Protein 6WO1 (pdb70)

Foldseek 3Di:
DWDPPAAFHFLLRLVVVLCVVQVAAEAEEADDPQCVLNVVSAPPDNSHDYFYFPALCLRLLLQQLLCLQVVAAHEYEYEAAPNLVSNLVSQLLCALQQGQYEYEYGAEAPVCAPVPDPRHDPSLVSCVVSWQEEEEPPALLCSSVRSVVQR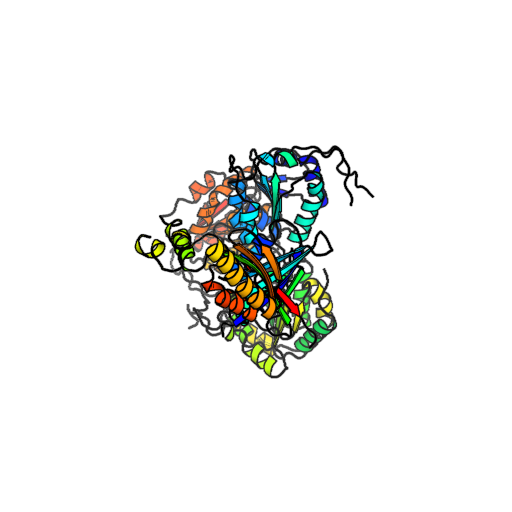VSCLPFRHHYYYYYYGSCRNRDGRNDTGDDAAWFDLVLLLVQQVLLQLWLAEEEEFELLLLSDPLSLVLVVLLCVQAVHAYEYALRRFASYFCPDLSYQAYAFQQGFLLCLVSQQQGLAYRYFADQCDCRHWLALVSGNVNVVVSVVVPSYHYEHEHQDVCRAPVRHPHPRYGHGRRSNSSVSRSVSHHYDDNCVNSCVSSVVCVQGADDDDAPPDWFFGALLLLLLLLQVVCVVVDVQQAAEEEFADLLSSSNRRRHGGHHRSSYRYRDRSRHQLSQPSSLLSNCVSPVRGQREGRYEQVSCVVRVSSLLSLAVQLRAYQYEYEYEDVGDDVCCVNVVRFANEDEDTGSVRNNVLSVCSSPPDSSGYYYYYGHHDDDDRPFGRDRPGGSNVTRDDDPND/DWAKWKKKWKFFPDPCLCVVLVVLCVVVPWDFPAKDKDADVPRGIMMMMTMTIGDPVVVVVSLVVSCVDPRTPHMDGCGPAAKFKKKKKKFKFWLQFLLVLVVVVCVVVPHVVSCVDCRHVVNDDPVVSVVSSVVSVVVLQVLLVVQVKHFDADDPTITMIMHMHHVVSVVVSCVVRPRRHTPDMDMNPIDIDGDPD

Secondary structure (DSSP, 8-state):
-EE-TTTT-BHHHHHHHHHHTTT--EEEE---TTTHHHHHHHHS-SSSEEE--SSHHHHHHHHHHHHHHSSSPEEEEE-TTHHHHHTHHHHHHHHHHT--EEEEEEE--TTTTTTT-TT---HHHHHHHHSSEEEE--SGGGHHHHHHHHHHHHHSSS--EEEEEEEHHHHTSB--S-EE------HHHHHHHHHHHHT-SSEEEEE-GGGGGSTHHHHHHHHHHHHHT--EEE-GGGTTSS-TTSTTEEEE-STTS-HHHHHHHHH-SEEEEES----HHHHSSGGGS-HHHHHHHHTTS-EEEEEESSGGGSSSSS--SEEEES-HHHHHHTTGGGPPP---HHHHHHHHHHHHHS-S------SSSSBPHHHHHHHHHHHHHHH-GGGEEEEE-SSHHHHHHHHHS---STT-EE---SS--TT-HHHHHHHHHHH-TTSEEEEEEEHHHHHHHGGGHHHHHHTT---EEEEEE------HHHHHHHTT---EEE--TTTHHHHHHHHHHS-TTS-EEEEEEB-----SS-PPTT--STT----TTT-/--EEEEEEEEEE-STTHHHHHHHHHHHTT--EEEEEEEE-SSTTEEEEEEEEEE-HHHHHHHHHHHHHSTTEEEEEEGGGS-EEEEEEEEEEEESSHHHHHHHHHHHTT--TTGGGSTT-GGGS-HHHHHHHHHHHHHHHHHHHHHTT-EEEEE-SSEEEEEEEE-HHHHHHHHHHHHHHHEEEEEE---EEEE---

Organism: Cryptococcus neoformans (NCBI:txid5207)

InterPro domains:
  IPR000399 TPP-binding enzyme, conserved site [PS00187] (575-594)
  IPR011766 Thiamine pyrophosphate enzyme, TPP-binding [PF02775] (538-687)
  IPR012000 Thiamine pyrophosphate enzyme, central domain [PF00205] (331-476)
  IPR012001 Thiamine pyrophosphate enzyme, N-terminal TPP-binding domain [PF02776] (128-241)
  IPR012846 Acetolactate synthase, large subunit, biosynthetic [TIGR00118] (126-708)
  IPR029035 DHS-like NAD/FAD-binding domain superfamily [SSF52467] (326-500)
  IPR029061 Thiamin diphosphate-binding fold [SSF52518] (126-299)
  IPR029061 Thiamin diphosphate-binding fold [SSF52518] (511-708)
  IPR039368 Acetolactate synthase large subunit, TPP binding domain [cd02015] (512-701)
  IPR045229 Thiamine pyrophosphate enzyme [PTHR18968] (125-706)

Sequence (748 aa):
GLDYSFIGLSGGQIFQEMMLRHDVKQVFGYPGGAILPVFDAIYNSPHFEFVLPRHEQGAGHMAEGYARVSGKPGVVLVTSGPGATNVITPMQDALSDGVPMVVFCGQVATNLIGSDAFQEADVVGISRSCTKWNVMVKDIAELPRRINEAFKIATTGRPGPVLVDLPKDVTAAILRTPIPAPLPGDADLITEAAQMINKAKRPIIFAGNGVLSSPEGPKLLKELSDKGRIPVTTTLQGLGAFDERDEKSLHMIGMHGSAYANFAMQEADVLIALGVRFDDRVTGKVDTFAPAAKAAAAEGRGGIIHFEIQPKNINKIVEGQIPVLGDVVASLGELVPQIEAVDRSAWIGRCKATKERYPFTYTPSQEGQKLKPQEVVQELDRQAEALGKEKFVISTGVGQHQMWACQYYRWTEPRSWVSSGGLGTMGFGLPSAIGAKVAAPEKYVIDIDGDASFSMTAMELATASQYDIGVKVLLFNNETNPDFVKLSESMGAKGLRCTKLEDLPRMMKEFLEYDGKRPIVLECLVSSEHVYPMIPAGKALHEQLLHPLLRPRKQHVLNCLVQNEPGVLSRVSGTLAARGFNIDSLVVCNTEVKDLSRMTIVLQGQDGVIEQARRQIEDLVPVYAVLDYTNSEIIKRELVMARISLLGTEYFEDLLLHHHTVAEIREKQFHPANLPASEVLRLKHEHLNDITNLTNNFGGRVVDISETSCIVELSAKPTRISAFLKLVEPFGVLECARSGMMALPRTP

Structure (mmCIF, N/CA/C/O backbone):
data_6WO1
#
_entry.id   6WO1
#
_cell.length_a   195.679
_cell.length_b   195.679
_cell.length_c   195.679
_cell.angle_alpha   90.000
_cell.angle_beta   90.000
_cell.angle_gamma   90.000
#
_symmetry.space_group_name_H-M   'P 4 3 2'
#
loop_
_entity.id
_entity.type
_entity.pdbx_description
1 polymer 'Acetohydroxyacid synthase catalytic subunit'
2 polymer 'Acetohydroxyacid synthase regulatory subunit'
3 non-polymer 'FLAVIN-ADENINE DINUCLEOTIDE'
4 non-polymer 2-methylpyrimidin-4-amine
5 non-polymer DIPHOSPHATE
6 non-polymer 'MAGNESIUM ION'
7 non-polymer VALINE
#
loop_
_atom_site.group_PDB
_atom_site.id
_atom_site.type_symbol
_atom_site.label_atom_id
_atom_site.label_alt_id
_atom_site.label_comp_id
_atom_site.label_asym_id
_atom_site.label_entity_id
_atom_site.label_seq_id
_atom_site.pdbx_PDB_ins_code
_atom_site.Cartn_x
_atom_site.Cartn_y
_atom_site.Cartn_z
_atom_site.occupancy
_atom_site.B_iso_or_equiv
_atom_site.auth_seq_id
_atom_site.auth_comp_id
_atom_site.auth_asym_id
_atom_site.auth_atom_id
_atom_site.pdbx_PDB_model_num
ATOM 1 N N . GLY A 1 118 ? -346.345 457.113 375.214 1.00 100.92 118 GLY A N 1
ATOM 2 C CA . GLY A 1 118 ? -347.187 457.941 374.372 1.00 105.75 118 GLY A CA 1
ATOM 3 C C . GLY A 1 118 ? -346.466 459.137 373.775 1.00 114.16 118 GLY A C 1
ATOM 4 O O . GLY A 1 118 ? -347.067 459.955 373.082 1.00 104.24 118 GLY A O 1
ATOM 5 N N . LEU A 1 119 ? -345.167 459.229 374.043 1.00 125.61 119 LEU A N 1
ATOM 6 C CA . LEU A 1 119 ? -344.325 460.309 373.548 1.00 129.15 119 LEU A CA 1
ATOM 7 C C . LEU A 1 119 ? -343.447 459.819 372.402 1.00 139.56 119 LEU A C 1
ATOM 8 O O . LEU A 1 119 ? -342.958 458.684 372.424 1.00 147.06 119 LEU A O 1
ATOM 10 N N . ASP A 1 120 ? -343.244 460.687 371.409 1.00 140.35 120 ASP A N 1
ATOM 11 C CA . ASP A 1 120 ? -342.390 460.414 370.255 1.00 130.51 120 ASP A CA 1
ATOM 12 C C . ASP A 1 120 ? -341.005 461.000 370.502 1.00 126.41 120 ASP A C 1
ATOM 13 O O . ASP A 1 120 ? -340.870 462.201 370.762 1.00 126.15 120 ASP A O 1
ATOM 18 N N . TYR A 1 121 ? -339.985 460.149 370.410 1.00 123.32 121 TYR A N 1
ATOM 19 C CA . TYR A 1 121 ? -338.603 460.532 370.664 1.00 118.09 121 TYR A CA 1
ATOM 20 C C . TYR A 1 121 ? -337.791 460.681 369.383 1.00 108.69 121 TYR A C 1
ATOM 21 O O . TYR A 1 121 ? -336.563 460.805 369.454 1.00 103.41 121 TYR A O 1
ATOM 30 N N . SER A 1 122 ? -338.439 460.667 368.213 1.00 105.46 122 SER A N 1
ATOM 31 C CA . SER A 1 122 ? -337.683 460.671 366.965 1.00 100.15 122 SER A CA 1
ATOM 32 C C . SER A 1 122 ? -336.857 461.938 366.815 1.00 96.15 122 SER A C 1
ATOM 33 O O . SER A 1 122 ? -335.841 461.941 366.110 1.00 104.53 122 SER A O 1
ATOM 36 N N . PHE A 1 123 ? -337.255 463.015 367.486 1.00 92.53 123 PHE A N 1
ATOM 37 C CA . PHE A 1 123 ? -336.655 464.321 367.260 1.00 90.19 123 PHE A CA 1
ATOM 38 C C . PHE A 1 123 ? -335.935 464.868 368.486 1.00 93.32 123 PHE A C 1
ATOM 39 O O . PHE A 1 123 ? -335.558 466.047 368.495 1.00 108.30 123 PHE A O 1
ATOM 47 N N . ILE A 1 124 ? -335.728 464.052 369.519 1.00 86.51 124 ILE A N 1
ATOM 48 C CA . ILE A 1 124 ? -335.072 464.547 370.721 1.00 91.83 124 ILE A CA 1
ATOM 49 C C . ILE A 1 124 ? -333.603 464.817 370.418 1.00 92.67 124 ILE A C 1
ATOM 50 O O . ILE A 1 124 ? -332.929 464.020 369.752 1.00 106.75 124 ILE A O 1
ATOM 55 N N . GLY A 1 125 ? -333.110 465.967 370.875 1.00 98.46 125 GLY A N 1
ATOM 56 C CA . GLY A 1 125 ? -331.734 466.358 370.652 1.00 112.90 125 GLY A CA 1
ATOM 57 C C . GLY A 1 125 ? -331.430 466.947 369.290 1.00 111.79 125 GLY A C 1
ATOM 58 O O . GLY A 1 125 ? -330.279 467.336 369.047 1.00 109.80 125 GLY A O 1
ATOM 59 N N . LEU A 1 126 ? -332.414 467.030 368.397 1.00 104.88 126 LEU A N 1
ATOM 60 C CA . LEU A 1 126 ? -332.198 467.550 367.054 1.00 91.61 126 LEU A CA 1
ATOM 61 C C . LEU A 1 126 ? -332.503 469.040 367.000 1.00 90.68 126 LEU A C 1
ATOM 62 O O . LEU A 1 126 ? -333.445 469.519 367.638 1.00 91.26 126 LEU A O 1
ATOM 67 N N . SER A 1 127 ? -331.697 469.769 366.233 1.00 94.38 127 SER A N 1
ATOM 68 C CA . SER A 1 127 ? -331.971 471.176 366.002 1.00 89.65 127 SER A CA 1
ATOM 69 C C . SER A 1 127 ? -333.151 471.328 365.046 1.00 92.15 127 SER A C 1
ATOM 70 O O . SER A 1 127 ? -333.681 470.354 364.504 1.00 99.88 127 SER A O 1
ATOM 73 N N . GLY A 1 128 ? -333.561 472.579 364.836 1.00 86.82 128 GLY A N 1
ATOM 74 C CA . GLY A 1 128 ? -334.674 472.836 363.938 1.00 90.68 128 GLY A CA 1
ATOM 75 C C . GLY A 1 128 ? -334.403 472.368 362.521 1.00 85.71 128 GLY A C 1
ATOM 76 O O . GLY A 1 128 ? -335.269 471.773 361.877 1.00 91.00 128 GLY A O 1
ATOM 77 N N . GLY A 1 129 ? -333.194 472.625 362.018 1.00 82.78 129 GLY A N 1
ATOM 78 C CA . GLY A 1 129 ? -332.848 472.167 360.684 1.00 79.30 129 GLY A CA 1
ATOM 79 C C . GLY A 1 129 ? -332.710 470.662 360.591 1.00 79.02 129 GLY A C 1
ATOM 80 O O . GLY A 1 129 ? -332.975 470.075 359.539 1.00 87.11 129 GLY A O 1
ATOM 81 N N . GLN A 1 130 ? -332.291 470.017 361.680 1.00 82.85 130 GLN A N 1
ATOM 82 C CA . GLN A 1 130 ? -332.211 468.562 361.679 1.00 87.51 130 GLN A CA 1
ATOM 83 C C . GLN A 1 130 ? -333.601 467.945 361.752 1.00 96.02 130 GLN A C 1
ATOM 84 O O . GLN A 1 130 ? -333.883 466.955 361.065 1.00 91.34 130 GLN A O 1
ATOM 90 N N . ILE A 1 131 ? -334.483 468.517 362.577 1.00 99.30 131 ILE A N 1
ATOM 91 C CA . ILE A 1 131 ? -335.891 468.130 362.540 1.00 87.73 131 ILE A CA 1
ATOM 92 C C . ILE A 1 131 ? -336.454 468.339 361.144 1.00 80.84 131 ILE A C 1
ATOM 93 O O . ILE A 1 131 ? -337.230 467.519 360.637 1.00 91.22 131 ILE A O 1
ATOM 98 N N . PHE A 1 132 ? -336.053 469.432 360.495 1.00 76.69 132 PHE A N 1
ATOM 99 C CA . PHE A 1 132 ? -336.598 469.772 359.188 1.00 75.82 132 PHE A CA 1
ATOM 100 C C . PHE A 1 132 ? -336.234 468.718 358.149 1.00 79.76 132 PHE A C 1
ATOM 101 O O . PHE A 1 132 ? -337.111 468.161 357.480 1.00 81.86 132 PHE A O 1
ATOM 109 N N . GLN A 1 133 ? -334.939 468.419 358.010 1.00 92.50 133 GLN A N 1
ATOM 110 C CA . GLN A 1 133 ? -334.510 467.473 356.983 1.00 102.95 133 GLN A CA 1
ATOM 111 C C . GLN A 1 133 ? -335.084 466.083 357.225 1.00 99.69 133 GLN A C 1
ATOM 112 O O . GLN A 1 133 ? -335.352 465.349 356.266 1.00 99.95 133 GLN A O 1
ATOM 118 N N . GLU A 1 134 ? -335.281 465.702 358.490 1.00 90.99 134 GLU A N 1
ATOM 119 C CA . GLU A 1 134 ? -335.970 464.448 358.770 1.00 88.89 134 GLU A CA 1
ATOM 120 C C . GLU A 1 134 ? -337.420 464.516 358.313 1.00 78.14 134 GLU A C 1
ATOM 121 O O . GLU A 1 134 ? -337.943 463.553 357.741 1.00 71.22 134 GLU A O 1
ATOM 127 N N . MET A 1 135 ? -338.077 465.654 358.537 1.00 72.21 135 MET A N 1
ATOM 128 C CA . MET A 1 135 ? -339.456 465.797 358.090 1.00 67.73 135 MET A CA 1
ATOM 129 C C . MET A 1 135 ? -339.552 465.857 356.571 1.00 81.38 135 MET A C 1
ATOM 130 O O . MET A 1 135 ? -340.584 465.479 356.004 1.00 90.16 135 MET A O 1
ATOM 135 N N . MET A 1 136 ? -338.498 466.323 355.896 1.00 83.21 136 MET A N 1
ATOM 136 C CA . MET A 1 136 ? -338.503 466.303 354.436 1.00 80.33 136 MET A CA 1
ATOM 137 C C . MET A 1 136 ? -338.333 464.884 353.915 1.00 81.15 136 MET A C 1
ATOM 138 O O . MET A 1 136 ? -338.985 464.491 352.939 1.00 86.57 136 MET A O 1
ATOM 143 N N . LEU A 1 137 ? -337.458 464.104 354.552 1.00 79.38 137 LEU A N 1
ATOM 144 C CA . LEU A 1 137 ? -337.291 462.710 354.160 1.00 75.66 137 LEU A CA 1
ATOM 145 C C . LEU A 1 137 ? -338.578 461.924 354.366 1.00 68.47 137 LEU A C 1
ATOM 146 O O . LEU A 1 137 ? -338.927 461.064 353.549 1.00 66.12 137 LEU A O 1
ATOM 151 N N . ARG A 1 138 ? -339.309 462.220 355.444 1.00 69.36 138 ARG A N 1
ATOM 152 C CA . ARG A 1 138 ? -340.551 461.511 355.724 1.00 71.12 138 ARG A CA 1
ATOM 153 C C . ARG A 1 138 ? -341.622 461.778 354.680 1.00 68.55 138 ARG A C 1
ATOM 154 O O . ARG A 1 138 ? -342.615 461.044 354.636 1.00 74.83 138 ARG A O 1
ATOM 162 N N . HIS A 1 139 ? -341.441 462.796 353.839 1.00 66.77 139 HIS A N 1
ATOM 163 C CA . HIS A 1 139 ? -342.382 463.111 352.774 1.00 81.12 139 HIS A CA 1
ATOM 164 C C . HIS A 1 139 ? -341.786 462.884 351.388 1.00 76.80 139 HIS A C 1
ATOM 165 O O . HIS A 1 139 ? -342.262 463.470 350.410 1.00 67.89 139 HIS A O 1
ATOM 172 N N . ASP A 1 140 ? -340.756 462.040 351.289 1.00 83.59 140 ASP A N 1
ATOM 173 C CA . ASP A 1 140 ? -340.168 461.660 350.004 1.00 94.23 140 ASP A CA 1
ATOM 174 C C . ASP A 1 140 ? -339.781 462.890 349.191 1.00 93.37 140 ASP A C 1
ATOM 175 O O . ASP A 1 140 ? -339.932 462.929 347.968 1.00 105.36 140 ASP A O 1
ATOM 180 N N . VAL A 1 141 ? -339.295 463.914 349.883 1.00 68.43 141 VAL A N 1
ATOM 181 C CA . VAL A 1 141 ? -338.873 465.156 349.249 1.00 65.59 141 VAL A CA 1
ATOM 182 C C . VAL A 1 141 ? -337.431 464.982 348.791 1.00 72.51 141 VAL A C 1
ATOM 183 O O . VAL A 1 141 ? -336.519 464.883 349.614 1.00 79.39 141 VAL A O 1
ATOM 187 N N . LYS A 1 142 ? -337.221 464.954 347.473 1.00 82.93 142 LYS A N 1
ATOM 188 C CA . LYS A 1 142 ? -335.894 464.770 346.906 1.00 85.01 142 LYS A CA 1
ATOM 189 C C . LYS A 1 142 ? -335.334 466.018 346.240 1.00 87.97 142 LYS A C 1
ATOM 190 O O . LYS A 1 142 ? -334.116 466.099 346.046 1.00 101.40 142 LYS A O 1
ATOM 196 N N . GLN A 1 143 ? -336.179 466.986 345.893 1.00 78.43 143 GLN A N 1
ATOM 197 C CA . GLN A 1 143 ? -335.756 468.192 345.194 1.00 77.31 143 GLN A CA 1
ATOM 198 C C . GLN A 1 143 ? -336.412 469.401 345.843 1.00 86.89 143 GLN A C 1
ATOM 199 O O . GLN A 1 143 ? -337.631 469.415 346.045 1.00 99.23 143 GLN A O 1
ATOM 205 N N . VAL A 1 144 ? -335.608 470.418 346.156 1.00 77.90 144 VAL A N 1
ATOM 206 C CA . VAL A 1 144 ? -336.102 471.650 346.755 1.00 71.13 144 VAL A CA 1
ATOM 207 C C . VAL A 1 144 ? -335.563 472.828 345.951 1.00 69.46 144 VAL A C 1
ATOM 208 O O . VAL A 1 144 ? -334.531 472.727 345.276 1.00 78.30 144 VAL A O 1
ATOM 212 N N . PHE A 1 145 ? -336.293 473.945 346.005 1.00 59.13 145 PHE A N 1
ATOM 213 C CA . PHE A 1 145 ? -335.915 475.196 345.362 1.00 64.87 145 PHE A CA 1
ATOM 214 C C . PHE A 1 145 ? -335.963 476.307 346.399 1.00 75.33 145 PHE A C 1
ATOM 215 O O . PHE A 1 145 ? -336.856 476.324 347.249 1.00 90.02 145 PHE A O 1
ATOM 223 N N . GLY A 1 146 ? -335.007 477.227 346.346 1.00 68.83 146 GLY A N 1
ATOM 224 C CA . GLY A 1 146 ? -335.018 478.308 347.312 1.00 75.36 146 GLY A CA 1
ATOM 225 C C . GLY A 1 146 ? -333.858 479.261 347.129 1.00 81.54 146 GLY A C 1
ATOM 226 O O . GLY A 1 146 ? -333.144 479.225 346.127 1.00 79.83 146 GLY A O 1
ATOM 227 N N . TYR A 1 147 ? -333.684 480.121 348.136 1.00 77.09 147 TYR A N 1
ATOM 228 C CA . TYR A 1 147 ? -332.748 481.229 348.112 1.00 62.70 147 TYR A CA 1
ATOM 229 C C . TYR A 1 147 ? -332.393 481.557 349.554 1.00 63.96 147 TYR A C 1
ATOM 230 O O . TYR A 1 147 ? -333.296 481.617 350.403 1.00 60.18 147 TYR A O 1
ATOM 239 N N . PRO A 1 148 ? -331.121 481.785 349.860 1.00 69.55 148 PRO A N 1
ATOM 240 C CA . PRO A 1 148 ? -330.709 481.949 351.256 1.00 82.51 148 PRO A CA 1
ATOM 241 C C . PRO A 1 148 ? -331.057 483.326 351.809 1.00 87.60 148 PRO A C 1
ATOM 242 O O . PRO A 1 148 ? -331.449 484.249 351.091 1.00 77.72 148 PRO A O 1
ATOM 246 N N . GLY A 1 149 ? -330.896 483.437 353.128 1.00 99.01 149 GLY A N 1
ATOM 247 C CA . GLY A 1 149 ? -331.138 484.659 353.868 1.00 108.44 149 GLY A CA 1
ATOM 248 C C . GLY A 1 149 ? -330.907 484.473 355.355 1.00 118.32 149 GLY A C 1
ATOM 249 O O . GLY A 1 149 ? -331.100 483.372 355.876 1.00 121.98 149 GLY A O 1
ATOM 250 N N . GLY A 1 150 ? -330.503 485.544 356.042 1.00 125.08 150 GLY A N 1
ATOM 251 C CA . GLY A 1 150 ? -330.185 485.478 357.459 1.00 132.96 150 GLY A CA 1
ATOM 252 C C . GLY A 1 150 ? -331.296 484.955 358.350 1.00 127.73 150 GLY A C 1
ATOM 253 O O . GLY A 1 150 ? -331.009 484.438 359.433 1.00 130.93 150 GLY A O 1
ATOM 254 N N . ALA A 1 151 ? -332.555 485.059 357.918 1.00 123.88 151 ALA A N 1
ATOM 255 C CA . ALA A 1 151 ? -333.695 484.609 358.706 1.00 114.11 151 ALA A CA 1
ATOM 256 C C . ALA A 1 151 ? -334.032 483.140 358.498 1.00 114.77 151 ALA A C 1
ATOM 257 O O . ALA A 1 151 ? -334.956 482.641 359.147 1.00 114.00 151 ALA A O 1
ATOM 259 N N . ILE A 1 152 ? -333.321 482.439 357.616 1.00 123.50 152 ILE A N 1
ATOM 260 C CA . ILE A 1 152 ? -333.626 481.038 357.346 1.00 128.31 152 ILE A CA 1
ATOM 261 C C . ILE A 1 152 ? -332.331 480.244 357.220 1.00 127.00 152 ILE A C 1
ATOM 262 O O . ILE A 1 152 ? -332.346 479.058 356.868 1.00 131.88 152 ILE A O 1
ATOM 267 N N . LEU A 1 153 ? -331.205 480.889 357.518 1.00 110.08 153 LEU A N 1
ATOM 268 C CA . LEU A 1 153 ? -329.913 480.209 357.452 1.00 101.95 153 LEU A CA 1
ATOM 269 C C . LEU A 1 153 ? -329.853 478.908 358.250 1.00 102.32 153 LEU A C 1
ATOM 270 O O . LEU A 1 153 ? -329.298 477.928 357.725 1.00 102.27 153 LEU A O 1
ATOM 275 N N . PRO A 1 154 ? -330.382 478.812 359.481 1.00 103.45 154 PRO A N 1
ATOM 276 C CA . PRO A 1 154 ? -330.350 477.513 360.178 1.00 99.00 154 PRO A CA 1
ATOM 277 C C . PRO A 1 154 ? -331.036 476.396 359.414 1.00 88.72 154 PRO A C 1
ATOM 278 O O . PRO A 1 154 ? -330.650 475.230 359.558 1.00 95.63 154 PRO A O 1
ATOM 282 N N . VAL A 1 155 ? -332.042 476.714 358.607 1.00 67.36 155 VAL A N 1
ATOM 283 C CA . VAL A 1 155 ? -332.722 475.709 357.794 1.00 77.05 155 VAL A CA 1
ATOM 284 C C . VAL A 1 155 ? -332.065 475.563 356.427 1.00 89.49 155 VAL A C 1
ATOM 285 O O . VAL A 1 155 ? -331.958 474.450 355.902 1.00 86.57 155 VAL A O 1
ATOM 289 N N . PHE A 1 156 ? -331.588 476.673 355.860 1.00 106.55 156 PHE A N 1
ATOM 290 C CA . PHE A 1 156 ? -330.937 476.626 354.556 1.00 116.39 156 PHE A CA 1
ATOM 291 C C . PHE A 1 156 ? -329.661 475.789 354.603 1.00 113.88 156 PHE A C 1
ATOM 292 O O . PHE A 1 156 ? -329.453 474.910 353.759 1.00 123.21 156 PHE A O 1
ATOM 300 N N . ASP A 1 157 ? -328.795 476.044 355.591 1.00 107.83 157 ASP A N 1
ATOM 301 C CA . ASP A 1 157 ? -327.550 475.287 355.716 1.00 108.68 157 ASP A CA 1
ATOM 302 C C . ASP A 1 157 ? -327.786 473.821 356.059 1.00 98.67 157 ASP A C 1
ATOM 303 O O . ASP A 1 157 ? -326.893 472.994 355.835 1.00 93.90 157 ASP A O 1
ATOM 308 N N . ALA A 1 158 ? -328.961 473.485 356.587 1.00 94.17 158 ALA A N 1
ATOM 309 C CA . ALA A 1 158 ? -329.271 472.108 356.956 1.00 93.30 158 ALA A CA 1
ATOM 310 C C . ALA A 1 158 ? -329.750 471.266 355.775 1.00 95.65 158 ALA A C 1
ATOM 311 O O . ALA A 1 158 ? -329.763 470.037 355.878 1.00 112.52 158 ALA A O 1
ATOM 313 N N . ILE A 1 159 ? -330.087 471.896 354.635 1.00 88.46 159 ILE A N 1
ATOM 314 C CA . ILE A 1 159 ? -330.621 471.216 353.452 1.00 90.98 159 ILE A CA 1
ATOM 315 C C . ILE A 1 159 ? -329.651 471.280 352.276 1.00 100.06 159 ILE A C 1
ATOM 316 O O . ILE A 1 159 ? -329.377 470.265 351.617 1.00 108.09 159 ILE A O 1
ATOM 321 N N . TYR A 1 160 ? -329.148 472.475 351.973 1.00 100.91 160 TYR A N 1
ATOM 322 C CA . TYR A 1 160 ? -328.089 472.630 350.982 1.00 108.69 160 TYR A CA 1
ATOM 323 C C . TYR A 1 160 ? -326.969 471.620 351.197 1.00 108.16 160 TYR A C 1
ATOM 324 O O . TYR A 1 160 ? -326.598 470.883 350.276 1.00 112.12 160 TYR A O 1
ATOM 333 N N . ASN A 1 161 ? -326.454 471.535 352.430 1.00 104.82 161 ASN A N 1
ATOM 334 C CA . ASN A 1 161 ? -325.316 470.671 352.715 1.00 119.98 161 ASN A CA 1
ATOM 335 C C . ASN A 1 161 ? -325.720 469.213 352.912 1.00 118.89 161 ASN A C 1
ATOM 336 O O . ASN A 1 161 ? -324.873 468.321 352.773 1.00 122.45 161 ASN A O 1
ATOM 341 N N . SER A 1 162 ? -326.984 468.954 353.238 1.00 107.27 162 SER A N 1
ATOM 342 C CA . SER A 1 162 ? -327.476 467.589 353.222 1.00 105.13 162 SER A CA 1
ATOM 343 C C . SER A 1 162 ? -327.487 467.059 351.794 1.00 101.56 162 SER A C 1
ATOM 344 O O . SER A 1 162 ? -327.954 467.749 350.881 1.00 97.71 162 SER A O 1
ATOM 347 N N . PRO A 1 163 ? -326.968 465.855 351.570 1.00 97.64 163 PRO A N 1
ATOM 348 C CA . PRO A 1 163 ? -326.982 465.251 350.234 1.00 104.75 163 PRO A CA 1
ATOM 349 C C . PRO A 1 163 ? -328.266 464.518 349.873 1.00 95.32 163 PRO A C 1
ATOM 350 O O . PRO A 1 163 ? -328.398 464.070 348.727 1.00 92.71 163 PRO A O 1
ATOM 354 N N . HIS A 1 164 ? -329.201 464.375 350.817 1.00 79.78 164 HIS A N 1
ATOM 355 C CA . HIS A 1 164 ? -330.487 463.766 350.498 1.00 82.95 164 HIS A CA 1
ATOM 356 C C . HIS A 1 164 ? -331.271 464.624 349.513 1.00 84.58 164 HIS A C 1
ATOM 357 O O . HIS A 1 164 ? -331.964 464.094 348.638 1.00 90.67 164 HIS A O 1
ATOM 364 N N . PHE A 1 165 ? -331.162 465.944 349.626 1.00 83.39 165 PHE A N 1
ATOM 365 C CA . PHE A 1 165 ? -331.924 466.870 348.800 1.00 82.74 165 PHE A CA 1
ATOM 366 C C . PHE A 1 165 ? -330.996 467.563 347.814 1.00 95.22 165 PHE A C 1
ATOM 367 O O . PHE A 1 165 ? -329.965 468.120 348.209 1.00 107.48 165 PHE A O 1
ATOM 375 N N . GLU A 1 166 ? -331.362 467.518 346.535 1.00 92.26 166 GLU A N 1
ATOM 376 C CA . GLU A 1 166 ? -330.751 468.393 345.546 1.00 108.45 166 GLU A CA 1
ATOM 377 C C . GLU A 1 166 ? -331.311 469.794 345.752 1.00 112.03 166 GLU A C 1
ATOM 378 O O . GLU A 1 166 ? -332.526 469.971 345.890 1.00 105.31 166 GLU A O 1
ATOM 384 N N . PHE A 1 167 ? -330.426 470.779 345.834 1.00 115.78 167 PHE A N 1
ATOM 385 C CA . PHE A 1 167 ? -330.833 472.165 346.001 1.00 113.15 167 PHE A CA 1
ATOM 386 C C . PHE A 1 167 ? -330.558 472.921 344.709 1.00 115.81 167 PHE A C 1
ATOM 387 O O . PHE A 1 167 ? -329.518 472.721 344.071 1.00 131.69 167 PHE A O 1
ATOM 395 N N . VAL A 1 168 ? -331.504 473.767 344.313 1.00 102.65 168 VAL A N 1
ATOM 396 C CA . VAL A 1 168 ? -331.362 474.603 343.130 1.00 95.88 168 VAL A CA 1
ATOM 397 C C . VAL A 1 168 ? -331.540 476.054 343.554 1.00 90.87 168 VAL A C 1
ATOM 398 O O . VAL A 1 168 ? -332.567 476.413 344.143 1.00 84.25 168 VAL A O 1
ATOM 402 N N . LEU A 1 169 ? -330.538 476.886 343.254 1.00 94.40 169 LEU A N 1
ATOM 403 C CA . LEU A 1 169 ? -330.539 478.296 343.618 1.00 89.89 169 LEU A CA 1
ATOM 404 C C . LEU A 1 169 ? -330.869 479.134 342.392 1.00 92.40 169 LEU A C 1
ATOM 405 O O . LEU A 1 169 ? -329.974 479.417 341.581 1.00 111.17 169 LEU A O 1
ATOM 410 N N . PRO A 1 170 ? -332.113 479.557 342.209 1.00 82.98 170 PRO A N 1
ATOM 411 C CA . PRO A 1 170 ? -332.448 480.415 341.073 1.00 82.31 170 PRO A CA 1
ATOM 412 C C . PRO A 1 170 ? -331.979 481.842 341.320 1.00 92.88 170 PRO A C 1
ATOM 413 O O . PRO A 1 170 ? -331.564 482.213 342.417 1.00 104.75 170 PRO A O 1
ATOM 417 N N . ARG A 1 171 ? -332.054 482.646 340.263 1.00 83.42 171 ARG A N 1
ATOM 418 C CA . ARG A 1 171 ? -331.677 484.047 340.376 1.00 83.29 171 ARG A CA 1
ATOM 419 C C . ARG A 1 171 ? -332.758 484.899 341.026 1.00 78.54 171 ARG A C 1
ATOM 420 O O . ARG A 1 171 ? -332.472 486.035 341.419 1.00 93.70 171 ARG A O 1
ATOM 428 N N . HIS A 1 172 ? -333.978 484.385 341.161 1.00 75.64 172 HIS A N 1
ATOM 429 C CA . HIS A 1 172 ? -335.058 485.140 341.779 1.00 78.30 172 HIS A CA 1
ATOM 430 C C . HIS A 1 172 ? -335.987 484.180 342.505 1.00 73.14 172 HIS A C 1
ATOM 431 O O . HIS A 1 172 ? -336.263 483.083 342.012 1.00 70.28 172 HIS A O 1
ATOM 438 N N . GLU A 1 173 ? -336.470 484.602 343.678 1.00 74.82 173 GLU A N 1
ATOM 439 C CA . GLU A 1 173 ? -337.383 483.759 344.440 1.00 67.86 173 GLU A CA 1
ATOM 440 C C . GLU A 1 173 ? -338.681 483.490 343.686 1.00 70.50 173 GLU A C 1
ATOM 441 O O . GLU A 1 173 ? -339.335 482.475 343.949 1.00 71.47 173 GLU A O 1
ATOM 447 N N . GLN A 1 174 ? -339.072 484.365 342.756 1.00 64.59 174 GLN A N 1
ATOM 448 C CA . GLN A 1 174 ? -340.231 484.060 341.923 1.00 70.18 174 GLN A CA 1
ATOM 449 C C . GLN A 1 174 ? -339.955 482.856 341.036 1.00 75.49 174 GLN A C 1
ATOM 450 O O . GLN A 1 174 ? -340.832 482.005 340.844 1.00 78.19 174 GLN A O 1
ATOM 456 N N . GLY A 1 175 ? -338.740 482.766 340.493 1.00 85.77 175 GLY A N 1
ATOM 457 C CA . GLY A 1 175 ? -338.371 481.589 339.727 1.00 86.46 175 GLY A CA 1
ATOM 458 C C . GLY A 1 175 ? -338.476 480.313 340.539 1.00 88.81 175 GLY A C 1
ATOM 459 O O . GLY A 1 175 ? -338.984 479.300 340.055 1.00 99.64 175 GLY A O 1
ATOM 460 N N . ALA A 1 176 ? -338.012 480.352 341.792 1.00 83.71 176 ALA A N 1
ATOM 461 C CA . ALA A 1 176 ? -338.090 479.176 342.653 1.00 61.42 176 ALA A CA 1
ATOM 462 C C . ALA A 1 176 ? -339.521 478.674 342.771 1.00 65.50 176 ALA A C 1
ATOM 463 O O . ALA A 1 176 ? -339.772 477.465 342.699 1.00 79.95 176 ALA A O 1
ATOM 465 N N . GLY A 1 177 ? -340.474 479.589 342.947 1.00 63.37 177 GLY A N 1
ATOM 466 C CA . GLY A 1 177 ? -341.865 479.180 343.044 1.00 73.24 177 GLY A CA 1
ATOM 467 C C . GLY A 1 177 ? -342.388 478.598 341.747 1.00 69.34 177 GLY A C 1
ATOM 468 O O . GLY A 1 177 ? -343.086 477.579 341.749 1.00 61.82 177 GLY A O 1
ATOM 469 N N . HIS A 1 178 ? -342.057 479.231 340.620 1.00 61.90 178 HIS A N 1
ATOM 470 C CA . HIS A 1 178 ? -342.470 478.687 339.333 1.00 63.04 178 HIS A CA 1
ATOM 471 C C . HIS A 1 178 ? -341.704 477.417 338.993 1.00 67.36 178 HIS A C 1
ATOM 472 O O . HIS A 1 178 ? -342.254 476.516 338.349 1.00 63.31 178 HIS A O 1
ATOM 479 N N . MET A 1 179 ? -340.439 477.324 339.407 1.00 76.35 179 MET A N 1
ATOM 480 C CA . MET A 1 179 ? -339.701 476.081 339.215 1.00 78.25 179 MET A CA 1
ATOM 481 C C . MET A 1 179 ? -340.307 474.958 340.044 1.00 80.65 179 MET A C 1
ATOM 482 O O . MET A 1 179 ? -340.348 473.804 339.602 1.00 90.71 179 MET A O 1
ATOM 487 N N . ALA A 1 180 ? -340.797 475.277 341.243 1.00 68.08 180 ALA A N 1
ATOM 488 C CA . ALA A 1 180 ? -341.493 474.270 342.032 1.00 65.84 180 ALA A CA 1
ATOM 489 C C . ALA A 1 180 ? -342.839 473.916 341.417 1.00 72.00 180 ALA A C 1
ATOM 490 O O . ALA A 1 180 ? -343.293 472.774 341.542 1.00 69.86 180 ALA A O 1
ATOM 492 N N . GLU A 1 181 ? -343.489 474.875 340.752 1.00 72.12 181 GLU A N 1
ATOM 493 C CA . GLU A 1 181 ? -344.747 474.579 340.074 1.00 59.53 181 GLU A CA 1
ATOM 494 C C . GLU A 1 181 ? -344.535 473.580 338.945 1.00 55.01 181 GLU A C 1
ATOM 495 O O . GLU A 1 181 ? -345.198 472.539 338.890 1.00 60.86 181 GLU A O 1
ATOM 501 N N . GLY A 1 182 ? -343.602 473.877 338.037 1.00 54.71 182 GLY A N 1
ATOM 502 C CA . GLY A 1 182 ? -343.335 472.959 336.941 1.00 71.89 182 GLY A CA 1
ATOM 503 C C . GLY A 1 182 ? -342.811 471.618 337.418 1.00 80.55 182 GLY A C 1
ATOM 504 O O . GLY A 1 182 ? -343.134 470.573 336.845 1.00 78.40 182 GLY A O 1
ATOM 505 N N . TYR A 1 183 ? -341.982 471.631 338.464 1.00 79.49 183 TYR A N 1
ATOM 506 C CA . TYR A 1 183 ? -341.544 470.383 339.077 1.00 74.43 183 TYR A CA 1
ATOM 507 C C . TYR A 1 183 ? -342.735 469.576 339.579 1.00 82.42 183 TYR A C 1
ATOM 508 O O . TYR A 1 183 ? -342.805 468.359 339.369 1.00 85.82 183 TYR A O 1
ATOM 517 N N . ALA A 1 184 ? -343.694 470.244 340.227 1.00 77.99 184 ALA A N 1
ATOM 518 C CA . ALA A 1 184 ? -344.880 469.563 340.731 1.00 70.90 184 ALA A CA 1
ATOM 519 C C . ALA A 1 184 ? -345.806 469.086 339.621 1.00 70.45 184 ALA A C 1
ATOM 520 O O . ALA A 1 184 ? -346.552 468.125 339.834 1.00 86.22 184 ALA A O 1
ATOM 522 N N . ARG A 1 185 ? -345.778 469.723 338.448 1.00 57.51 185 ARG A N 1
ATOM 523 C CA . ARG A 1 185 ? -346.661 469.299 337.367 1.00 60.58 185 ARG A CA 1
ATOM 524 C C . ARG A 1 185 ? -346.149 468.018 336.732 1.00 67.47 185 ARG A C 1
ATOM 525 O O . ARG A 1 185 ? -346.918 467.081 336.499 1.00 74.23 185 ARG A O 1
ATOM 533 N N . VAL A 1 186 ? -344.849 467.960 336.447 1.00 66.23 186 VAL A N 1
ATOM 534 C CA . VAL A 1 186 ? -344.259 466.750 335.879 1.00 77.01 186 VAL A CA 1
ATOM 535 C C . VAL A 1 186 ? -344.306 465.607 336.893 1.00 80.06 186 VAL A C 1
ATOM 536 O O . VAL A 1 186 ? -344.965 464.582 336.679 1.00 81.37 186 VAL A O 1
ATOM 540 N N . SER A 1 187 ? -343.627 465.775 338.024 1.00 81.51 187 SER A N 1
ATOM 541 C CA . SER A 1 187 ? -343.675 464.802 339.108 1.00 84.07 187 SER A CA 1
ATOM 542 C C . SER A 1 187 ? -344.839 465.184 340.007 1.00 85.33 187 SER A C 1
ATOM 543 O O . SER A 1 187 ? -344.745 466.135 340.785 1.00 102.95 187 SER A O 1
ATOM 546 N N . GLY A 1 188 ? -345.934 464.437 339.913 1.00 77.39 188 GLY A N 1
ATOM 547 C CA . GLY A 1 188 ? -347.138 464.771 340.652 1.00 77.60 188 GLY A CA 1
ATOM 548 C C . GLY A 1 188 ? -346.954 464.724 342.155 1.00 84.52 188 GLY A C 1
ATOM 549 O O . GLY A 1 188 ? -347.579 463.914 342.844 1.00 106.10 188 GLY A O 1
ATOM 550 N N . LYS A 1 189 ? -346.088 465.591 342.670 1.00 75.80 189 LYS A N 1
ATOM 551 C CA . LYS A 1 189 ? -345.738 465.641 344.081 1.00 74.32 189 LYS A CA 1
ATOM 552 C C . LYS A 1 189 ? -345.397 467.082 344.416 1.00 68.87 189 LYS A C 1
ATOM 553 O O . LYS A 1 189 ? -345.000 467.840 343.524 1.00 75.22 189 LYS A O 1
ATOM 559 N N . PRO A 1 190 ? -345.551 467.494 345.672 1.00 77.97 190 PRO A N 1
ATOM 560 C CA . PRO A 1 190 ? -345.424 468.919 345.992 1.00 78.22 190 PRO A CA 1
ATOM 561 C C . PRO A 1 190 ? -344.016 469.432 345.741 1.00 84.64 190 PRO A C 1
ATOM 562 O O . PRO A 1 190 ? -343.024 468.782 346.080 1.00 99.17 190 PRO A O 1
ATOM 566 N N . GLY A 1 191 ? -343.944 470.609 345.127 1.00 71.70 191 GLY A N 1
ATOM 567 C CA . GLY A 1 191 ? -342.684 471.297 344.952 1.00 72.14 191 GLY A CA 1
ATOM 568 C C . GLY A 1 191 ? -342.359 472.099 346.190 1.00 76.31 191 GLY A C 1
ATOM 569 O O . GLY A 1 191 ? -343.167 472.918 346.636 1.00 87.93 191 GLY A O 1
ATOM 570 N N . VAL A 1 192 ? -341.187 471.867 346.759 1.00 66.27 192 VAL A N 1
ATOM 571 C CA . VAL A 1 192 ? -340.808 472.482 348.024 1.00 71.13 192 VAL A CA 1
ATOM 572 C C . VAL A 1 192 ? -340.023 473.757 347.746 1.00 69.22 192 VAL A C 1
ATOM 573 O O . VAL A 1 192 ? -339.101 473.762 346.921 1.00 91.49 192 VAL A O 1
ATOM 577 N N . VAL A 1 193 ? -340.391 474.841 348.429 1.00 53.09 193 VAL A N 1
ATOM 578 C CA . VAL A 1 193 ? -339.749 476.141 348.269 1.00 65.95 193 VAL A CA 1
ATOM 579 C C . VAL A 1 193 ? -339.185 476.581 349.614 1.00 65.79 193 VAL A C 1
ATOM 580 O O . VAL A 1 193 ? -339.832 476.408 350.654 1.00 62.56 193 VAL A O 1
ATOM 584 N N . LEU A 1 194 ? -337.979 477.164 349.587 1.00 73.37 194 LEU A N 1
ATOM 585 C CA . LEU A 1 194 ? -337.227 477.518 350.799 1.00 77.07 194 LEU A CA 1
ATOM 586 C C . LEU A 1 194 ? -336.620 478.910 350.614 1.00 84.31 194 LEU A C 1
ATOM 587 O O . LEU A 1 194 ? -335.475 479.042 350.178 1.00 92.50 194 LEU A O 1
ATOM 592 N N . VAL A 1 195 ? -337.378 479.943 350.978 1.00 78.43 195 VAL A N 1
ATOM 593 C CA . VAL A 1 195 ? -336.946 481.324 350.804 1.00 78.68 195 VAL A CA 1
ATOM 594 C C . VAL A 1 195 ? -336.840 481.996 352.168 1.00 76.72 195 VAL A C 1
ATOM 595 O O . VAL A 1 195 ? -337.379 481.519 353.166 1.00 76.83 195 VAL A O 1
ATOM 599 N N . THR A 1 196 ? -336.132 483.121 352.202 1.00 76.63 196 THR A N 1
ATOM 600 C CA . THR A 1 196 ? -335.930 483.820 353.462 1.00 84.30 196 THR A CA 1
ATOM 601 C C . THR A 1 196 ? -337.161 484.659 353.805 1.00 93.30 196 THR A C 1
ATOM 602 O O . THR A 1 196 ? -338.171 484.657 353.096 1.00 94.20 196 THR A O 1
ATOM 606 N N . SER A 1 197 ? -337.074 485.388 354.914 1.00 89.78 197 SER A N 1
ATOM 607 C CA . SER A 1 197 ? -338.171 486.234 355.353 1.00 72.74 197 SER A CA 1
ATOM 608 C C . SER A 1 197 ? -338.278 487.466 354.461 1.00 78.48 197 SER A C 1
ATOM 609 O O . SER A 1 197 ? -337.501 487.662 353.523 1.00 88.18 197 SER A O 1
ATOM 612 N N . GLY A 1 198 ? -339.257 488.310 354.775 1.00 83.21 198 GLY A N 1
ATOM 613 C CA . GLY A 1 198 ? -339.412 489.597 354.139 1.00 80.92 198 GLY A CA 1
ATOM 614 C C . GLY A 1 198 ? -339.423 489.542 352.625 1.00 65.96 198 GLY A C 1
ATOM 615 O O . GLY A 1 198 ? -340.324 488.970 352.004 1.00 58.35 198 GLY A O 1
ATOM 616 N N . PRO A 1 199 ? -338.401 490.137 352.003 1.00 55.51 199 PRO A N 1
ATOM 617 C CA . PRO A 1 199 ? -338.395 490.218 350.534 1.00 55.55 199 PRO A CA 1
ATOM 618 C C . PRO A 1 199 ? -338.413 488.860 349.864 1.00 53.63 199 PRO A C 1
ATOM 619 O O . PRO A 1 199 ? -339.088 488.685 348.840 1.00 52.76 199 PRO A O 1
ATOM 623 N N . GLY A 1 200 ? -337.690 487.888 350.419 1.00 53.27 200 GLY A N 1
ATOM 624 C CA . GLY A 1 200 ? -337.663 486.569 349.814 1.00 63.43 200 GLY A CA 1
ATOM 625 C C . GLY A 1 200 ? -339.042 485.950 349.735 1.00 56.71 200 GLY A C 1
ATOM 626 O O . GLY A 1 200 ? -339.471 485.489 348.676 1.00 55.32 200 GLY A O 1
ATOM 627 N N . ALA A 1 201 ? -339.767 485.961 350.854 1.00 68.46 201 ALA A N 1
ATOM 628 C CA . ALA A 1 201 ? -341.086 485.341 350.890 1.00 78.01 201 ALA A CA 1
ATOM 629 C C . ALA A 1 201 ? -342.091 486.114 350.043 1.00 68.20 201 ALA A C 1
ATOM 630 O O . ALA A 1 201 ? -342.903 485.512 349.330 1.00 61.86 201 ALA A O 1
ATOM 632 N N . THR A 1 202 ? -342.054 487.447 350.103 1.00 63.20 202 THR A N 1
ATOM 633 C CA . THR A 1 202 ? -342.999 488.239 349.324 1.00 65.49 202 THR A CA 1
ATOM 634 C C . THR A 1 202 ? -342.787 488.081 347.825 1.00 65.79 202 THR A C 1
ATOM 635 O O . THR A 1 202 ? -343.725 488.303 347.052 1.00 57.50 202 THR A O 1
ATOM 639 N N . ASN A 1 203 ? -341.581 487.707 347.395 1.00 63.23 203 ASN A N 1
ATOM 640 C CA . ASN A 1 203 ? -341.363 487.437 345.981 1.00 61.02 203 ASN A CA 1
ATOM 641 C C . ASN A 1 203 ? -342.107 486.194 345.515 1.00 66.09 203 ASN A C 1
ATOM 642 O O . ASN A 1 203 ? -342.432 486.090 344.327 1.00 64.54 203 ASN A O 1
ATOM 647 N N . VAL A 1 204 ? -342.397 485.258 346.424 1.00 72.95 204 VAL A N 1
ATOM 648 C CA . VAL A 1 204 ? -343.090 484.029 346.057 1.00 80.62 204 VAL A CA 1
ATOM 649 C C . VAL A 1 204 ? -344.601 484.191 346.077 1.00 78.42 204 VAL A C 1
ATOM 650 O O . VAL A 1 204 ? -345.324 483.211 345.853 1.00 94.23 204 VAL A O 1
ATOM 654 N N . ILE A 1 205 ? -345.105 485.397 346.333 1.00 61.22 205 ILE A N 1
ATOM 655 C CA . ILE A 1 205 ? -346.550 485.590 346.402 1.00 65.05 205 ILE A CA 1
ATOM 656 C C . ILE A 1 205 ? -347.194 485.300 345.052 1.00 72.12 205 ILE A C 1
ATOM 657 O O . ILE A 1 205 ? -348.224 484.621 344.969 1.00 81.98 205 ILE A O 1
ATOM 662 N N . THR A 1 206 ? -346.599 485.810 343.973 1.00 65.19 206 THR A N 1
ATOM 663 C CA . THR A 1 206 ? -347.154 485.542 342.648 1.00 71.61 206 THR A CA 1
ATOM 664 C C . THR A 1 206 ? -347.125 484.060 342.297 1.00 68.88 206 THR A C 1
ATOM 665 O O . THR A 1 206 ? -348.172 483.527 341.889 1.00 75.71 206 THR A O 1
ATOM 669 N N . PRO A 1 207 ? -346.007 483.338 342.428 1.00 62.06 207 PRO A N 1
ATOM 670 C CA . PRO A 1 207 ? -346.062 481.889 342.174 1.00 69.49 207 PRO A CA 1
ATOM 671 C C . PRO A 1 207 ? -346.997 481.154 343.111 1.00 71.21 207 PRO A C 1
ATOM 672 O O . PRO A 1 207 ? -347.533 480.101 342.742 1.00 77.81 207 PRO A O 1
ATOM 676 N N . MET A 1 208 ? -347.213 481.681 344.316 1.00 79.09 208 MET A N 1
ATOM 677 C CA . MET A 1 208 ? -348.087 481.017 345.275 1.00 68.89 208 MET A CA 1
ATOM 678 C C . MET A 1 208 ? -349.548 481.144 344.861 1.00 63.82 208 MET A C 1
ATOM 679 O O . MET A 1 208 ? -350.292 480.156 344.865 1.00 59.02 208 MET A O 1
ATOM 684 N N . GLN A 1 209 ? -349.977 482.359 344.504 1.00 68.70 209 GLN A N 1
ATOM 685 C CA . GLN A 1 209 ? -351.336 482.549 344.006 1.00 65.54 209 GLN A CA 1
ATOM 686 C C . GLN A 1 209 ? -351.571 481.770 342.721 1.00 74.41 209 GLN A C 1
ATOM 687 O O . GLN A 1 209 ? -352.683 481.285 342.483 1.00 66.06 209 GLN A O 1
ATOM 693 N N . ASP A 1 210 ? -350.536 481.632 341.888 1.00 80.48 210 ASP A N 1
ATOM 694 C CA . ASP A 1 210 ? -350.686 480.872 340.652 1.00 82.10 210 ASP A CA 1
ATOM 695 C C . ASP A 1 210 ? -350.930 479.399 340.942 1.00 83.62 210 ASP A C 1
ATOM 696 O O . ASP A 1 210 ? -351.774 478.764 340.297 1.00 93.92 210 ASP A O 1
ATOM 701 N N . ALA A 1 211 ? -350.196 478.836 341.904 1.00 75.91 211 ALA A N 1
ATOM 702 C CA . ALA A 1 211 ? -350.423 477.448 342.289 1.00 74.12 211 ALA A CA 1
ATOM 703 C C . ALA A 1 211 ? -351.824 477.260 342.847 1.00 79.37 211 ALA A C 1
ATOM 704 O O . ALA A 1 211 ? -352.472 476.239 342.596 1.00 96.63 211 ALA A O 1
ATOM 706 N N . LEU A 1 212 ? -352.305 478.237 343.615 1.00 74.79 212 LEU A N 1
ATOM 707 C CA . LEU A 1 212 ? -353.659 478.152 344.144 1.00 63.74 212 LEU A CA 1
ATOM 708 C C . LEU A 1 212 ? -354.688 478.293 343.031 1.00 63.78 212 LEU A C 1
ATOM 709 O O . LEU A 1 212 ? -355.751 477.663 343.073 1.00 71.88 212 LEU A O 1
ATOM 714 N N . SER A 1 213 ? -354.389 479.118 342.025 1.00 53.92 213 SER A N 1
ATOM 715 C CA . SER A 1 213 ? -355.348 479.340 340.948 1.00 57.69 213 SER A CA 1
ATOM 716 C C . SER A 1 213 ? -355.449 478.136 340.022 1.00 74.03 213 SER A C 1
ATOM 717 O O . SER A 1 213 ? -356.519 477.877 339.459 1.00 94.19 213 SER A O 1
ATOM 720 N N . ASP A 1 214 ? -354.359 477.389 339.852 1.00 64.98 214 ASP A N 1
ATOM 721 C CA . ASP A 1 214 ? -354.335 476.245 338.950 1.00 71.75 214 ASP A CA 1
ATOM 722 C C . ASP A 1 214 ? -354.248 474.915 339.685 1.00 65.18 214 ASP A C 1
ATOM 723 O O . ASP A 1 214 ? -354.109 473.871 339.039 1.00 77.12 214 ASP A O 1
ATOM 728 N N . GLY A 1 215 ? -354.336 474.923 341.011 1.00 66.52 215 GLY A N 1
ATOM 729 C CA . GLY A 1 215 ? -354.360 473.691 341.777 1.00 72.40 215 GLY A CA 1
ATOM 730 C C . GLY A 1 215 ? -353.078 472.887 341.708 1.00 72.26 215 GLY A C 1
ATOM 731 O O . GLY A 1 215 ? -353.103 471.696 341.381 1.00 66.19 215 GLY A O 1
ATOM 732 N N . VAL A 1 216 ? -351.957 473.521 342.020 1.00 72.71 216 VAL A N 1
ATOM 733 C CA . VAL A 1 216 ? -350.635 472.901 341.955 1.00 65.13 216 VAL A CA 1
ATOM 734 C C . VAL A 1 216 ? -350.160 472.640 343.377 1.00 67.56 216 VAL A C 1
ATOM 735 O O . VAL A 1 216 ? -350.145 473.569 344.192 1.00 73.10 216 VAL A O 1
ATOM 739 N N . PRO A 1 217 ? -349.770 471.411 343.717 1.00 74.48 217 PRO A N 1
ATOM 740 C CA . PRO A 1 217 ? -349.243 471.148 345.063 1.00 72.72 217 PRO A CA 1
ATOM 741 C C . PRO A 1 217 ? -347.909 471.852 345.263 1.00 77.58 217 PRO A C 1
ATOM 742 O O . PRO A 1 217 ? -346.989 471.715 344.454 1.00 91.94 217 PRO A O 1
ATOM 746 N N . MET A 1 218 ? -347.810 472.611 346.352 1.00 69.90 218 MET A N 1
ATOM 747 C CA . MET A 1 218 ? -346.643 473.445 346.598 1.00 65.80 218 MET A CA 1
ATOM 748 C C . MET A 1 218 ? -346.542 473.710 348.092 1.00 61.54 218 MET A C 1
ATOM 749 O O . MET A 1 218 ? -347.552 473.964 348.749 1.00 66.40 218 MET A O 1
ATOM 754 N N . VAL A 1 219 ? -345.327 473.628 348.625 1.00 60.81 219 VAL A N 1
ATOM 755 C CA . VAL A 1 219 ? -345.082 473.852 350.045 1.00 54.69 219 VAL A CA 1
ATOM 756 C C . VAL A 1 219 ? -343.966 474.875 350.172 1.00 60.35 219 VAL A C 1
ATOM 757 O O . VAL A 1 219 ? -342.838 474.624 349.733 1.00 73.90 219 VAL A O 1
ATOM 761 N N . VAL A 1 220 ? -344.274 476.018 350.774 1.00 63.73 220 VAL A N 1
ATOM 762 C CA . VAL A 1 220 ? -343.329 477.119 350.898 1.00 55.53 220 VAL A CA 1
ATOM 763 C C . VAL A 1 220 ? -342.905 477.217 352.353 1.00 54.57 220 VAL A C 1
ATOM 764 O O . VAL A 1 220 ? -343.714 477.559 353.226 1.00 45.55 220 VAL A O 1
ATOM 768 N N . PHE A 1 221 ? -341.637 476.938 352.617 1.00 56.91 221 PHE A N 1
ATOM 769 C CA . PHE A 1 221 ? -341.040 477.200 353.917 1.00 64.29 221 PHE A CA 1
ATOM 770 C C . PHE A 1 221 ? -340.241 478.489 353.812 1.00 71.19 221 PHE A C 1
ATOM 771 O O . PHE A 1 221 ? -339.326 478.588 352.988 1.00 75.91 221 PHE A O 1
ATOM 779 N N . CYS A 1 222 ? -340.595 479.476 354.624 1.00 74.50 222 CYS A N 1
ATOM 780 C CA . CYS A 1 222 ? -339.898 480.748 354.601 1.00 75.18 222 CYS A CA 1
ATOM 781 C C . CYS A 1 222 ? -339.455 481.125 356.005 1.00 73.58 222 CYS A C 1
ATOM 782 O O . CYS A 1 222 ? -340.102 480.781 356.998 1.00 64.62 222 CYS A O 1
ATOM 785 N N . GLY A 1 223 ? -338.335 481.830 356.073 1.00 81.73 223 GLY A N 1
ATOM 786 C CA . GLY A 1 223 ? -337.823 482.287 357.342 1.00 89.17 223 GLY A CA 1
ATOM 787 C C . GLY A 1 223 ? -338.653 483.412 357.925 1.00 91.54 223 GLY A C 1
ATOM 788 O O . GLY A 1 223 ? -339.581 483.945 357.312 1.00 96.24 223 GLY A O 1
ATOM 789 N N . GLN A 1 224 ? -338.299 483.769 359.156 1.00 81.02 224 GLN A N 1
ATOM 790 C CA . GLN A 1 224 ? -338.919 484.870 359.873 1.00 81.41 224 GLN A CA 1
ATOM 791 C C . GLN A 1 224 ? -337.965 485.288 360.981 1.00 83.77 224 GLN A C 1
ATOM 792 O O . GLN A 1 224 ? -337.142 484.491 361.439 1.00 83.29 224 GLN A O 1
ATOM 798 N N . VAL A 1 225 ? -338.061 486.557 361.379 1.00 94.04 225 VAL A N 1
ATOM 799 C CA . VAL A 1 225 ? -337.217 487.111 362.433 1.00 99.01 225 VAL A CA 1
ATOM 800 C C . VAL A 1 225 ? -337.465 486.335 363.718 1.00 90.87 225 VAL A C 1
ATOM 801 O O . VAL A 1 225 ? -338.446 485.594 363.817 1.00 88.30 225 VAL A O 1
ATOM 805 N N . ALA A 1 226 ? -336.581 486.481 364.703 1.00 93.43 226 ALA A N 1
ATOM 806 C CA . ALA A 1 226 ? -336.781 485.786 365.967 1.00 102.78 226 ALA A CA 1
ATOM 807 C C . ALA A 1 226 ? -338.092 486.222 366.615 1.00 112.15 226 ALA A C 1
ATOM 808 O O . ALA A 1 226 ? -338.508 487.380 366.498 1.00 104.67 226 ALA A O 1
ATOM 810 N N . THR A 1 227 ? -338.734 485.281 367.317 1.00 118.33 227 THR A N 1
ATOM 811 C CA . THR A 1 227 ? -340.098 485.486 367.802 1.00 111.45 227 THR A CA 1
ATOM 812 C C . THR A 1 227 ? -340.226 486.724 368.684 1.00 117.70 227 THR A C 1
ATOM 813 O O . THR A 1 227 ? -341.296 487.344 368.722 1.00 117.76 227 THR A O 1
ATOM 817 N N . ASN A 1 228 ? -339.158 487.103 369.392 1.00 123.10 228 ASN A N 1
ATOM 818 C CA . ASN A 1 228 ? -339.183 488.324 370.190 1.00 125.22 228 ASN A CA 1
ATOM 819 C C . ASN A 1 228 ? -339.158 489.585 369.335 1.00 121.57 228 ASN A C 1
ATOM 820 O O . ASN A 1 228 ? -339.577 490.644 369.812 1.00 111.89 228 ASN A O 1
ATOM 825 N N . LEU A 1 229 ? -338.684 489.498 368.090 1.00 120.20 229 LEU A N 1
ATOM 826 C CA . LEU A 1 229 ? -338.665 490.641 367.189 1.00 115.93 229 LEU A CA 1
ATOM 827 C C . LEU A 1 229 ? -339.877 490.699 366.271 1.00 111.38 229 LEU A C 1
ATOM 828 O O . LEU A 1 229 ? -340.057 491.709 365.584 1.00 117.95 229 LEU A O 1
ATOM 833 N N . ILE A 1 230 ? -340.701 489.650 366.237 1.00 104.84 230 ILE A N 1
ATOM 834 C CA . ILE A 1 230 ? -341.888 489.652 365.389 1.00 102.98 230 ILE A CA 1
ATOM 835 C C . ILE A 1 230 ? -342.865 490.707 365.890 1.00 101.48 230 ILE A C 1
ATOM 836 O O . ILE A 1 230 ? -343.183 490.768 367.085 1.00 102.53 230 ILE A O 1
ATOM 841 N N . GLY A 1 231 ? -343.342 491.550 364.975 1.00 104.44 231 GLY A N 1
ATOM 842 C CA . GLY A 1 231 ? -344.226 492.640 365.314 1.00 116.23 231 GLY A CA 1
ATOM 843 C C . GLY A 1 231 ? -343.532 493.950 365.617 1.00 112.22 231 GLY A C 1
ATOM 844 O O . GLY A 1 231 ? -344.189 494.998 365.615 1.00 113.57 231 GLY A O 1
ATOM 845 N N . SER A 1 232 ? -342.229 493.924 365.881 1.00 113.45 232 SER A N 1
ATOM 846 C CA . SER A 1 232 ? -341.444 495.127 366.120 1.00 115.54 232 SER A CA 1
ATOM 847 C C . SER A 1 232 ? -341.037 495.832 364.833 1.00 123.51 232 SER A C 1
ATOM 848 O O . SER A 1 232 ? -340.283 496.810 364.896 1.00 122.18 232 SER A O 1
ATOM 851 N N . ASP A 1 233 ? -341.521 495.363 363.683 1.00 134.56 233 ASP A N 1
ATOM 852 C CA . ASP A 1 233 ? -341.120 495.884 362.378 1.00 139.48 233 ASP A CA 1
ATOM 853 C C . ASP A 1 233 ? -339.598 495.923 362.260 1.00 139.40 233 ASP A C 1
ATOM 854 O O . ASP A 1 233 ? -339.002 496.915 361.835 1.00 141.30 233 ASP A O 1
ATOM 859 N N . ALA A 1 234 ? -338.967 494.820 362.650 1.00 141.47 234 ALA A N 1
ATOM 860 C CA . ALA A 1 234 ? -337.514 494.719 362.649 1.00 140.26 234 ALA A CA 1
ATOM 861 C C . ALA A 1 234 ? -337.008 494.624 361.210 1.00 135.57 234 ALA A C 1
ATOM 862 O O . ALA A 1 234 ? -337.747 494.821 360.241 1.00 132.71 234 ALA A O 1
ATOM 864 N N . PHE A 1 235 ? -335.723 494.317 361.061 1.00 133.74 235 PHE A N 1
ATOM 865 C CA . PHE A 1 235 ? -335.131 494.222 359.735 1.00 127.96 235 PHE A CA 1
ATOM 866 C C . PHE A 1 235 ? -335.660 492.995 359.004 1.00 126.22 235 PHE A C 1
ATOM 867 O O . PHE A 1 235 ? -335.590 491.874 359.519 1.00 126.32 235 PHE A O 1
ATOM 875 N N . GLN A 1 236 ? -336.200 493.219 357.803 1.00 131.49 236 GLN A N 1
ATOM 876 C CA . GLN A 1 236 ? -336.736 492.163 356.939 1.00 129.05 236 GLN A CA 1
ATOM 877 C C . GLN A 1 236 ? -337.915 491.432 357.578 1.00 129.90 236 GLN A C 1
ATOM 878 O O . GLN A 1 236 ? -338.151 490.252 357.301 1.00 123.43 236 GLN A O 1
ATOM 884 N N . GLU A 1 237 ? -338.673 492.119 358.428 1.00 125.86 237 GLU A N 1
ATOM 885 C CA . GLU A 1 237 ? -339.896 491.556 358.983 1.00 111.86 237 GLU A CA 1
ATOM 886 C C . GLU A 1 237 ? -341.078 491.991 358.129 1.00 98.37 237 GLU A C 1
ATOM 887 O O . GLU A 1 237 ? -341.247 493.181 357.846 1.00 102.62 237 GLU A O 1
ATOM 893 N N . ALA A 1 238 ? -341.882 491.020 357.711 1.00 85.72 238 ALA A N 1
ATOM 894 C CA . ALA A 1 238 ? -343.115 491.288 356.993 1.00 74.35 238 ALA A CA 1
ATOM 895 C C . ALA A 1 238 ? -344.160 490.289 357.457 1.00 79.01 238 ALA A C 1
ATOM 896 O O . ALA A 1 238 ? -343.830 489.172 357.868 1.00 92.53 238 ALA A O 1
ATOM 898 N N . ASP A 1 239 ? -345.423 490.704 357.402 1.00 69.05 239 ASP A N 1
ATOM 899 C CA . ASP A 1 239 ? -346.508 489.816 357.798 1.00 73.20 239 ASP A CA 1
ATOM 900 C C . ASP A 1 239 ? -346.688 488.746 356.733 1.00 70.89 239 ASP A C 1
ATOM 901 O O . ASP A 1 239 ? -347.696 488.730 356.021 1.00 79.23 239 ASP A O 1
ATOM 906 N N . VAL A 1 240 ? -345.705 487.854 356.613 1.00 75.29 240 VAL A N 1
ATOM 907 C CA . VAL A 1 240 ? -345.735 486.856 355.551 1.00 62.42 240 VAL A CA 1
ATOM 908 C C . VAL A 1 240 ? -346.932 485.936 355.726 1.00 62.28 240 VAL A C 1
ATOM 909 O O . VAL A 1 240 ? -347.606 485.576 354.754 1.00 64.93 240 VAL A O 1
ATOM 913 N N . VAL A 1 241 ? -347.217 485.543 356.968 1.00 70.00 241 VAL A N 1
ATOM 914 C CA . VAL A 1 241 ? -348.365 484.683 357.221 1.00 72.73 241 VAL A CA 1
ATOM 915 C C . VAL A 1 241 ? -349.660 485.396 356.850 1.00 74.26 241 VAL A C 1
ATOM 916 O O . VAL A 1 241 ? -350.637 484.755 356.446 1.00 94.38 241 VAL A O 1
ATOM 920 N N . GLY A 1 242 ? -349.683 486.724 356.943 1.00 67.93 242 GLY A N 1
ATOM 921 C CA . GLY A 1 242 ? -350.871 487.483 356.604 1.00 60.40 242 GLY A CA 1
ATOM 922 C C . GLY A 1 242 ? -350.968 487.810 355.129 1.00 66.27 242 GLY A C 1
ATOM 923 O O . GLY A 1 242 ? -352.065 487.870 354.565 1.00 77.89 242 GLY A O 1
ATOM 924 N N . ILE A 1 243 ? -349.818 488.031 354.492 1.00 69.12 243 ILE A N 1
ATOM 925 C CA . ILE A 1 243 ? -349.807 488.294 353.057 1.00 57.09 243 ILE A CA 1
ATOM 926 C C . ILE A 1 243 ? -350.133 487.024 352.288 1.00 55.24 243 ILE A C 1
ATOM 927 O O . ILE A 1 243 ? -350.955 487.030 351.366 1.00 72.20 243 ILE A O 1
ATOM 932 N N . SER A 1 244 ? -349.495 485.914 352.659 1.00 53.93 244 SER A N 1
ATOM 933 C CA . SER A 1 244 ? -349.778 484.642 352.009 1.00 57.57 244 SER A CA 1
ATOM 934 C C . SER A 1 244 ? -351.172 484.124 352.333 1.00 62.68 244 SER A C 1
ATOM 935 O O . SER A 1 244 ? -351.701 483.309 351.571 1.00 56.32 244 SER A O 1
ATOM 938 N N . ARG A 1 245 ? -351.778 484.594 353.430 1.00 63.56 245 ARG A N 1
ATOM 939 C CA . ARG A 1 245 ? -353.050 484.045 353.899 1.00 61.85 245 ARG A CA 1
ATOM 940 C C . ARG A 1 245 ? -354.092 484.008 352.789 1.00 61.04 245 ARG A C 1
ATOM 941 O O . ARG A 1 245 ? -354.745 482.982 352.565 1.00 66.81 245 ARG A O 1
ATOM 949 N N . SER A 1 246 ? -354.250 485.119 352.071 1.00 57.91 246 SER A N 1
ATOM 950 C CA . SER A 1 246 ? -355.261 485.172 351.022 1.00 62.27 246 SER A CA 1
ATOM 951 C C . SER A 1 246 ? -354.882 484.285 349.841 1.00 68.83 246 SER A C 1
ATOM 952 O O . SER A 1 246 ? -355.743 483.615 349.259 1.00 65.18 246 SER A O 1
ATOM 955 N N . CYS A 1 247 ? -353.603 484.260 349.478 1.00 80.00 247 CYS A N 1
ATOM 956 C CA . CYS A 1 247 ? -353.156 483.568 348.277 1.00 80.60 247 CYS A CA 1
ATOM 957 C C . CYS A 1 247 ? -352.693 482.143 348.540 1.00 79.81 247 CYS A C 1
ATOM 958 O O . CYS A 1 247 ? -352.190 481.492 347.619 1.00 89.58 247 CYS A O 1
ATOM 961 N N . THR A 1 248 ? -352.840 481.637 349.758 1.00 69.93 248 THR A N 1
ATOM 962 C CA . THR A 1 248 ? -352.407 480.286 350.066 1.00 66.85 248 THR A CA 1
ATOM 963 C C . THR A 1 248 ? -353.586 479.463 350.566 1.00 59.28 248 THR A C 1
ATOM 964 O O . THR A 1 248 ? -354.567 480.000 351.088 1.00 67.26 248 THR A O 1
ATOM 968 N N . LYS A 1 249 ? -353.481 478.148 350.384 1.00 56.87 249 LYS A N 1
ATOM 969 C CA . LYS A 1 249 ? -354.541 477.248 350.821 1.00 54.87 249 LYS A CA 1
ATOM 970 C C . LYS A 1 249 ? -354.620 477.192 352.343 1.00 59.75 249 LYS A C 1
ATOM 971 O O . LYS A 1 249 ? -355.712 477.059 352.911 1.00 62.45 249 LYS A O 1
ATOM 977 N N . TRP A 1 250 ? -353.477 477.310 353.014 1.00 60.17 250 TRP A N 1
ATOM 978 C CA . TRP A 1 250 ? -353.371 477.305 354.468 1.00 65.88 250 TRP A CA 1
ATOM 979 C C . TRP A 1 250 ? -351.943 477.681 354.828 1.00 75.31 250 TRP A C 1
ATOM 980 O O . TRP A 1 250 ? -351.008 477.372 354.084 1.00 73.21 250 TRP A O 1
ATOM 991 N N . ASN A 1 251 ? -351.782 478.364 355.958 1.00 68.08 251 ASN A N 1
ATOM 992 C CA . ASN A 1 251 ? -350.458 478.755 356.416 1.00 64.32 251 ASN A CA 1
ATOM 993 C C . ASN A 1 251 ? -350.402 478.678 357.934 1.00 62.24 251 ASN A C 1
ATOM 994 O O . ASN A 1 251 ? -351.422 478.519 358.610 1.00 75.66 251 ASN A O 1
ATOM 999 N N . VAL A 1 252 ? -349.187 478.797 358.469 1.00 52.96 252 VAL A N 1
ATOM 1000 C CA . VAL A 1 252 ? -348.956 478.676 359.903 1.00 57.87 252 VAL A CA 1
ATOM 1001 C C . VAL A 1 252 ? -347.629 479.349 360.218 1.00 68.46 252 VAL A C 1
ATOM 1002 O O . VAL A 1 252 ? -346.781 479.522 359.343 1.00 86.44 252 VAL A O 1
ATOM 1006 N N . MET A 1 253 ? -347.453 479.748 361.476 1.00 74.48 253 MET A N 1
ATOM 1007 C CA . MET A 1 253 ? -346.173 480.237 361.980 1.00 79.92 253 MET A CA 1
ATOM 1008 C C . MET A 1 253 ? -345.768 479.350 363.151 1.00 75.21 253 MET A C 1
ATOM 1009 O O . MET A 1 253 ? -346.419 479.363 364.202 1.00 84.61 253 MET A O 1
ATOM 1014 N N . VAL A 1 254 ? -344.705 478.573 362.964 1.00 64.37 254 VAL A N 1
ATOM 1015 C CA . VAL A 1 254 ? -344.230 477.661 363.999 1.00 66.75 254 VAL A CA 1
ATOM 1016 C C . VAL A 1 254 ? -343.726 478.497 365.171 1.00 78.02 254 VAL A C 1
ATOM 1017 O O . VAL A 1 254 ? -342.670 479.127 365.085 1.00 89.28 254 VAL A O 1
ATOM 1021 N N . LYS A 1 255 ? -344.482 478.503 366.270 1.00 75.47 255 LYS A N 1
ATOM 1022 C CA . LYS A 1 255 ? -344.144 479.324 367.424 1.00 72.33 255 LYS A CA 1
ATOM 1023 C C . LYS A 1 255 ? -343.206 478.628 368.401 1.00 83.43 255 LYS A C 1
ATOM 1024 O O . LYS A 1 255 ? -342.529 479.310 369.176 1.00 96.64 255 LYS A O 1
ATOM 1026 N N . ASP A 1 256 ? -343.153 477.300 368.391 1.00 95.89 256 ASP A N 1
ATOM 1027 C CA . ASP A 1 256 ? -342.219 476.563 369.226 1.00 107.82 256 ASP A CA 1
ATOM 1028 C C . ASP A 1 256 ? -341.705 475.368 368.439 1.00 102.97 256 ASP A C 1
ATOM 1029 O O . ASP A 1 256 ? -342.406 474.827 367.580 1.00 94.03 256 ASP A O 1
ATOM 1034 N N . ILE A 1 257 ? -340.471 474.960 368.744 1.00 103.31 257 ILE A N 1
ATOM 1035 C CA . ILE A 1 257 ? -339.827 473.889 367.987 1.00 95.92 257 ILE A CA 1
ATOM 1036 C C . ILE A 1 257 ? -340.590 472.577 368.133 1.00 86.34 257 ILE A C 1
ATOM 1037 O O . ILE A 1 257 ? -340.522 471.708 367.256 1.00 79.31 257 ILE A O 1
ATOM 1042 N N . ALA A 1 258 ? -341.342 472.412 369.224 1.00 81.45 258 ALA A N 1
ATOM 1043 C CA . ALA A 1 258 ? -342.098 471.177 369.397 1.00 85.46 258 ALA A CA 1
ATOM 1044 C C . ALA A 1 258 ? -343.221 471.064 368.373 1.00 97.86 258 ALA A C 1
ATOM 1045 O O . ALA A 1 258 ? -343.667 469.954 368.053 1.00 84.05 258 ALA A O 1
ATOM 1047 N N . GLU A 1 259 ? -343.691 472.196 367.848 1.00 98.11 259 GLU A N 1
ATOM 1048 C CA . GLU A 1 259 ? -344.724 472.193 366.818 1.00 90.06 259 GLU A CA 1
ATOM 1049 C C . GLU A 1 259 ? -344.196 471.797 365.446 1.00 83.98 259 GLU A C 1
ATOM 1050 O O . GLU A 1 259 ? -344.969 471.301 364.615 1.00 84.62 259 GLU A O 1
ATOM 1056 N N . LEU A 1 260 ? -342.902 472.000 365.201 1.00 85.83 260 LEU A N 1
ATOM 1057 C CA . LEU A 1 260 ? -342.334 471.894 363.857 1.00 76.62 260 LEU A CA 1
ATOM 1058 C C . LEU A 1 260 ? -342.683 470.602 363.127 1.00 80.24 260 LEU A C 1
ATOM 1059 O O . LEU A 1 260 ? -343.122 470.682 361.969 1.00 71.68 260 LEU A O 1
ATOM 1064 N N . PRO A 1 261 ? -342.529 469.407 363.710 1.00 82.21 261 PRO A N 1
ATOM 1065 C CA . PRO A 1 261 ? -342.844 468.199 362.929 1.00 80.69 261 PRO A CA 1
ATOM 1066 C C . PRO A 1 261 ? -344.313 468.084 362.565 1.00 85.57 261 PRO A C 1
ATOM 1067 O O . PRO A 1 261 ? -344.634 467.659 361.448 1.00 79.11 261 PRO A O 1
ATOM 1071 N N . ARG A 1 262 ? -345.222 468.458 363.468 1.00 89.83 262 ARG A N 1
ATOM 1072 C CA . ARG A 1 262 ? -346.640 468.322 363.153 1.00 91.78 262 ARG A CA 1
ATOM 1073 C C . ARG A 1 262 ? -347.081 469.368 362.141 1.00 81.91 262 ARG A C 1
ATOM 1074 O O . ARG A 1 262 ? -347.869 469.069 361.237 1.00 88.59 262 ARG A O 1
ATOM 1082 N N . ARG A 1 263 ? -346.584 470.599 362.270 1.00 70.24 263 ARG A N 1
ATOM 1083 C CA . ARG A 1 263 ? -346.947 471.634 361.310 1.00 64.32 263 ARG A CA 1
ATOM 1084 C C . ARG A 1 263 ? -346.451 471.298 359.910 1.00 63.48 263 ARG A C 1
ATOM 1085 O O . ARG A 1 263 ? -347.116 471.628 358.922 1.00 64.69 263 ARG A O 1
ATOM 1093 N N . ILE A 1 264 ? -345.294 470.643 359.801 1.00 62.95 264 ILE A N 1
ATOM 1094 C CA . ILE A 1 264 ? -344.816 470.226 358.487 1.00 64.84 264 ILE A CA 1
ATOM 1095 C C . ILE A 1 264 ? -345.689 469.105 357.939 1.00 72.07 264 ILE A C 1
ATOM 1096 O O . ILE A 1 264 ? -346.049 469.105 356.754 1.00 64.44 264 ILE A O 1
ATOM 1101 N N . ASN A 1 265 ? -346.045 468.136 358.789 1.00 74.70 265 ASN A N 1
ATOM 1102 C CA . ASN A 1 265 ? -346.963 467.079 358.373 1.00 68.52 265 ASN A CA 1
ATOM 1103 C C . ASN A 1 265 ? -348.271 467.665 357.864 1.00 69.96 265 ASN A C 1
ATOM 1104 O O . ASN A 1 265 ? -348.781 467.258 356.814 1.00 72.75 265 ASN A O 1
ATOM 1109 N N . GLU A 1 266 ? -348.831 468.628 358.602 1.00 66.50 266 GLU A N 1
ATOM 1110 C CA . GLU A 1 266 ? -350.064 469.269 358.161 1.00 63.07 266 GLU A CA 1
ATOM 1111 C C . GLU A 1 266 ? -349.852 470.051 356.873 1.00 64.85 266 GLU A C 1
ATOM 1112 O O . GLU A 1 266 ? -350.751 470.104 356.026 1.00 55.58 266 GLU A O 1
ATOM 1118 N N . ALA A 1 267 ? -348.672 470.654 356.703 1.00 65.77 267 ALA A N 1
ATOM 1119 C CA . ALA A 1 267 ? -348.401 471.425 355.494 1.00 66.56 267 ALA A CA 1
ATOM 1120 C C . ALA A 1 267 ? -348.477 470.543 354.254 1.00 75.01 267 ALA A C 1
ATOM 1121 O O . ALA A 1 267 ? -349.223 470.834 353.313 1.00 82.24 267 ALA A O 1
ATOM 1123 N N . PHE A 1 268 ? -347.719 469.445 354.245 1.00 74.53 268 PHE A N 1
ATOM 1124 C CA . PHE A 1 268 ? -347.757 468.536 353.105 1.00 65.99 268 PHE A CA 1
ATOM 1125 C C . PHE A 1 268 ? -349.128 467.891 352.951 1.00 60.68 268 PHE A C 1
ATOM 1126 O O . PHE A 1 268 ? -349.618 467.734 351.826 1.00 54.9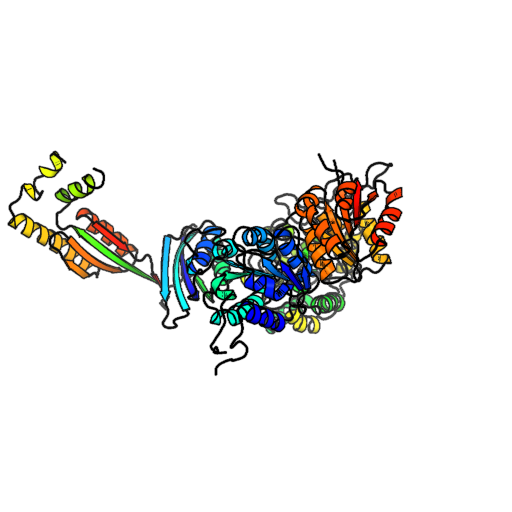0 268 PHE A O 1
ATOM 1134 N N . LYS A 1 269 ? -349.761 467.505 354.064 1.00 74.80 269 LYS A N 1
ATOM 1135 C CA . LYS A 1 269 ? -351.068 466.860 353.978 1.00 71.70 269 LYS A CA 1
ATOM 1136 C C . LYS A 1 269 ? -352.083 467.785 353.320 1.00 63.25 269 LYS A C 1
ATOM 1137 O O . LYS A 1 269 ? -352.852 467.367 352.447 1.00 55.43 269 LYS A O 1
ATOM 1139 N N . ILE A 1 270 ? -352.086 469.056 353.719 1.00 59.10 270 ILE A N 1
ATOM 1140 C CA . ILE A 1 270 ? -353.045 469.998 353.157 1.00 57.15 270 ILE A CA 1
ATOM 1141 C C . ILE A 1 270 ? -352.708 470.300 351.703 1.00 56.90 270 ILE A C 1
ATOM 1142 O O . ILE A 1 270 ? -353.596 470.350 350.844 1.00 65.94 270 ILE A O 1
ATOM 1147 N N . ALA A 1 271 ? -351.422 470.473 351.397 1.00 62.74 271 ALA A N 1
ATOM 1148 C CA . ALA A 1 271 ? -351.018 470.847 350.047 1.00 70.49 271 ALA A CA 1
ATOM 1149 C C . ALA A 1 271 ? -351.324 469.768 349.015 1.00 74.65 271 ALA A C 1
ATOM 1150 O O . ALA A 1 271 ? -351.404 470.079 347.822 1.00 73.05 271 ALA A O 1
ATOM 1152 N N . THR A 1 272 ? -351.512 468.518 349.439 1.00 79.97 272 THR A N 1
ATOM 1153 C CA . THR A 1 272 ? -351.637 467.404 348.512 1.00 75.13 272 THR A CA 1
ATOM 1154 C C . THR A 1 272 ? -353.005 466.737 348.521 1.00 72.48 272 THR A C 1
ATOM 1155 O O . THR A 1 272 ? -353.281 465.929 347.628 1.00 67.42 272 THR A O 1
ATOM 1159 N N . THR A 1 273 ? -353.857 467.040 349.493 1.00 71.02 273 THR A N 1
ATOM 1160 C CA . THR A 1 273 ? -355.188 466.459 349.572 1.00 69.41 273 THR A CA 1
ATOM 1161 C C . THR A 1 273 ? -356.221 467.395 348.950 1.00 64.60 273 THR A C 1
ATOM 1162 O O . THR A 1 273 ? -355.994 468.598 348.793 1.00 64.64 273 THR A O 1
ATOM 1166 N N . GLY A 1 274 ? -357.370 466.819 348.599 1.00 60.57 274 GLY A N 1
ATOM 1167 C CA . GLY A 1 274 ? -358.400 467.567 347.908 1.00 70.33 274 GLY A CA 1
ATOM 1168 C C . GLY A 1 274 ? -357.877 468.133 346.603 1.00 66.92 274 GLY A C 1
ATOM 1169 O O . GLY A 1 274 ? -357.076 467.513 345.897 1.00 87.03 274 GLY A O 1
ATOM 1170 N N . ARG A 1 275 ? -358.336 469.325 346.270 1.00 59.77 275 ARG A N 1
ATOM 1171 C CA . ARG A 1 275 ? -357.727 470.050 345.167 1.00 64.20 275 ARG A CA 1
ATOM 1172 C C . ARG A 1 275 ? -356.357 470.534 345.618 1.00 64.26 275 ARG A C 1
ATOM 1173 O O . ARG A 1 275 ? -356.275 471.338 346.558 1.00 62.38 275 ARG A O 1
ATOM 1181 N N . PRO A 1 276 ? -355.270 470.066 345.008 1.00 59.57 276 PRO A N 1
ATOM 1182 C CA . PRO A 1 276 ? -353.935 470.461 345.469 1.00 62.21 276 PRO A CA 1
ATOM 1183 C C . PRO A 1 276 ? -353.765 471.972 345.461 1.00 71.97 276 PRO A C 1
ATOM 1184 O O . PRO A 1 276 ? -354.402 472.691 344.688 1.00 70.67 276 PRO A O 1
ATOM 1188 N N . GLY A 1 277 ? -352.906 472.453 346.350 1.00 66.98 277 GLY A N 1
ATOM 1189 C CA . GLY A 1 277 ? -352.663 473.868 346.457 1.00 74.61 277 GLY A CA 1
ATOM 1190 C C . GLY A 1 277 ? -351.403 474.188 347.229 1.00 72.79 277 GLY A C 1
ATOM 1191 O O . GLY A 1 277 ? -350.721 473.302 347.753 1.00 79.80 277 GLY A O 1
ATOM 1192 N N . PRO A 1 278 ? -351.066 475.471 347.305 1.00 69.19 278 PRO A N 1
ATOM 1193 C CA . PRO A 1 278 ? -349.881 475.888 348.053 1.00 60.24 278 PRO A CA 1
ATOM 1194 C C . PRO A 1 278 ? -350.177 476.138 349.522 1.00 57.75 278 PRO A C 1
ATOM 1195 O O . PRO A 1 278 ? -351.264 476.573 349.906 1.00 69.03 278 PRO A O 1
ATOM 1199 N N . VAL A 1 279 ? -349.180 475.838 350.350 1.00 55.09 279 VAL A N 1
ATOM 1200 C CA . VAL A 1 279 ? -349.201 476.164 351.769 1.00 49.88 279 VAL A CA 1
ATOM 1201 C C . VAL A 1 279 ? -347.880 476.835 352.115 1.00 60.12 279 VAL A C 1
ATOM 1202 O O . VAL A 1 279 ? -346.854 476.598 351.468 1.00 66.40 279 VAL A O 1
ATOM 1206 N N . LEU A 1 280 ? -347.907 477.689 353.136 1.00 56.86 280 LEU A N 1
ATOM 1207 C CA . LEU A 1 280 ? -346.723 478.421 353.564 1.00 51.14 280 LEU A CA 1
ATOM 1208 C C . LEU A 1 280 ? -346.507 478.208 355.052 1.00 67.98 280 LEU A C 1
ATOM 1209 O O . LEU A 1 280 ? -347.442 478.357 355.843 1.00 73.25 280 LEU A O 1
ATOM 1214 N N . VAL A 1 281 ? -345.277 477.875 355.431 1.00 70.91 281 VAL A N 1
ATOM 1215 C CA . VAL A 1 281 ? -344.915 477.650 356.826 1.00 63.00 281 VAL A CA 1
ATOM 1216 C C . VAL A 1 281 ? -343.881 478.699 357.212 1.00 66.29 281 VAL A C 1
ATOM 1217 O O . VAL A 1 281 ? -342.739 478.660 356.739 1.00 75.87 281 VAL A O 1
ATOM 1221 N N . ASP A 1 282 ? -344.278 479.628 358.079 1.00 75.33 282 ASP A N 1
ATOM 1222 C CA . ASP A 1 282 ? -343.407 480.713 358.513 1.00 77.86 282 ASP A CA 1
ATOM 1223 C C . ASP A 1 282 ? -342.508 480.212 359.638 1.00 74.44 282 ASP A C 1
ATOM 1224 O O . ASP A 1 282 ? -342.998 479.767 360.682 1.00 72.88 282 ASP A O 1
ATOM 1229 N N . LEU A 1 283 ? -341.197 480.278 359.422 1.00 66.90 283 LEU A N 1
ATOM 1230 C CA . LEU A 1 283 ? -340.236 479.678 360.339 1.00 68.88 283 LEU A CA 1
ATOM 1231 C C . LEU A 1 283 ? -339.395 480.760 361.000 1.00 78.38 283 LEU A C 1
ATOM 1232 O O . LEU A 1 283 ? -338.496 481.319 360.353 1.00 79.17 283 LEU A O 1
ATOM 1237 N N . PRO A 1 284 ? -339.645 481.091 362.264 1.00 78.45 284 PRO A N 1
ATOM 1238 C CA . PRO A 1 284 ? -338.807 482.082 362.949 1.00 81.07 284 PRO A CA 1
ATOM 1239 C C . PRO A 1 284 ? -337.375 481.589 363.113 1.00 85.16 284 PRO A C 1
ATOM 1240 O O . PRO A 1 284 ? -337.117 480.389 363.231 1.00 85.43 284 PRO A O 1
ATOM 1244 N N . LYS A 1 285 ? -336.437 482.542 363.126 1.00 94.53 285 LYS A N 1
ATOM 1245 C CA . LYS A 1 285 ? -335.022 482.187 363.226 1.00 84.38 285 LYS A CA 1
ATOM 1246 C C . LYS A 1 285 ? -334.714 481.498 364.548 1.00 74.33 285 LYS A C 1
ATOM 1247 O O . LYS A 1 285 ? -333.990 480.497 364.581 1.00 94.05 285 LYS A O 1
ATOM 1249 N N . ASP A 1 286 ? -335.260 482.011 365.649 1.00 77.26 286 ASP A N 1
ATOM 1250 C CA . ASP A 1 286 ? -334.957 481.433 366.949 1.00 83.98 286 ASP A CA 1
ATOM 1251 C C . ASP A 1 286 ? -335.622 480.078 367.144 1.00 86.51 286 ASP A C 1
ATOM 1252 O O . ASP A 1 286 ? -335.192 479.313 368.013 1.00 96.32 286 ASP A O 1
ATOM 1257 N N . VAL A 1 287 ? -336.647 479.760 366.355 1.00 82.46 287 VAL A N 1
ATOM 1258 C CA . VAL A 1 287 ? -337.301 478.460 366.475 1.00 93.37 287 VAL A CA 1
ATOM 1259 C C . VAL A 1 287 ? -336.501 477.386 365.750 1.00 87.57 287 VAL A C 1
ATOM 1260 O O . VAL A 1 287 ? -336.253 476.303 366.290 1.00 92.20 287 VAL A O 1
ATOM 1264 N N . THR A 1 288 ? -336.080 477.668 364.517 1.00 76.81 288 THR A N 1
ATOM 1265 C CA . THR A 1 288 ? -335.341 476.681 363.742 1.00 80.10 288 THR A CA 1
ATOM 1266 C C . THR A 1 288 ? -333.875 476.588 364.143 1.00 91.38 288 THR A C 1
ATOM 1267 O O . THR A 1 288 ? -333.213 475.606 363.792 1.00 99.14 288 THR A O 1
ATOM 1271 N N . ALA A 1 289 ? -333.350 477.581 364.854 1.00 94.86 289 ALA A N 1
ATOM 1272 C CA . ALA A 1 289 ? -332.005 477.486 365.397 1.00 93.60 289 ALA A CA 1
ATOM 1273 C C . ALA A 1 289 ? -331.975 476.825 366.767 1.00 101.87 289 ALA A C 1
ATOM 1274 O O . ALA A 1 289 ? -330.887 476.541 367.279 1.00 109.14 289 ALA A O 1
ATOM 1276 N N . ALA A 1 290 ? -333.137 476.572 367.364 1.00 110.39 290 ALA A N 1
ATOM 1277 C CA . ALA A 1 290 ? -333.210 475.942 368.670 1.00 113.62 290 ALA A CA 1
ATOM 1278 C C . ALA A 1 290 ? -333.016 474.432 368.553 1.00 115.56 290 ALA A C 1
ATOM 1279 O O . ALA A 1 290 ? -332.950 473.864 367.460 1.00 122.39 290 ALA A O 1
ATOM 1281 N N . ILE A 1 291 ? -332.932 473.780 369.708 1.00 105.75 291 ILE A N 1
ATOM 1282 C CA . ILE A 1 291 ? -332.750 472.339 369.797 1.00 100.13 291 ILE A CA 1
ATOM 1283 C C . ILE A 1 291 ? -333.875 471.770 370.648 1.00 93.93 291 ILE A C 1
ATOM 1284 O O . ILE A 1 291 ? -334.164 472.288 371.733 1.00 101.32 291 ILE A O 1
ATOM 1289 N N . LEU A 1 292 ? -334.511 470.711 370.150 1.00 85.87 292 LEU A N 1
ATOM 1290 C CA . LEU A 1 292 ? -335.635 470.075 370.833 1.00 90.77 292 LEU A CA 1
ATOM 1291 C C . LEU A 1 292 ? -335.093 469.099 371.869 1.00 103.96 292 LEU A C 1
ATOM 1292 O O . LEU A 1 292 ? -334.762 467.954 371.550 1.00 119.82 292 LEU A O 1
ATOM 1297 N N . ARG A 1 293 ? -335.013 469.548 373.121 1.00 105.81 293 ARG A N 1
ATOM 1298 C CA . ARG A 1 293 ? -334.446 468.761 374.207 1.00 104.00 293 ARG A CA 1
ATOM 1299 C C . ARG A 1 293 ? -335.492 467.934 374.949 1.00 107.83 293 ARG A C 1
ATOM 1300 O O . ARG A 1 293 ? -335.275 467.578 376.113 1.00 119.49 293 ARG A O 1
ATOM 1308 N N . THR A 1 294 ? -336.610 467.609 374.302 1.00 107.20 294 THR A N 1
ATOM 1309 C CA . THR A 1 294 ? -337.707 466.917 374.966 1.00 113.93 294 THR A CA 1
ATOM 1310 C C . THR A 1 294 ? -338.559 466.231 373.909 1.00 105.25 294 THR A C 1
ATOM 1311 O O . THR A 1 294 ? -338.635 466.715 372.775 1.00 110.93 294 THR A O 1
ATOM 1315 N N . PRO A 1 295 ? -339.194 465.111 374.236 1.00 94.09 295 PRO A N 1
ATOM 1316 C CA . PRO A 1 295 ? -340.056 464.420 373.270 1.00 92.75 295 PRO A CA 1
ATOM 1317 C C . PRO A 1 295 ? -341.378 465.157 373.070 1.00 96.44 295 PRO A C 1
ATOM 1318 O O . PRO A 1 295 ? -341.630 466.212 373.651 1.00 83.68 295 PRO A O 1
ATOM 1322 N N . ILE A 1 296 ? -342.226 464.573 372.223 1.00 102.48 296 ILE A N 1
ATOM 1323 C CA . ILE A 1 296 ? -343.530 465.152 371.881 1.00 111.27 296 ILE A CA 1
ATOM 1324 C C . ILE A 1 296 ? -344.560 464.042 371.782 1.00 135.36 296 ILE A C 1
ATOM 1325 O O . ILE A 1 296 ? -344.235 462.883 371.492 1.00 142.44 296 ILE A O 1
ATOM 1330 N N . PRO A 1 297 ? -345.830 464.374 372.018 1.00 148.66 297 PRO A N 1
ATOM 1331 C CA . PRO A 1 297 ? -346.892 463.377 371.830 1.00 149.07 297 PRO A CA 1
ATOM 1332 C C . PRO A 1 297 ? -347.220 463.175 370.357 1.00 140.13 297 PRO A C 1
ATOM 1333 O O . PRO A 1 297 ? -347.174 464.109 369.552 1.00 139.83 297 PRO A O 1
ATOM 1337 N N . ALA A 1 298 ? -347.555 461.937 370.011 1.00 119.50 298 ALA A N 1
ATOM 1338 C CA . ALA A 1 298 ? -347.852 461.588 368.625 1.00 110.02 298 ALA A CA 1
ATOM 1339 C C . ALA A 1 298 ? -349.217 462.120 368.193 1.00 109.67 298 ALA A C 1
ATOM 1340 O O . ALA A 1 298 ? -350.137 462.237 369.003 1.00 112.88 298 ALA A O 1
ATOM 1342 N N . PRO A 1 323 ? -357.861 458.311 348.376 1.00 102.83 323 PRO A N 1
ATOM 1343 C CA . PRO A 1 323 ? -358.524 458.332 347.068 1.00 95.23 323 PRO A CA 1
ATOM 1344 C C . PRO A 1 323 ? -359.873 457.618 347.082 1.00 100.76 323 PRO A C 1
ATOM 1345 O O . PRO A 1 323 ? -359.968 456.441 346.724 1.00 106.48 323 PRO A O 1
ATOM 1349 N N . LEU A 1 324 ? -360.911 458.332 347.489 1.00 99.43 324 LEU A N 1
ATOM 1350 C CA . LEU A 1 324 ? -362.238 457.777 347.666 1.00 101.58 324 LEU A CA 1
ATOM 1351 C C . LEU A 1 324 ? -363.193 458.278 346.588 1.00 97.26 324 LEU A C 1
ATOM 1352 O O . LEU A 1 324 ? -363.190 459.473 346.266 1.00 104.08 324 LEU A O 1
ATOM 1357 N N . PRO A 1 325 ? -364.021 457.396 346.026 1.00 88.28 325 PRO A N 1
ATOM 1358 C CA . PRO A 1 325 ? -364.939 457.792 344.953 1.00 89.67 325 PRO A CA 1
ATOM 1359 C C . PRO A 1 325 ? -366.198 458.455 345.505 1.00 88.68 325 PRO A C 1
ATOM 1360 O O . PRO A 1 325 ? -366.394 458.578 346.713 1.00 96.98 325 PRO A O 1
ATOM 1364 N N . GLY A 1 326 ? -367.063 458.873 344.582 1.00 79.34 326 GLY A N 1
ATOM 1365 C CA . GLY A 1 326 ? -368.340 459.448 344.939 1.00 72.53 326 GLY A CA 1
ATOM 1366 C C . GLY A 1 326 ? -369.353 458.395 345.339 1.00 100.08 326 GLY A C 1
ATOM 1367 O O . GLY A 1 326 ? -369.063 457.200 345.401 1.00 103.20 326 GLY A O 1
ATOM 1368 N N . ASP A 1 327 ? -370.571 458.864 345.619 1.00 109.55 327 ASP A N 1
ATOM 1369 C CA . ASP A 1 327 ? -371.639 457.974 346.058 1.00 106.09 327 ASP A CA 1
ATOM 1370 C C . ASP A 1 327 ? -371.894 456.907 345.003 1.00 98.82 327 ASP A C 1
ATOM 1371 O O . ASP A 1 327 ? -372.020 457.211 343.813 1.00 100.62 327 ASP A O 1
ATOM 1376 N N . ALA A 1 328 ? -371.950 455.650 345.448 1.00 92.72 328 ALA A N 1
ATOM 1377 C CA . ALA A 1 328 ? -372.152 454.536 344.525 1.00 93.79 328 ALA A CA 1
ATOM 1378 C C . ALA A 1 328 ? -373.444 454.695 343.731 1.00 95.13 328 ALA A C 1
ATOM 1379 O O . ALA A 1 328 ? -373.468 454.453 342.517 1.00 87.61 328 ALA A O 1
ATOM 1381 N N . ASP A 1 329 ? -374.523 455.126 344.391 1.00 95.80 329 ASP A N 1
ATOM 1382 C CA . ASP A 1 329 ? -375.804 455.247 343.705 1.00 97.00 329 ASP A CA 1
ATOM 1383 C C . ASP A 1 329 ? -375.808 456.404 342.716 1.00 101.22 329 ASP A C 1
ATOM 1384 O O . ASP A 1 329 ? -376.516 456.346 341.705 1.00 101.83 329 ASP A O 1
ATOM 1389 N N . LEU A 1 330 ? -375.031 457.456 342.980 1.00 109.80 330 LEU A N 1
ATOM 1390 C CA . LEU A 1 330 ? -374.957 458.569 342.035 1.00 110.11 330 LEU A CA 1
ATOM 1391 C C . LEU A 1 330 ? -374.063 458.246 340.840 1.00 100.97 330 LEU A C 1
ATOM 1392 O O . LEU A 1 330 ? -374.389 458.614 339.705 1.00 94.19 330 LEU A O 1
ATOM 1397 N N . ILE A 1 331 ? -372.933 457.571 341.080 1.00 97.26 331 ILE A N 1
ATOM 1398 C CA . ILE A 1 331 ? -372.115 457.054 339.982 1.00 96.79 331 ILE A CA 1
ATOM 1399 C C . ILE A 1 331 ? -372.964 456.182 339.070 1.00 95.54 331 ILE A C 1
ATOM 1400 O O . ILE A 1 331 ? -372.985 456.358 337.845 1.00 91.28 331 ILE A O 1
ATOM 1405 N N . THR A 1 332 ? -373.669 455.216 339.665 1.00 95.48 332 THR A N 1
ATOM 1406 C CA . THR A 1 332 ? -374.566 454.350 338.909 1.00 84.21 332 THR A CA 1
ATOM 1407 C C . THR A 1 332 ? -375.586 455.168 338.126 1.00 81.75 332 THR A C 1
ATOM 1408 O O . THR A 1 332 ? -375.851 454.891 336.950 1.00 79.78 332 THR A O 1
ATOM 1412 N N . GLU A 1 333 ? -376.151 456.201 338.758 1.00 94.97 333 GLU A N 1
ATOM 1413 C CA . GLU A 1 333 ? -377.096 457.067 338.059 1.00 100.69 333 GLU A CA 1
ATOM 1414 C C . GLU A 1 333 ? -376.444 457.742 336.858 1.00 93.56 333 GLU A C 1
ATOM 1415 O O . GLU A 1 333 ? -377.073 457.895 335.803 1.00 90.86 333 GLU A O 1
ATOM 1421 N N . ALA A 1 334 ? -375.182 458.152 337.002 1.00 96.52 334 ALA A N 1
ATOM 1422 C CA . ALA A 1 334 ? -374.478 458.807 335.905 1.00 95.12 334 ALA A CA 1
ATOM 1423 C C . ALA A 1 334 ? -374.247 457.843 334.747 1.00 84.42 334 ALA A C 1
ATOM 1424 O O . ALA A 1 334 ? -374.490 458.186 333.585 1.00 83.94 334 ALA A O 1
ATOM 1426 N N . ALA A 1 335 ? -373.774 456.632 335.048 1.00 78.94 335 ALA A N 1
ATOM 1427 C CA . ALA A 1 335 ? -373.556 455.632 334.007 1.00 86.81 335 ALA A CA 1
ATOM 1428 C C . ALA A 1 335 ? -374.838 455.353 333.233 1.00 100.00 335 ALA A C 1
ATOM 1429 O O . ALA A 1 335 ? -374.831 455.292 331.998 1.00 109.33 335 ALA A O 1
ATOM 1431 N N . GLN A 1 336 ? -375.952 455.179 333.947 1.00 96.47 336 GLN A N 1
ATOM 1432 C CA . GLN A 1 336 ? -377.224 454.928 333.279 1.00 95.62 336 GLN A CA 1
ATOM 1433 C C . GLN A 1 336 ? -377.639 456.116 332.422 1.00 93.78 336 GLN A C 1
ATOM 1434 O O . GLN A 1 336 ? -378.212 455.941 331.340 1.00 103.60 336 GLN A O 1
ATOM 1440 N N . MET A 1 337 ? -377.353 457.335 332.883 1.00 86.10 337 MET A N 1
ATOM 1441 C CA . MET A 1 337 ? -377.620 458.503 332.051 1.00 91.24 337 MET A CA 1
ATOM 1442 C C . MET A 1 337 ? -376.698 458.534 330.838 1.00 90.10 337 MET A C 1
ATOM 1443 O O . MET A 1 337 ? -377.121 458.901 329.736 1.00 92.48 337 MET A O 1
ATOM 1448 N N . ILE A 1 338 ? -375.437 458.140 331.022 1.00 90.72 338 ILE A N 1
ATOM 1449 C CA . ILE A 1 338 ? -374.486 458.139 329.916 1.00 87.68 338 ILE A CA 1
ATOM 1450 C C . ILE A 1 338 ? -374.871 457.097 328.876 1.00 94.70 338 ILE A C 1
ATOM 1451 O O . ILE A 1 338 ? -374.818 457.356 327.668 1.00 104.99 338 ILE A O 1
ATOM 1456 N N . ASN A 1 339 ? -375.265 455.904 329.326 1.00 90.57 339 ASN A N 1
ATOM 1457 C CA . ASN A 1 339 ? -375.592 454.833 328.392 1.00 94.42 339 ASN A CA 1
ATOM 1458 C C . ASN A 1 339 ? -376.811 455.184 327.551 1.00 116.13 339 ASN A C 1
ATOM 1459 O O . ASN A 1 339 ? -376.865 454.867 326.357 1.00 127.03 339 ASN A O 1
ATOM 1464 N N . LYS A 1 340 ? -377.797 455.842 328.154 1.00 115.67 340 LYS A N 1
ATOM 1465 C CA . LYS A 1 340 ? -379.000 456.251 327.448 1.00 102.43 340 LYS A CA 1
ATOM 1466 C C . LYS A 1 340 ? -378.828 457.563 326.696 1.00 94.36 340 LYS A C 1
ATOM 1467 O O . LYS A 1 340 ? -379.787 458.032 326.076 1.00 100.16 340 LYS A O 1
ATOM 1473 N N . ALA A 1 341 ? -377.644 458.165 326.732 1.00 90.98 341 ALA A N 1
ATOM 1474 C CA . ALA A 1 341 ? -377.449 459.444 326.067 1.00 90.04 341 ALA A CA 1
ATOM 1475 C C . ALA A 1 341 ? -377.395 459.256 324.558 1.00 96.76 341 ALA A C 1
ATOM 1476 O O . ALA A 1 341 ? -376.811 458.292 324.054 1.00 99.03 341 ALA A O 1
ATOM 1478 N N . LYS A 1 342 ? -378.026 460.183 323.836 1.00 96.77 342 LYS A N 1
ATOM 1479 C CA . LYS A 1 342 ? -378.013 460.124 322.381 1.00 86.66 342 LYS A CA 1
ATOM 1480 C C . LYS A 1 342 ? -376.706 460.669 321.816 1.00 99.20 342 LYS A C 1
ATOM 1481 O O . LYS A 1 342 ? -376.192 460.144 320.821 1.00 100.79 342 LYS A O 1
ATOM 1483 N N . ARG A 1 343 ? -376.146 461.702 322.443 1.00 92.46 343 ARG A N 1
ATOM 1484 C CA . ARG A 1 343 ? -374.878 462.286 322.001 1.00 89.67 343 ARG A CA 1
ATOM 1485 C C . ARG A 1 343 ? -374.152 462.904 323.188 1.00 93.07 343 ARG A C 1
ATOM 1486 O O . ARG A 1 343 ? -374.242 464.111 323.441 1.00 107.26 343 ARG A O 1
ATOM 1494 N N . PRO A 1 344 ? -373.410 462.099 323.944 1.00 85.50 344 PRO A N 1
ATOM 1495 C CA . PRO A 1 344 ? -372.674 462.619 325.097 1.00 80.82 344 PRO A CA 1
ATOM 1496 C C . PRO A 1 344 ? -371.289 463.122 324.705 1.00 78.14 344 PRO A C 1
ATOM 1497 O O . PRO A 1 344 ? -370.793 462.876 323.604 1.00 90.01 344 PRO A O 1
ATOM 1501 N N . ILE A 1 345 ? -370.669 463.838 325.639 1.00 72.76 345 ILE A N 1
ATOM 1502 C CA . ILE A 1 345 ? -369.318 464.357 325.462 1.00 76.13 345 ILE A CA 1
ATOM 1503 C C . ILE A 1 345 ? -368.598 464.299 326.802 1.00 82.34 345 ILE A C 1
ATOM 1504 O O . ILE A 1 345 ? -369.188 464.570 327.854 1.00 78.65 345 ILE A O 1
ATOM 1509 N N . ILE A 1 346 ? -367.328 463.928 326.766 1.00 83.25 346 ILE A N 1
ATOM 1510 C CA . ILE A 1 346 ? -366.488 463.903 327.955 1.00 70.48 346 ILE A CA 1
ATOM 1511 C C . ILE A 1 346 ? -365.716 465.210 328.028 1.00 63.31 346 ILE A C 1
ATOM 1512 O O . ILE A 1 346 ? -365.207 465.705 327.014 1.00 66.42 346 ILE A O 1
ATOM 1517 N N . PHE A 1 347 ? -365.634 465.777 329.226 1.00 60.98 347 PHE A N 1
ATOM 1518 C CA . PHE A 1 347 ? -364.980 467.064 329.450 1.00 66.37 347 PHE A CA 1
ATOM 1519 C C . PHE A 1 347 ? -363.925 466.859 330.535 1.00 79.09 347 PHE A C 1
ATOM 1520 O O . PHE A 1 347 ? -364.252 466.819 331.724 1.00 83.36 347 PHE A O 1
ATOM 1528 N N . ALA A 1 348 ? -362.663 466.740 330.125 1.00 87.15 348 ALA A N 1
ATOM 1529 C CA . ALA A 1 348 ? -361.572 466.383 331.025 1.00 87.70 348 ALA A CA 1
ATOM 1530 C C . ALA A 1 348 ? -360.798 467.622 331.457 1.00 78.27 348 ALA A C 1
ATOM 1531 O O . ALA A 1 348 ? -360.452 468.468 330.627 1.00 77.58 348 ALA A O 1
ATOM 1533 N N . GLY A 1 349 ? -360.517 467.713 332.754 1.00 83.16 349 GLY A N 1
ATOM 1534 C CA . GLY A 1 349 ? -359.737 468.812 333.288 1.00 84.13 349 GLY A CA 1
ATOM 1535 C C . GLY A 1 349 ? -358.502 468.336 334.022 1.00 76.53 349 GLY A C 1
ATOM 1536 O O . GLY A 1 349 ? -358.115 467.171 333.895 1.00 70.01 349 GLY A O 1
ATOM 1537 N N . ASN A 1 350 ? -357.878 469.222 334.803 1.00 74.43 350 ASN A N 1
ATOM 1538 C CA . ASN A 1 350 ? -356.661 468.862 335.522 1.00 78.17 350 ASN A CA 1
ATOM 1539 C C . ASN A 1 350 ? -356.892 467.766 336.556 1.00 80.30 350 ASN A C 1
ATOM 1540 O O . ASN A 1 350 ? -355.930 467.101 336.958 1.00 76.99 350 ASN A O 1
ATOM 1545 N N . GLY A 1 351 ? -358.136 467.567 337.000 1.00 76.57 351 GLY A N 1
ATOM 1546 C CA . GLY A 1 351 ? -358.404 466.529 337.981 1.00 73.52 351 GLY A CA 1
ATOM 1547 C C . GLY A 1 351 ? -358.121 465.133 337.466 1.00 79.01 351 GLY A C 1
ATOM 1548 O O . GLY A 1 351 ? -357.786 464.237 338.244 1.00 89.81 351 GLY A O 1
ATOM 1549 N N . VAL A 1 352 ? -358.249 464.928 336.152 1.00 73.95 352 VAL A N 1
ATOM 1550 C CA . VAL A 1 352 ? -357.962 463.622 335.568 1.00 69.68 352 VAL A CA 1
ATOM 1551 C C . VAL A 1 352 ? -356.478 463.291 335.685 1.00 79.65 352 VAL A C 1
ATOM 1552 O O . VAL A 1 352 ? -356.104 462.118 335.802 1.00 92.09 352 VAL A O 1
ATOM 1556 N N . LEU A 1 353 ? -355.614 464.305 335.678 1.00 81.88 353 LEU A N 1
ATOM 1557 C CA . LEU A 1 353 ? -354.173 464.095 335.758 1.00 83.69 353 LEU A CA 1
ATOM 1558 C C . LEU A 1 353 ? -353.674 463.866 337.179 1.00 84.08 353 LEU A C 1
ATOM 1559 O O . LEU A 1 353 ? -352.463 463.686 337.366 1.00 81.15 353 LEU A O 1
ATOM 1564 N N . SER A 1 354 ? -354.566 463.867 338.175 1.00 75.44 354 SER A N 1
ATOM 1565 C CA . SER A 1 354 ? -354.135 463.726 339.563 1.00 81.96 354 SER A CA 1
ATOM 1566 C C . SER A 1 354 ? -353.402 462.409 339.787 1.00 85.20 354 SER A C 1
ATOM 1567 O O . SER A 1 354 ? -352.362 462.372 340.455 1.00 87.37 354 SER A O 1
ATOM 1570 N N . SER A 1 355 ? -353.928 461.322 339.235 1.00 83.00 355 SER A N 1
ATOM 1571 C CA . SER A 1 355 ? -353.347 459.996 339.334 1.00 82.77 355 SER A CA 1
ATOM 1572 C C . SER A 1 355 ? -353.009 459.471 337.944 1.00 93.09 355 SER A C 1
ATOM 1573 O O . SER A 1 355 ? -353.722 459.765 336.979 1.00 108.61 355 SER A O 1
ATOM 1576 N N . PRO A 1 356 ? -351.928 458.701 337.803 1.00 92.15 356 PRO A N 1
ATOM 1577 C CA . PRO A 1 356 ? -351.623 458.107 336.491 1.00 86.56 356 PRO A CA 1
ATOM 1578 C C . PRO A 1 356 ? -352.710 457.177 335.983 1.00 84.32 356 PRO A C 1
ATOM 1579 O O . PRO A 1 356 ? -352.750 456.890 334.780 1.00 84.74 356 PRO A O 1
ATOM 1583 N N . GLU A 1 357 ? -353.593 456.698 336.860 1.00 78.82 357 GLU A N 1
ATOM 1584 C CA . GLU A 1 357 ? -354.707 455.852 336.455 1.00 78.20 357 GLU A CA 1
ATOM 1585 C C . GLU A 1 357 ? -355.859 456.645 335.856 1.00 70.32 357 GLU A C 1
ATOM 1586 O O . GLU A 1 357 ? -356.798 456.041 335.327 1.00 64.09 357 GLU A O 1
ATOM 1592 N N . GLY A 1 358 ? -355.810 457.972 335.932 1.00 70.36 358 GLY A N 1
ATOM 1593 C CA . GLY A 1 358 ? -356.854 458.815 335.402 1.00 70.70 358 GLY A CA 1
ATOM 1594 C C . GLY A 1 358 ? -356.980 458.722 333.896 1.00 69.26 358 GLY A C 1
ATOM 1595 O O . GLY A 1 358 ? -358.026 458.336 333.363 1.00 78.37 358 GLY A O 1
ATOM 1596 N N . PRO A 1 359 ? -355.917 459.093 333.175 1.00 63.52 359 PRO A N 1
ATOM 1597 C CA . PRO A 1 359 ? -355.951 458.957 331.710 1.00 58.89 359 PRO A CA 1
ATOM 1598 C C . PRO A 1 359 ? -356.185 457.535 331.243 1.00 65.50 359 PRO A C 1
ATOM 1599 O O . PRO A 1 359 ? -356.814 457.335 330.195 1.00 77.53 359 PRO A O 1
ATOM 1603 N N . LYS A 1 360 ? -355.698 456.538 331.987 1.00 71.41 360 LYS A N 1
ATOM 1604 C CA . LYS A 1 360 ? -355.970 455.153 331.622 1.00 74.95 360 LYS A CA 1
ATOM 1605 C C . LYS A 1 360 ? -357.461 454.847 331.703 1.00 79.23 360 LYS A C 1
ATOM 1606 O O . LYS A 1 360 ? -358.001 454.125 330.858 1.00 94.04 360 LYS A O 1
ATOM 1612 N N . LEU A 1 361 ? -358.146 455.397 332.707 1.00 75.90 361 LEU A N 1
ATOM 1613 C CA . LEU A 1 361 ? -359.586 455.205 332.829 1.00 78.22 361 LEU A CA 1
ATOM 1614 C C . LEU A 1 361 ? -360.379 456.141 331.929 1.00 81.64 361 LEU A C 1
ATOM 1615 O O . LEU A 1 361 ? -361.512 455.814 331.561 1.00 90.34 361 LEU A O 1
ATOM 1620 N N . LEU A 1 362 ? -359.814 457.296 331.574 1.00 88.55 362 LEU A N 1
ATOM 1621 C CA . LEU A 1 362 ? -360.477 458.179 330.622 1.00 82.90 362 LEU A CA 1
ATOM 1622 C C . LEU A 1 362 ? -360.466 457.580 329.223 1.00 82.32 362 LEU A C 1
ATOM 1623 O O . LEU A 1 362 ? -361.458 457.679 328.492 1.00 85.21 362 LEU A O 1
ATOM 1628 N N . LYS A 1 363 ? -359.346 456.967 328.833 1.00 78.00 363 LYS A N 1
ATOM 1629 C CA . LYS A 1 363 ? -359.305 456.215 327.584 1.00 78.38 363 LYS A CA 1
ATOM 1630 C C . LYS A 1 363 ? -360.326 455.086 327.597 1.00 82.15 363 LYS A C 1
ATOM 1631 O O . LYS A 1 363 ? -360.977 454.812 326.582 1.00 83.21 363 LYS A O 1
ATOM 1637 N N . GLU A 1 364 ? -360.488 454.429 328.749 1.00 89.83 364 GLU A N 1
ATOM 1638 C CA . GLU A 1 364 ? -361.446 453.333 328.861 1.00 84.71 364 GLU A CA 1
ATOM 1639 C C . GLU A 1 364 ? -362.877 453.842 328.748 1.00 75.12 364 GLU A C 1
ATOM 1640 O O . GLU A 1 364 ? -363.711 453.223 328.080 1.00 70.73 364 GLU A O 1
ATOM 1646 N N . LEU A 1 365 ? -363.176 454.976 329.386 1.00 84.38 365 LEU A N 1
ATOM 1647 C CA . LEU A 1 365 ? -364.517 455.542 329.290 1.00 90.87 365 LEU A CA 1
ATOM 1648 C C . LEU A 1 365 ? -364.839 455.957 327.860 1.00 93.02 365 LEU A C 1
ATOM 1649 O O . LEU A 1 365 ? -365.965 455.764 327.387 1.00 92.15 365 LEU A O 1
ATOM 1654 N N . SER A 1 366 ? -363.856 456.517 327.151 1.00 88.20 366 SER A N 1
ATOM 1655 C CA . SER A 1 366 ? -364.094 456.963 325.783 1.00 83.03 366 SER A CA 1
ATOM 1656 C C . SER A 1 366 ? -364.228 455.786 324.826 1.00 90.02 366 SER A C 1
ATOM 1657 O O . SER A 1 366 ? -365.088 455.798 323.940 1.00 102.92 366 SER A O 1
ATOM 1660 N N . ASP A 1 367 ? -363.385 454.763 324.978 1.00 89.62 367 ASP A N 1
ATOM 1661 C CA . ASP A 1 367 ? -363.480 453.599 324.103 1.00 93.41 367 ASP A CA 1
ATOM 1662 C C . ASP A 1 367 ? -364.741 452.795 324.391 1.00 90.33 367 ASP A C 1
ATOM 1663 O O . ASP A 1 367 ? -365.542 452.524 323.489 1.00 91.76 367 ASP A O 1
ATOM 1668 N N . LYS A 1 368 ? -364.932 452.399 325.652 1.00 90.84 368 LYS A N 1
ATOM 1669 C CA . LYS A 1 368 ? -366.049 451.527 325.996 1.00 87.07 368 LYS A CA 1
ATOM 1670 C C . LYS A 1 368 ? -367.393 452.205 325.781 1.00 88.59 368 LYS A C 1
ATOM 1671 O O . LYS A 1 368 ? -368.421 451.524 325.744 1.00 88.84 368 LYS A O 1
ATOM 1677 N N . GLY A 1 369 ? -367.411 453.522 325.626 1.00 88.98 369 GLY A N 1
ATOM 1678 C CA . GLY A 1 369 ? -368.661 454.225 325.447 1.00 88.53 369 GLY A CA 1
ATOM 1679 C C . GLY A 1 369 ? -368.758 454.895 324.096 1.00 89.19 369 GLY A C 1
ATOM 1680 O O . GLY A 1 369 ? -369.817 455.421 323.743 1.00 94.07 369 GLY A O 1
ATOM 1681 N N . ARG A 1 370 ? -367.665 454.874 323.330 1.00 96.60 370 ARG A N 1
ATOM 1682 C CA . ARG A 1 370 ? -367.596 455.566 322.041 1.00 103.79 370 ARG A CA 1
ATOM 1683 C C . ARG A 1 370 ? -367.997 457.034 322.190 1.00 104.66 370 ARG A C 1
ATOM 1684 O O . ARG A 1 370 ? -368.750 457.584 321.383 1.00 109.40 370 ARG A O 1
ATOM 1692 N N . ILE A 1 371 ? -367.488 457.671 323.234 1.00 93.95 371 ILE A N 1
ATOM 1693 C CA . ILE A 1 371 ? -367.837 459.046 323.582 1.00 82.09 371 ILE A CA 1
ATOM 1694 C C . ILE A 1 371 ? -366.677 459.953 323.191 1.00 87.50 371 ILE A C 1
ATOM 1695 O O . ILE A 1 371 ? -365.529 459.653 323.548 1.00 92.72 371 ILE A O 1
ATOM 1700 N N . PRO A 1 372 ? -366.922 461.049 322.478 1.00 88.62 372 PRO A N 1
ATOM 1701 C CA . PRO A 1 372 ? -365.842 461.997 322.195 1.00 85.71 372 PRO A CA 1
ATOM 1702 C C . PRO A 1 372 ? -365.382 462.687 323.467 1.00 85.13 372 PRO A C 1
ATOM 1703 O O . PRO A 1 372 ? -366.115 462.798 324.452 1.00 77.74 372 PRO A O 1
ATOM 1707 N N . VAL A 1 373 ? -364.138 463.158 323.431 1.00 91.02 373 VAL A N 1
ATOM 1708 C CA . VAL A 1 373 ? -363.494 463.767 324.588 1.00 82.45 373 VAL A CA 1
ATOM 1709 C C . VAL A 1 373 ? -362.975 465.144 324.200 1.00 78.85 373 VAL A C 1
ATOM 1710 O O . VAL A 1 373 ? -362.390 465.319 323.127 1.00 97.65 373 VAL A O 1
ATOM 1714 N N . THR A 1 374 ? -363.200 466.119 325.074 1.00 76.35 374 THR A N 1
ATOM 1715 C CA . THR A 1 374 ? -362.576 467.427 324.975 1.00 82.18 374 THR A CA 1
ATOM 1716 C C . THR A 1 374 ? -361.965 467.774 326.326 1.00 92.36 374 THR A C 1
ATOM 1717 O O . THR A 1 374 ? -362.322 467.197 327.356 1.00 98.85 374 THR A O 1
ATOM 1721 N N . THR A 1 375 ? -361.033 468.723 326.317 1.00 82.45 375 THR A N 1
ATOM 1722 C CA . THR A 1 375 ? -360.280 469.061 327.515 1.00 65.59 375 THR A CA 1
ATOM 1723 C C . THR A 1 375 ? -360.200 470.566 327.704 1.00 77.23 375 THR A C 1
ATOM 1724 O O . THR A 1 375 ? -360.243 471.338 326.744 1.00 85.88 375 THR A O 1
ATOM 1728 N N . THR A 1 376 ? -360.078 470.966 328.967 1.00 76.30 376 THR A N 1
ATOM 1729 C CA . THR A 1 376 ? -359.664 472.316 329.293 1.00 68.82 376 THR A CA 1
ATOM 1730 C C . THR A 1 376 ? -358.211 472.518 328.882 1.00 65.41 376 THR A C 1
ATOM 1731 O O . THR A 1 376 ? -357.509 471.580 328.494 1.00 74.36 376 THR A O 1
ATOM 1735 N N . LEU A 1 377 ? -357.753 473.767 328.980 1.00 60.20 377 LEU A N 1
ATOM 1736 C CA . LEU A 1 377 ? -356.345 474.048 328.728 1.00 64.12 377 LEU A CA 1
ATOM 1737 C C . LEU A 1 377 ? -355.444 473.283 329.689 1.00 76.10 377 LEU A C 1
ATOM 1738 O O . LEU A 1 377 ? -354.325 472.907 329.322 1.00 88.34 377 LEU A O 1
ATOM 1743 N N . GLN A 1 378 ? -355.914 473.031 330.912 1.00 69.76 378 GLN A N 1
ATOM 1744 C CA . GLN A 1 378 ? -355.143 472.288 331.899 1.00 67.94 378 GLN A CA 1
ATOM 1745 C C . GLN A 1 378 ? -355.425 470.793 331.880 1.00 71.63 378 GLN A C 1
ATOM 1746 O O . GLN A 1 378 ? -354.789 470.049 332.635 1.00 55.84 378 GLN A O 1
ATOM 1752 N N . GLY A 1 379 ? -356.365 470.340 331.056 1.00 73.26 379 GLY A N 1
ATOM 1753 C CA . GLY A 1 379 ? -356.566 468.931 330.811 1.00 67.52 379 GLY A CA 1
ATOM 1754 C C . GLY A 1 379 ? -355.746 468.379 329.672 1.00 74.44 379 GLY A C 1
ATOM 1755 O O . GLY A 1 379 ? -355.859 467.193 329.349 1.00 78.15 379 GLY A O 1
ATOM 1756 N N . LEU A 1 380 ? -354.916 469.214 329.050 1.00 79.15 380 LEU A N 1
ATOM 1757 C CA . LEU A 1 380 ? -354.098 468.779 327.927 1.00 81.68 380 LEU A CA 1
ATOM 1758 C C . LEU A 1 380 ? -353.164 467.658 328.355 1.00 80.39 380 LEU A C 1
ATOM 1759 O O . LEU A 1 380 ? -352.370 467.817 329.288 1.00 78.60 380 LEU A O 1
ATOM 1764 N N . GLY A 1 381 ? -353.266 466.523 327.672 1.00 84.16 381 GLY A N 1
ATOM 1765 C CA . GLY A 1 381 ? -352.501 465.339 327.992 1.00 94.36 381 GLY A CA 1
ATOM 1766 C C . GLY A 1 381 ? -353.311 464.246 328.649 1.00 92.47 381 GLY A C 1
ATOM 1767 O O . GLY A 1 381 ? -352.901 463.077 328.606 1.00 98.05 381 GLY A O 1
ATOM 1768 N N . ALA A 1 382 ? -354.449 464.591 329.255 1.00 79.65 382 ALA A N 1
ATOM 1769 C CA . ALA A 1 382 ? -355.308 463.571 329.845 1.00 82.43 382 ALA A CA 1
ATOM 1770 C C . ALA A 1 382 ? -355.896 462.650 328.786 1.00 79.85 382 ALA A C 1
ATOM 1771 O O . ALA A 1 382 ? -356.189 461.484 329.071 1.00 67.59 382 ALA A O 1
ATOM 1773 N N . PHE A 1 383 ? -356.069 463.144 327.566 1.00 76.09 383 PHE A N 1
ATOM 1774 C CA . PHE A 1 383 ? -356.568 462.321 326.478 1.00 79.34 383 PHE A CA 1
ATOM 1775 C C . PHE A 1 383 ? -355.679 462.497 325.257 1.00 92.12 383 PHE A C 1
ATOM 1776 O O . PHE A 1 383 ? -355.242 463.610 324.948 1.00 101.76 383 PHE A O 1
ATOM 1784 N N . ASP A 1 384 ? -355.413 461.386 324.575 1.00 91.55 384 ASP A N 1
ATOM 1785 C CA . ASP A 1 384 ? -354.537 461.375 323.410 1.00 96.43 384 ASP A CA 1
ATOM 1786 C C . ASP A 1 384 ? -355.210 462.088 322.242 1.00 93.15 384 ASP A C 1
ATOM 1787 O O . ASP A 1 384 ? -356.143 461.554 321.636 1.00 104.48 384 ASP A O 1
ATOM 1792 N N . GLU A 1 385 ? -354.715 463.280 321.896 1.00 86.98 385 GLU A N 1
ATOM 1793 C CA . GLU A 1 385 ? -355.381 464.093 320.881 1.00 91.76 385 GLU A CA 1
ATOM 1794 C C . GLU A 1 385 ? -355.243 463.536 319.466 1.00 101.84 385 GLU A C 1
ATOM 1795 O O . GLU A 1 385 ? -355.998 463.951 318.582 1.00 101.53 385 GLU A O 1
ATOM 1801 N N . ARG A 1 386 ? -354.313 462.616 319.217 1.00 95.03 386 ARG A N 1
ATOM 1802 C CA . ARG A 1 386 ? -354.269 461.956 317.916 1.00 97.87 386 ARG A CA 1
ATOM 1803 C C . ARG A 1 386 ? -355.308 460.846 317.791 1.00 109.22 386 ARG A C 1
ATOM 1804 O O . ARG A 1 386 ? -355.359 460.173 316.754 1.00 115.17 386 ARG A O 1
ATOM 1812 N N . ASP A 1 387 ? -356.117 460.632 318.826 1.00 110.97 387 ASP A N 1
ATOM 1813 C CA . ASP A 1 387 ? -357.289 459.772 318.715 1.00 107.97 387 ASP A CA 1
ATOM 1814 C C . ASP A 1 387 ? -358.352 460.458 317.869 1.00 106.43 387 ASP A C 1
ATOM 1815 O O . ASP A 1 387 ? -358.595 461.660 318.010 1.00 106.11 387 ASP A O 1
ATOM 1820 N N . GLU A 1 388 ? -358.992 459.688 316.984 1.00 111.18 388 GLU A N 1
ATOM 1821 C CA . GLU A 1 388 ? -360.071 460.235 316.166 1.00 120.01 388 GLU A CA 1
ATOM 1822 C C . GLU A 1 388 ? -361.306 460.582 316.988 1.00 116.51 388 GLU A C 1
ATOM 1823 O O . GLU A 1 388 ? -362.053 461.486 316.602 1.00 107.61 388 GLU A O 1
ATOM 1829 N N . LYS A 1 389 ? -361.518 459.903 318.121 1.00 114.42 389 LYS A N 1
ATOM 1830 C CA . LYS A 1 389 ? -362.569 460.280 319.058 1.00 93.92 389 LYS A CA 1
ATOM 1831 C C . LYS A 1 389 ? -362.315 461.635 319.702 1.00 91.71 389 LYS A C 1
ATOM 1832 O O . LYS A 1 389 ? -363.248 462.229 320.249 1.00 89.43 389 LYS A O 1
ATOM 1838 N N . SER A 1 390 ? -361.085 462.139 319.659 1.00 94.65 390 SER A N 1
ATOM 1839 C CA . SER A 1 390 ? -360.687 463.275 320.488 1.00 95.88 390 SER A CA 1
ATOM 1840 C C . SER A 1 390 ? -361.010 464.595 319.798 1.00 97.52 390 SER A C 1
ATOM 1841 O O . SER A 1 390 ? -360.340 464.981 318.834 1.00 97.81 390 SER A O 1
ATOM 1844 N N . LEU A 1 391 ? -362.020 465.298 320.302 1.00 99.74 391 LEU A N 1
ATOM 1845 C CA . LEU A 1 391 ? -362.028 466.739 320.140 1.00 97.75 391 LEU A CA 1
ATOM 1846 C C . LEU A 1 391 ? -360.876 467.309 320.953 1.00 99.22 391 LEU A C 1
ATOM 1847 O O . LEU A 1 391 ? -360.397 466.691 321.906 1.00 123.73 391 LEU A O 1
ATOM 1852 N N . HIS A 1 392 ? -360.406 468.485 320.562 1.00 73.44 392 HIS A N 1
ATOM 1853 C CA . HIS A 1 392 ? -359.217 469.001 321.225 1.00 70.82 392 HIS A CA 1
ATOM 1854 C C . HIS A 1 392 ? -359.606 469.964 322.337 1.00 86.07 392 HIS A C 1
ATOM 1855 O O . HIS A 1 392 ? -360.616 469.750 323.014 1.00 92.44 392 HIS A O 1
ATOM 1862 N N . MET A 1 393 ? -358.812 471.007 322.555 1.00 96.58 393 MET A N 1
ATOM 1863 C CA . MET A 1 393 ? -359.118 471.947 323.624 1.00 86.52 393 MET A CA 1
ATOM 1864 C C . MET A 1 393 ? -360.402 472.710 323.316 1.00 83.55 393 MET A C 1
ATOM 1865 O O . MET A 1 393 ? -360.714 473.010 322.162 1.00 96.52 393 MET A O 1
ATOM 1870 N N . ILE A 1 394 ? -361.156 473.011 324.366 1.00 76.93 394 ILE A N 1
ATOM 1871 C CA . ILE A 1 394 ? -362.397 473.762 324.246 1.00 85.58 394 ILE A CA 1
ATOM 1872 C C . ILE A 1 394 ? -362.279 475.020 325.091 1.00 90.70 394 ILE A C 1
ATOM 1873 O O . ILE A 1 394 ? -361.626 475.025 326.139 1.00 99.81 394 ILE A O 1
ATOM 1878 N N . GLY A 1 395 ? -362.902 476.089 324.627 1.00 85.52 395 GLY A N 1
ATOM 1879 C CA . GLY A 1 395 ? -362.946 477.316 325.389 1.00 93.17 395 GLY A CA 1
ATOM 1880 C C . GLY A 1 395 ? -362.973 478.515 324.466 1.00 92.59 395 GLY A C 1
ATOM 1881 O O . GLY A 1 395 ? -363.365 478.411 323.307 1.00 82.13 395 GLY A O 1
ATOM 1882 N N . MET A 1 396 ? -362.551 479.652 325.028 1.00 95.70 396 MET A N 1
ATOM 1883 C CA . MET A 1 396 ? -362.503 480.895 324.265 1.00 103.95 396 MET A CA 1
ATOM 1884 C C . MET A 1 396 ? -361.707 480.717 322.984 1.00 103.86 396 MET A C 1
ATOM 1885 O O . MET A 1 396 ? -362.132 481.160 321.912 1.00 108.88 396 MET A O 1
ATOM 1890 N N . HIS A 1 397 ? -360.553 480.059 323.073 1.00 94.55 397 HIS A N 1
ATOM 1891 C CA . HIS A 1 397 ? -359.722 479.786 321.909 1.00 93.21 397 HIS A CA 1
ATOM 1892 C C . HIS A 1 397 ? -359.619 478.291 321.628 1.00 102.40 397 HIS A C 1
ATOM 1893 O O . HIS A 1 397 ? -358.638 477.842 321.027 1.00 116.03 397 HIS A O 1
ATOM 1900 N N . GLY A 1 398 ? -360.610 477.514 322.050 1.00 98.18 398 GLY A N 1
ATOM 1901 C CA . GLY A 1 398 ? -360.628 476.096 321.774 1.00 99.24 398 GLY A CA 1
ATOM 1902 C C . GLY A 1 398 ? -360.954 475.797 320.321 1.00 101.69 398 GLY A C 1
ATOM 1903 O O . GLY A 1 398 ? -361.128 476.681 319.481 1.00 105.56 398 GLY A O 1
ATOM 1904 N N . SER A 1 399 ? -361.038 474.504 320.025 1.00 97.10 399 SER A N 1
ATOM 1905 C CA . SER A 1 399 ? -361.331 474.072 318.667 1.00 101.81 399 SER A CA 1
ATOM 1906 C C . SER A 1 399 ? -362.798 474.301 318.335 1.00 104.85 399 SER A C 1
ATOM 1907 O O . SER A 1 399 ? -363.680 474.124 319.181 1.00 111.35 399 SER A O 1
ATOM 1910 N N . ALA A 1 400 ? -363.055 474.705 317.089 1.00 100.98 400 ALA A N 1
ATOM 1911 C CA . ALA A 1 400 ? -364.428 474.957 316.667 1.00 102.20 400 ALA A CA 1
ATOM 1912 C C . ALA A 1 400 ? -365.287 473.707 316.783 1.00 93.57 400 ALA A C 1
ATOM 1913 O O . ALA A 1 400 ? -366.489 473.804 317.053 1.00 81.80 400 ALA A O 1
ATOM 1915 N N . TYR A 1 401 ? -364.689 472.527 316.599 1.00 100.74 401 TYR A N 1
ATOM 1916 C CA . TYR A 1 401 ? -365.461 471.291 316.678 1.00 107.08 401 TYR A CA 1
ATOM 1917 C C . TYR A 1 401 ? -365.801 470.928 318.117 1.00 98.71 401 TYR A C 1
ATOM 1918 O O . TYR A 1 401 ? -366.867 470.357 318.372 1.00 98.32 401 TYR A O 1
ATOM 1927 N N . ALA A 1 402 ? -364.918 471.245 319.065 1.00 85.99 402 ALA A N 1
ATOM 1928 C CA . ALA A 1 402 ? -365.257 471.041 320.468 1.00 87.47 402 ALA A CA 1
ATOM 1929 C C . ALA A 1 402 ? -366.253 472.090 320.946 1.00 95.04 402 ALA A C 1
ATOM 1930 O O . ALA A 1 402 ? -367.140 471.790 321.753 1.00 96.36 402 ALA A O 1
ATOM 1932 N N . ASN A 1 403 ? -366.122 473.328 320.461 1.00 92.06 403 ASN A N 1
ATOM 1933 C CA . ASN A 1 403 ? -367.113 474.349 320.785 1.00 97.99 403 ASN A CA 1
ATOM 1934 C C . ASN A 1 403 ? -368.471 473.997 320.189 1.00 97.68 403 ASN A C 1
ATOM 1935 O O . ASN A 1 403 ? -369.511 474.247 320.809 1.00 92.26 403 ASN A O 1
ATOM 1940 N N . PHE A 1 404 ? -368.479 473.410 318.990 1.00 100.98 404 PHE A N 1
ATOM 1941 C CA . PHE A 1 404 ? -369.736 473.022 318.357 1.00 93.70 404 PHE A CA 1
ATOM 1942 C C . PHE A 1 404 ? -370.332 471.786 319.021 1.00 93.41 404 PHE A C 1
ATOM 1943 O O . PHE A 1 404 ? -371.532 471.745 319.315 1.00 98.84 404 PHE A O 1
ATOM 1951 N N . ALA A 1 405 ? -369.507 470.763 319.263 1.00 87.23 405 ALA A N 1
ATOM 1952 C CA . ALA A 1 405 ? -370.027 469.505 319.789 1.00 82.00 405 ALA A CA 1
ATOM 1953 C C . ALA A 1 405 ? -370.506 469.655 321.227 1.00 84.07 405 ALA A C 1
ATOM 1954 O O . ALA A 1 405 ? -371.501 469.035 321.621 1.00 89.14 405 ALA A O 1
ATOM 1956 N N . MET A 1 406 ? -369.810 470.465 322.027 1.00 86.97 406 MET A N 1
ATOM 1957 C CA . MET A 1 406 ? -370.242 470.696 323.401 1.00 93.47 406 MET A CA 1
ATOM 1958 C C . MET A 1 406 ? -371.629 471.326 323.452 1.00 106.90 406 MET A C 1
ATOM 1959 O O . MET A 1 406 ? -372.411 471.034 324.365 1.00 115.40 406 MET A O 1
ATOM 1964 N N . GLN A 1 407 ? -371.961 472.172 322.476 1.00 98.91 407 GLN A N 1
ATOM 1965 C CA . GLN A 1 407 ? -373.263 472.825 322.453 1.00 95.85 407 GLN A CA 1
ATOM 1966 C C . GLN A 1 407 ? -374.372 471.913 321.951 1.00 105.12 407 GLN A C 1
ATOM 1967 O O . GLN A 1 407 ? -375.548 472.189 322.214 1.00 115.87 407 GLN A O 1
ATOM 1973 N N . GLU A 1 408 ? -374.031 470.842 321.235 1.00 109.75 408 GLU A N 1
ATOM 1974 C CA . GLU A 1 408 ? -375.017 469.891 320.743 1.00 109.99 408 GLU A CA 1
ATOM 1975 C C . GLU A 1 408 ? -375.173 468.679 321.648 1.00 99.61 408 GLU A C 1
ATOM 1976 O O . GLU A 1 408 ? -376.142 467.928 321.492 1.00 100.48 408 GLU A O 1
ATOM 1982 N N . ALA A 1 409 ? -374.256 468.476 322.587 1.00 93.06 409 ALA A N 1
ATOM 1983 C CA . ALA A 1 409 ? -374.281 467.271 323.401 1.00 97.32 409 ALA A CA 1
ATOM 1984 C C . ALA A 1 409 ? -375.415 467.324 324.413 1.00 94.25 409 ALA A C 1
ATOM 1985 O O . ALA A 1 409 ? -375.681 468.364 325.023 1.00 94.20 409 ALA A O 1
ATOM 1987 N N . ASP A 1 410 ? -376.088 466.188 324.586 1.00 86.34 410 ASP A N 1
ATOM 1988 C CA . ASP A 1 410 ? -377.183 466.086 325.536 1.00 91.03 410 ASP A CA 1
ATOM 1989 C C . ASP A 1 410 ? -376.731 465.620 326.912 1.00 87.61 410 ASP A C 1
ATOM 1990 O O . ASP A 1 410 ? -377.525 465.678 327.857 1.00 91.84 410 ASP A O 1
ATOM 1995 N N . VAL A 1 411 ? -375.485 465.168 327.050 1.00 85.95 411 VAL A N 1
ATOM 1996 C CA . VAL A 1 411 ? -374.934 464.748 328.335 1.00 86.58 411 VAL A CA 1
ATOM 1997 C C . VAL A 1 411 ? -373.488 465.218 328.425 1.00 87.42 411 VAL A C 1
ATOM 1998 O O . VAL A 1 411 ? -372.698 464.992 327.503 1.00 87.04 411 VAL A O 1
ATOM 2002 N N . LEU A 1 412 ? -373.145 465.872 329.533 1.00 85.86 412 LEU A N 1
ATOM 2003 C CA . LEU A 1 412 ? -371.783 466.304 329.815 1.00 86.99 412 LEU A CA 1
ATOM 2004 C C . LEU A 1 412 ? -371.173 465.406 330.881 1.00 97.46 412 LEU A C 1
ATOM 2005 O O . LEU A 1 412 ? -371.747 465.244 331.962 1.00 104.07 412 LEU A O 1
ATOM 2010 N N . ILE A 1 413 ? -370.013 464.828 330.578 1.00 92.44 413 ILE A N 1
ATOM 2011 C CA . ILE A 1 413 ? -369.247 464.114 331.591 1.00 92.95 413 ILE A CA 1
ATOM 2012 C C . ILE A 1 413 ? -368.059 464.985 331.968 1.00 90.51 413 ILE A C 1
ATOM 2013 O O . ILE A 1 413 ? -366.979 464.875 331.378 1.00 106.77 413 ILE A O 1
ATOM 2018 N N . ALA A 1 414 ? -368.261 465.872 332.937 1.00 71.85 414 ALA A N 1
ATOM 2019 C CA . ALA A 1 414 ? -367.207 466.766 333.393 1.00 69.23 414 ALA A CA 1
ATOM 2020 C C . ALA A 1 414 ? -366.358 466.054 334.439 1.00 75.65 414 ALA A C 1
ATOM 2021 O O . ALA A 1 414 ? -366.864 465.655 335.493 1.00 82.47 414 ALA A O 1
ATOM 2023 N N . LEU A 1 415 ? -365.069 465.896 334.151 1.00 75.37 415 LEU A N 1
ATOM 2024 C CA . LEU A 1 415 ? -364.150 465.133 334.992 1.00 72.41 415 LEU A CA 1
ATOM 2025 C C . LEU A 1 415 ? -363.062 466.071 335.503 1.00 89.17 415 LEU A C 1
ATOM 2026 O O . LEU A 1 415 ? -362.132 466.414 334.767 1.00 91.35 415 LEU A O 1
ATOM 2031 N N . GLY A 1 416 ? -363.179 466.474 336.766 1.00 99.17 416 GLY A N 1
ATOM 2032 C CA . GLY A 1 416 ? -362.190 467.317 337.406 1.00 109.37 416 GLY A CA 1
ATOM 2033 C C . GLY A 1 416 ? -361.954 468.620 336.678 1.00 103.75 416 GLY A C 1
ATOM 2034 O O . GLY A 1 416 ? -360.836 468.899 336.233 1.00 107.61 416 GLY A O 1
ATOM 2035 N N . VAL A 1 417 ? -362.999 469.429 336.549 1.00 102.55 417 VAL A N 1
ATOM 2036 C CA . VAL A 1 417 ? -362.920 470.690 335.823 1.00 99.80 417 VAL A CA 1
ATOM 2037 C C . VAL A 1 417 ? -363.781 471.721 336.536 1.00 97.25 417 VAL A C 1
ATOM 2038 O O . VAL A 1 417 ? -364.963 471.478 336.798 1.00 92.97 417 VAL A O 1
ATOM 2042 N N . ARG A 1 418 ? -363.183 472.859 336.872 1.00 93.31 418 ARG A N 1
ATOM 2043 C CA . ARG A 1 418 ? -363.948 474.041 337.233 1.00 90.56 418 ARG A CA 1
ATOM 2044 C C . ARG A 1 418 ? -364.310 474.779 335.951 1.00 94.80 418 ARG A C 1
ATOM 2045 O O . ARG A 1 418 ? -363.480 474.931 335.049 1.00 127.08 418 ARG A O 1
ATOM 2053 N N . PHE A 1 419 ? -365.566 475.205 335.857 1.00 67.17 419 PHE A N 1
ATOM 2054 C CA . PHE A 1 419 ? -366.075 475.776 334.613 1.00 64.06 419 PHE A CA 1
ATOM 2055 C C . PHE A 1 419 ? -365.666 477.244 334.548 1.00 79.01 419 PHE A C 1
ATOM 2056 O O . PHE A 1 419 ? -366.418 478.159 334.892 1.00 89.13 419 PHE A O 1
ATOM 2064 N N . ASP A 1 420 ? -364.438 477.462 334.088 1.00 74.63 420 ASP A N 1
ATOM 2065 C CA . ASP A 1 420 ? -363.898 478.806 333.993 1.00 77.59 420 ASP A CA 1
ATOM 2066 C C . ASP A 1 420 ? -364.708 479.636 333.000 1.00 88.71 420 ASP A C 1
ATOM 2067 O O . ASP A 1 420 ? -365.383 479.109 332.114 1.00 96.85 420 ASP A O 1
ATOM 2072 N N . ASP A 1 421 ? -364.650 480.959 333.172 1.00 104.81 421 ASP A N 1
ATOM 2073 C CA . ASP A 1 421 ? -365.313 481.849 332.225 1.00 113.86 421 ASP A CA 1
ATOM 2074 C C . ASP A 1 421 ? -364.696 481.735 330.838 1.00 112.04 421 ASP A C 1
ATOM 2075 O O . ASP A 1 421 ? -365.376 481.967 329.832 1.00 116.57 421 ASP A O 1
ATOM 2080 N N . ARG A 1 422 ? -363.416 481.373 330.764 1.00 99.83 422 ARG A N 1
ATOM 2081 C CA . ARG A 1 422 ? -362.753 481.109 329.494 1.00 84.56 422 ARG A CA 1
ATOM 2082 C C . ARG A 1 422 ? -363.036 479.713 328.962 1.00 89.33 422 ARG A C 1
ATOM 2083 O O . ARG A 1 422 ? -362.442 479.316 327.953 1.00 93.80 422 ARG A O 1
ATOM 2091 N N . VAL A 1 423 ? -363.915 478.959 329.617 1.00 96.18 423 VAL A N 1
ATOM 2092 C CA . VAL A 1 423 ? -364.388 477.678 329.115 1.00 87.46 423 VAL A CA 1
ATOM 2093 C C . VAL A 1 423 ? -365.826 477.769 328.623 1.00 90.72 423 VAL A C 1
ATOM 2094 O O . VAL A 1 423 ? -366.171 477.182 327.595 1.00 90.34 423 VAL A O 1
ATOM 2098 N N . THR A 1 424 ? -366.670 478.518 329.335 1.00 100.84 424 THR A N 1
ATOM 2099 C CA . THR A 1 424 ? -368.096 478.584 329.043 1.00 102.51 424 THR A CA 1
ATOM 2100 C C . THR A 1 424 ? -368.467 479.686 328.058 1.00 103.59 424 THR A C 1
ATOM 2101 O O . THR A 1 424 ? -369.495 479.569 327.381 1.00 93.79 424 THR A O 1
ATOM 2105 N N . GLY A 1 425 ? -367.661 480.742 327.951 1.00 109.63 425 GLY A N 1
ATOM 2106 C CA . GLY A 1 425 ? -367.977 481.850 327.068 1.00 117.60 425 GLY A CA 1
ATOM 2107 C C . GLY A 1 425 ? -369.012 482.787 327.657 1.00 123.25 425 GLY A C 1
ATOM 2108 O O . GLY A 1 425 ? -368.705 483.929 328.016 1.00 131.73 425 GLY A O 1
ATOM 2109 N N . LYS A 1 426 ? -370.252 482.312 327.742 1.00 118.90 426 LYS A N 1
ATOM 2110 C CA . LYS A 1 426 ? -371.323 483.006 328.448 1.00 98.36 426 LYS A CA 1
ATOM 2111 C C . LYS A 1 426 ? -372.119 481.947 329.189 1.00 94.92 426 LYS A C 1
ATOM 2112 O O . LYS A 1 426 ? -372.652 481.026 328.563 1.00 109.42 426 LYS A O 1
ATOM 2114 N N . VAL A 1 427 ? -372.199 482.084 330.515 1.00 84.21 427 VAL A N 1
ATOM 2115 C CA . VAL A 1 427 ? -372.614 480.974 331.372 1.00 89.51 427 VAL A CA 1
ATOM 2116 C C . VAL A 1 427 ? -374.005 480.472 330.999 1.00 103.39 427 VAL A C 1
ATOM 2117 O O . VAL A 1 427 ? -374.237 479.259 330.909 1.00 105.65 427 VAL A O 1
ATOM 2121 N N . ASP A 1 428 ? -374.952 481.388 330.777 1.00 107.67 428 ASP A N 1
ATOM 2122 C CA . ASP A 1 428 ? -376.321 480.977 330.478 1.00 112.49 428 ASP A CA 1
ATOM 2123 C C . ASP A 1 428 ? -376.452 480.325 329.107 1.00 114.75 428 ASP A C 1
ATOM 2124 O O . ASP A 1 428 ? -377.409 479.577 328.879 1.00 110.64 428 ASP A O 1
ATOM 2129 N N . THR A 1 429 ? -375.521 480.586 328.196 1.00 114.30 429 THR A N 1
ATOM 2130 C CA . THR A 1 429 ? -375.569 480.028 326.852 1.00 106.80 429 THR A CA 1
ATOM 2131 C C . THR A 1 429 ? -374.759 478.748 326.714 1.00 102.75 429 THR A C 1
ATOM 2132 O O . THR A 1 429 ? -374.775 478.132 325.643 1.00 105.42 429 THR A O 1
ATOM 2136 N N . PHE A 1 430 ? -374.059 478.338 327.766 1.00 98.58 430 PHE A N 1
ATOM 2137 C CA . PHE A 1 430 ? -373.165 477.192 327.697 1.00 92.44 430 PHE A CA 1
ATOM 2138 C C . PHE A 1 430 ? -373.964 475.897 327.734 1.00 99.51 430 PHE A C 1
ATOM 2139 O O . PHE A 1 430 ? -374.853 475.729 328.575 1.00 97.53 430 PHE A O 1
ATOM 2147 N N . ALA A 1 431 ? -373.642 474.990 326.815 1.00 109.82 431 ALA A N 1
ATOM 2148 C CA . ALA A 1 431 ? -374.281 473.682 326.715 1.00 114.77 431 ALA A CA 1
ATOM 2149 C C . ALA A 1 431 ? -375.809 473.770 326.718 1.00 120.74 431 ALA A C 1
ATOM 2150 O O . ALA A 1 431 ? -376.465 473.238 327.622 1.00 119.23 431 ALA A O 1
ATOM 2152 N N . PRO A 1 432 ? -376.409 474.430 325.721 1.00 110.69 432 PRO A N 1
ATOM 2153 C CA . PRO A 1 432 ? -377.875 474.510 325.691 1.00 90.96 432 PRO A CA 1
ATOM 2154 C C . PRO A 1 432 ? -378.542 473.164 325.475 1.00 99.19 432 PRO A C 1
ATOM 2155 O O . PRO A 1 432 ? -379.620 472.932 326.036 1.00 103.26 432 PRO A O 1
ATOM 2159 N N . ALA A 1 433 ? -377.934 472.269 324.689 1.00 99.37 433 ALA A N 1
ATOM 2160 C CA . ALA A 1 433 ? -378.504 470.937 324.504 1.00 92.53 433 ALA A CA 1
ATOM 2161 C C . ALA A 1 433 ? -378.464 470.123 325.787 1.00 83.95 433 ALA A C 1
ATOM 2162 O O . ALA A 1 433 ? -379.379 469.336 326.048 1.00 90.37 433 ALA A O 1
ATOM 2164 N N . ALA A 1 434 ? -377.421 470.294 326.598 1.00 83.32 434 ALA A N 1
ATOM 2165 C CA . ALA A 1 434 ? -377.415 469.656 327.906 1.00 89.49 434 ALA A CA 1
ATOM 2166 C C . ALA A 1 434 ? -378.473 470.267 328.812 1.00 93.95 434 ALA A C 1
ATOM 2167 O O . ALA A 1 434 ? -379.143 469.549 329.561 1.00 86.41 434 ALA A O 1
ATOM 2169 N N . LYS A 1 435 ? -378.643 471.593 328.750 1.00 105.53 435 LYS A N 1
ATOM 2170 C CA . LYS A 1 435 ? -379.661 472.256 329.562 1.00 114.42 435 LYS A CA 1
ATOM 2171 C C . LYS A 1 435 ? -381.060 471.776 329.194 1.00 108.76 435 LYS A C 1
ATOM 2172 O O . LYS A 1 435 ? -381.886 471.506 330.074 1.00 109.70 435 LYS A O 1
ATOM 2178 N N . ALA A 1 436 ? -381.344 471.663 327.895 1.00 100.35 436 ALA A N 1
ATOM 2179 C CA . ALA A 1 436 ? -382.667 471.228 327.462 1.00 100.23 436 ALA A CA 1
ATOM 2180 C C . ALA A 1 436 ? -382.892 469.751 327.763 1.00 99.02 436 ALA A C 1
ATOM 2181 O O . ALA A 1 436 ? -383.992 469.355 328.166 1.00 100.43 436 ALA A O 1
ATOM 2183 N N . ALA A 1 437 ? -381.862 468.922 327.569 1.00 96.70 437 ALA A N 1
ATOM 2184 C CA . ALA A 1 437 ? -381.985 467.504 327.889 1.00 99.34 437 ALA A CA 1
ATOM 2185 C C . ALA A 1 437 ? -382.224 467.288 329.375 1.00 102.99 437 ALA A C 1
ATOM 2186 O O . ALA A 1 437 ? -382.826 466.283 329.770 1.00 113.19 437 ALA A O 1
ATOM 2188 N N . ALA A 1 438 ? -381.761 468.214 330.214 1.00 102.74 438 ALA A N 1
ATOM 2189 C CA . ALA A 1 438 ? -382.019 468.100 331.643 1.00 100.28 438 ALA A CA 1
ATOM 2190 C C . ALA A 1 438 ? -383.463 468.450 331.968 1.00 105.00 438 ALA A C 1
ATOM 2191 O O . ALA A 1 438 ? -384.077 467.828 332.842 1.00 102.97 438 ALA A O 1
ATOM 2193 N N . ALA A 1 439 ? -384.022 469.444 331.273 1.00 117.58 439 ALA A N 1
ATOM 2194 C CA 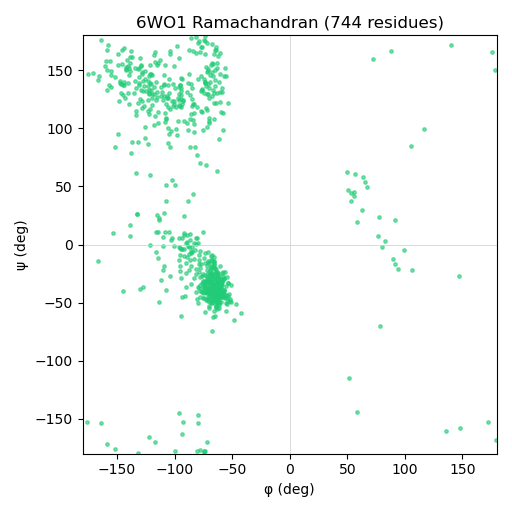. ALA A 1 439 ? -385.393 469.854 331.555 1.00 121.94 439 ALA A CA 1
ATOM 2195 C C . ALA A 1 439 ? -386.378 468.740 331.237 1.00 128.19 439 ALA A C 1
ATOM 2196 O O . ALA A 1 439 ? -387.474 468.693 331.809 1.00 135.80 439 ALA A O 1
ATOM 2198 N N . GLU A 1 440 ? -386.005 467.835 330.339 1.00 119.12 440 GLU A N 1
ATOM 2199 C CA . GLU A 1 440 ? -386.825 466.682 330.000 1.00 111.81 440 GLU A CA 1
ATOM 2200 C C . GLU A 1 440 ? -386.369 465.404 330.695 1.00 113.13 440 GLU A C 1
ATOM 2201 O O . GLU A 1 440 ? -386.988 464.352 330.503 1.00 111.44 440 GLU A O 1
ATOM 2207 N N . GLY A 1 441 ? -385.303 465.467 331.490 1.00 113.11 441 GLY A N 1
ATOM 2208 C CA . GLY A 1 441 ? -384.839 464.316 332.237 1.00 110.94 441 GLY A CA 1
ATOM 2209 C C . GLY A 1 441 ? -384.077 463.283 331.440 1.00 119.08 441 GLY A C 1
ATOM 2210 O O . GLY A 1 441 ? -383.770 462.214 331.979 1.00 121.42 441 GLY A O 1
ATOM 2211 N N . ARG A 1 442 ? -383.757 463.563 330.178 1.00 126.11 442 ARG A N 1
ATOM 2212 C CA . ARG A 1 442 ? -383.035 462.623 329.331 1.00 128.51 442 ARG A CA 1
ATOM 2213 C C . ARG A 1 442 ? -381.526 462.841 329.347 1.00 128.42 442 ARG A C 1
ATOM 2214 O O . ARG A 1 442 ? -380.797 462.063 328.721 1.00 133.34 442 ARG A O 1
ATOM 2222 N N . GLY A 1 443 ? -381.038 463.864 330.041 1.00 116.73 443 GLY A N 1
ATOM 2223 C CA . GLY A 1 443 ? -379.611 464.108 330.102 1.00 106.94 443 GLY A CA 1
ATOM 2224 C C . GLY A 1 443 ? -379.242 465.256 331.017 1.00 94.39 443 GLY A C 1
ATOM 2225 O O . GLY A 1 443 ? -379.966 465.553 331.973 1.00 83.79 443 GLY A O 1
ATOM 2226 N N . GLY A 1 444 ? -378.110 465.905 330.738 1.00 90.09 444 GLY A N 1
ATOM 2227 C CA . GLY A 1 444 ? -377.662 467.054 331.489 1.00 88.43 444 GLY A CA 1
ATOM 2228 C C . GLY A 1 444 ? -376.181 466.965 331.797 1.00 85.42 444 GLY A C 1
ATOM 2229 O O . GLY A 1 444 ? -375.435 466.220 331.154 1.00 90.77 444 GLY A O 1
ATOM 2230 N N . ILE A 1 445 ? -375.760 467.735 332.798 1.00 80.08 445 ILE A N 1
ATOM 2231 C CA . ILE A 1 445 ? -374.358 467.827 333.193 1.00 85.06 445 ILE A CA 1
ATOM 2232 C C . ILE A 1 445 ? -374.081 466.849 334.329 1.00 88.94 445 ILE A C 1
ATOM 2233 O O . ILE A 1 445 ? -374.754 466.876 335.366 1.00 93.58 445 ILE A O 1
ATOM 2238 N N . ILE A 1 446 ? -373.083 465.989 334.139 1.00 91.38 446 ILE A N 1
ATOM 2239 C CA . ILE A 1 446 ? -372.583 465.101 335.184 1.00 85.54 446 ILE A CA 1
ATOM 2240 C C . ILE A 1 446 ? -371.225 465.632 335.617 1.00 88.87 446 ILE A C 1
ATOM 2241 O O . ILE A 1 446 ? -370.302 465.735 334.798 1.00 87.87 446 ILE A O 1
ATOM 2246 N N . HIS A 1 447 ? -371.097 465.971 336.899 1.00 93.17 447 HIS A N 1
ATOM 2247 C CA . HIS A 1 447 ? -369.949 466.718 337.400 1.00 92.20 447 HIS A CA 1
ATOM 2248 C C . HIS A 1 447 ? -369.215 465.907 338.459 1.00 86.84 447 HIS A C 1
ATOM 2249 O O . HIS A 1 447 ? -369.794 465.559 339.494 1.00 84.19 447 HIS A O 1
ATOM 2256 N N . PHE A 1 448 ? -367.940 465.623 338.199 1.00 75.67 448 PHE A N 1
ATOM 2257 C CA . PHE A 1 448 ? -367.051 464.945 339.136 1.00 70.99 448 PHE A CA 1
ATOM 2258 C C . PHE A 1 448 ? -366.057 465.972 339.661 1.00 69.65 448 PHE A C 1
ATOM 2259 O O . PHE A 1 448 ? -365.173 466.418 338.922 1.00 70.45 448 PHE A O 1
ATOM 2267 N N . GLU A 1 449 ? -366.205 466.352 340.926 1.00 67.83 449 GLU A N 1
ATOM 2268 C CA . GLU A 1 449 ? -365.287 467.285 341.560 1.00 77.42 449 GLU A CA 1
ATOM 2269 C C . GLU A 1 449 ? -365.000 466.809 342.972 1.00 81.10 449 GLU A C 1
ATOM 2270 O O . GLU A 1 449 ? -365.844 466.179 343.612 1.00 86.71 449 GLU A O 1
ATOM 2276 N N . ILE A 1 450 ? -363.794 467.107 343.453 1.00 80.33 450 ILE A N 1
ATOM 2277 C CA . ILE A 1 450 ? -363.439 466.753 344.819 1.00 76.12 450 ILE A CA 1
ATOM 2278 C C . ILE A 1 450 ? -363.666 467.909 345.786 1.00 80.04 450 ILE A C 1
ATOM 2279 O O . ILE A 1 450 ? -363.762 467.681 347.000 1.00 80.12 450 ILE A O 1
ATOM 2284 N N . GLN A 1 451 ? -363.779 469.137 345.282 1.00 88.42 451 GLN A N 1
ATOM 2285 C CA . GLN A 1 451 ? -363.986 470.303 346.124 1.00 94.13 451 GLN A CA 1
ATOM 2286 C C . GLN A 1 451 ? -365.453 470.692 346.081 1.00 97.13 451 GLN A C 1
ATOM 2287 O O . GLN A 1 451 ? -365.970 470.994 344.993 1.00 102.93 451 GLN A O 1
ATOM 2293 N N . PRO A 1 452 ? -366.161 470.692 347.212 1.00 87.36 452 PRO A N 1
ATOM 2294 C CA . PRO A 1 452 ? -367.610 470.942 347.170 1.00 80.64 452 PRO A CA 1
ATOM 2295 C C . PRO A 1 452 ? -367.966 472.340 346.720 1.00 83.33 452 PRO A C 1
ATOM 2296 O O . PRO A 1 452 ? -369.106 472.564 346.295 1.00 82.87 452 PRO A O 1
ATOM 2300 N N . LYS A 1 453 ? -367.035 473.289 346.801 1.00 74.00 453 LYS A N 1
ATOM 2301 C CA . LYS A 1 453 ? -367.347 474.654 346.407 1.00 70.92 453 LYS A CA 1
ATOM 2302 C C . LYS A 1 453 ? -367.376 474.835 344.896 1.00 79.62 453 LYS A C 1
ATOM 2303 O O . LYS A 1 453 ? -367.921 475.835 344.420 1.00 87.54 453 LYS A O 1
ATOM 2309 N N . ASN A 1 454 ? -366.814 473.900 344.132 1.00 81.24 454 ASN A N 1
ATOM 2310 C CA . ASN A 1 454 ? -366.805 474.006 342.678 1.00 86.41 454 ASN A CA 1
ATOM 2311 C C . ASN A 1 454 ? -367.955 473.260 342.017 1.00 84.88 454 ASN A C 1
ATOM 2312 O O . ASN A 1 454 ? -368.090 473.324 340.791 1.00 86.50 454 ASN A O 1
ATOM 2317 N N . ILE A 1 455 ? -368.777 472.558 342.786 1.00 77.35 455 ILE A N 1
ATOM 2318 C CA . ILE A 1 455 ? -369.971 471.909 342.261 1.00 69.21 455 ILE A CA 1
ATOM 2319 C C . ILE A 1 455 ? -371.131 472.892 342.346 1.00 76.59 455 ILE A C 1
ATOM 2320 O O . ILE A 1 455 ? -371.347 473.520 343.389 1.00 73.97 455 ILE A O 1
ATOM 2325 N N . ASN A 1 456 ? -371.867 473.037 341.242 1.00 81.01 456 ASN A N 1
ATOM 2326 C CA . ASN A 1 456 ? -372.998 473.958 341.132 1.00 81.97 456 ASN A CA 1
ATOM 2327 C C . ASN A 1 456 ? -372.608 475.406 341.401 1.00 85.11 456 ASN A C 1
ATOM 2328 O O . ASN A 1 456 ? -373.471 476.236 341.704 1.00 87.49 456 ASN A O 1
ATOM 2333 N N . LYS A 1 457 ? -371.319 475.724 341.294 1.00 75.61 457 LYS A N 1
ATOM 2334 C CA . LYS A 1 457 ? -370.836 477.085 341.496 1.00 68.71 457 LYS A CA 1
ATOM 2335 C C . LYS A 1 457 ? -370.971 477.954 340.252 1.00 71.14 457 LYS A C 1
ATOM 2336 O O . LYS A 1 457 ? -371.154 479.170 340.379 1.00 69.00 457 LYS A O 1
ATOM 2342 N N . ILE A 1 458 ? -370.915 477.359 339.057 1.00 77.47 458 ILE A N 1
ATOM 2343 C CA . ILE A 1 458 ? -371.000 478.113 337.807 1.00 84.08 458 ILE A CA 1
ATOM 2344 C C . ILE A 1 458 ? -372.039 477.484 336.882 1.00 83.34 458 ILE A C 1
ATOM 2345 O O . ILE A 1 458 ? -372.790 478.195 336.203 1.00 81.97 458 ILE A O 1
ATOM 2350 N N . VAL A 1 459 ? -372.109 476.154 336.861 1.00 89.42 459 VAL A N 1
ATOM 2351 C CA . VAL A 1 459 ? -373.062 475.431 336.025 1.00 90.13 459 VAL A CA 1
ATOM 2352 C C . VAL A 1 459 ? -373.790 474.413 336.891 1.00 83.90 459 VAL A C 1
ATOM 2353 O O . VAL A 1 459 ? -373.153 473.587 337.560 1.00 78.81 459 VAL A O 1
ATOM 2357 N N . GLU A 1 460 ? -375.121 474.476 336.881 1.00 88.91 460 GLU A N 1
ATOM 2358 C CA . GLU A 1 460 ? -375.944 473.487 337.561 1.00 91.35 460 GLU A CA 1
ATOM 2359 C C . GLU A 1 460 ? -375.638 472.096 337.024 1.00 84.78 460 GLU A C 1
ATOM 2360 O O . GLU A 1 460 ? -375.893 471.802 335.849 1.00 89.65 460 GLU A O 1
ATOM 2366 N N . GLY A 1 461 ? -375.055 471.252 337.872 1.00 73.67 461 GLY A N 1
ATOM 2367 C CA . GLY A 1 461 ? -374.827 469.863 337.528 1.00 67.09 461 GLY A CA 1
ATOM 2368 C C . GLY A 1 461 ? -375.991 469.007 337.993 1.00 79.14 461 GLY A C 1
ATOM 2369 O O . GLY A 1 461 ? -376.351 469.015 339.176 1.00 79.97 461 GLY A O 1
ATOM 2370 N N . GLN A 1 462 ? -376.582 468.270 337.046 1.00 89.37 462 GLN A N 1
ATOM 2371 C CA . GLN A 1 462 ? -377.740 467.425 337.329 1.00 76.70 462 GLN A CA 1
ATOM 2372 C C . GLN A 1 462 ? -377.383 466.211 338.179 1.00 81.00 462 GLN A C 1
ATOM 2373 O O . GLN A 1 462 ? -378.231 465.726 338.936 1.00 88.57 462 GLN A O 1
ATOM 2379 N N . ILE A 1 463 ? -376.156 465.707 338.075 1.00 91.06 463 ILE A N 1
ATOM 2380 C CA . ILE A 1 463 ? -375.701 464.587 338.900 1.00 91.73 463 ILE A CA 1
ATOM 2381 C C . ILE A 1 463 ? -374.340 464.943 339.493 1.00 94.76 463 ILE A C 1
ATOM 2382 O O . ILE A 1 463 ? -373.303 464.648 338.881 1.00 99.57 463 ILE A O 1
ATOM 2387 N N . PRO A 1 464 ? -374.288 465.590 340.659 1.00 80.90 464 PRO A N 1
ATOM 2388 C CA . PRO A 1 464 ? -372.988 465.918 341.264 1.00 78.15 464 PRO A CA 1
ATOM 2389 C C . PRO A 1 464 ? -372.368 464.676 341.884 1.00 86.41 464 PRO A C 1
ATOM 2390 O O . PRO A 1 464 ? -373.046 463.914 342.576 1.00 79.39 464 PRO A O 1
ATOM 2394 N N . VAL A 1 465 ? -371.083 464.462 341.612 1.00 92.51 465 VAL A N 1
ATOM 2395 C CA . VAL A 1 465 ? -370.333 463.329 342.158 1.00 89.82 465 VAL A CA 1
ATOM 2396 C C . VAL A 1 465 ? -369.142 463.912 342.912 1.00 79.43 465 VAL A C 1
ATOM 2397 O O . VAL A 1 465 ? -368.046 464.077 342.366 1.00 81.21 465 VAL A O 1
ATOM 2401 N N . LEU A 1 466 ? -369.362 464.244 344.179 1.00 65.19 466 LEU A N 1
ATOM 2402 C CA . LEU A 1 466 ? -368.283 464.734 345.021 1.00 63.21 466 LEU A CA 1
ATOM 2403 C C . LEU A 1 466 ? -367.327 463.595 345.344 1.00 72.39 466 LEU A C 1
ATOM 2404 O O . LEU A 1 466 ? -367.748 462.518 345.778 1.00 69.33 466 LEU A O 1
ATOM 2409 N N . GLY A 1 467 ? -366.039 463.833 345.125 1.00 79.76 467 GLY A N 1
ATOM 2410 C CA . GLY A 1 467 ? -365.029 462.835 345.402 1.00 76.62 467 GLY A CA 1
ATOM 2411 C C . GLY A 1 467 ? -363.954 462.795 344.338 1.00 81.14 467 GLY A C 1
ATOM 2412 O O . GLY A 1 467 ? -364.075 463.458 343.303 1.00 88.00 467 GLY A O 1
ATOM 2413 N N . ASP A 1 468 ? -362.897 462.025 344.589 1.00 81.47 468 ASP A N 1
ATOM 2414 C CA . ASP A 1 468 ? -361.812 461.890 343.626 1.00 84.33 468 ASP A CA 1
ATOM 2415 C C . ASP A 1 468 ? -362.349 461.353 342.307 1.00 81.59 468 ASP A C 1
ATOM 2416 O O . ASP A 1 468 ? -363.138 460.405 342.283 1.00 97.70 468 ASP A O 1
ATOM 2421 N N . VAL A 1 469 ? -361.919 461.964 341.205 1.00 77.92 469 VAL A N 1
ATOM 2422 C CA . VAL A 1 469 ? -362.451 461.583 339.903 1.00 68.11 469 VAL A CA 1
ATOM 2423 C C . VAL A 1 469 ? -361.815 460.287 339.414 1.00 65.8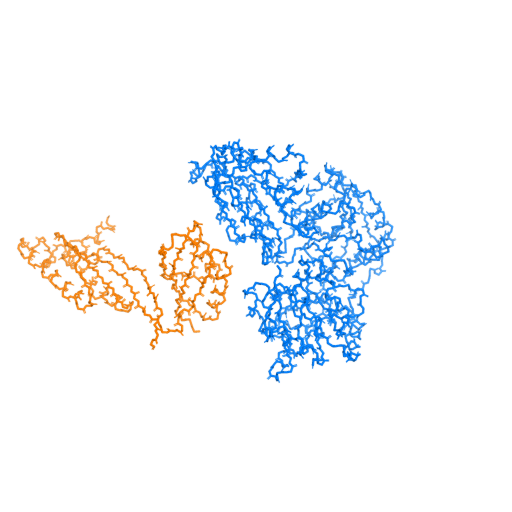7 469 VAL A C 1
ATOM 2424 O O . VAL A 1 469 ? -362.479 459.462 338.776 1.00 71.50 469 VAL A O 1
ATOM 2428 N N . VAL A 1 470 ? -360.532 460.068 339.713 1.00 68.12 470 VAL A N 1
ATOM 2429 C CA . VAL A 1 470 ? -359.906 458.818 339.298 1.00 79.28 470 VAL A CA 1
ATOM 2430 C C . VAL A 1 470 ? -360.496 457.646 340.070 1.00 82.03 470 VAL A C 1
ATOM 2431 O O . VAL A 1 470 ? -360.592 456.531 339.541 1.00 80.30 470 VAL A O 1
ATOM 2435 N N . ALA A 1 471 ? -360.911 457.870 341.319 1.00 78.68 471 ALA A N 1
ATOM 2436 C CA . ALA A 1 471 ? -361.587 456.816 342.064 1.00 74.98 471 ALA A CA 1
ATOM 2437 C C . ALA A 1 471 ? -363.044 456.692 341.636 1.00 75.41 471 ALA A C 1
ATOM 2438 O O . ALA A 1 471 ? -363.579 455.580 341.553 1.00 84.00 471 ALA A O 1
ATOM 2440 N N . SER A 1 472 ? -363.694 457.823 341.351 1.00 68.82 472 SER A N 1
ATOM 2441 C CA . SER A 1 472 ? -365.058 457.793 340.835 1.00 77.57 472 SER A CA 1
ATOM 2442 C C . SER A 1 472 ? -365.117 457.095 339.481 1.00 90.38 472 SER A C 1
ATOM 2443 O O . SER A 1 472 ? -366.015 456.281 339.234 1.00 104.05 472 SER A O 1
ATOM 2446 N N . LEU A 1 473 ? -364.158 457.388 338.599 1.00 81.13 473 LEU A N 1
ATOM 2447 C CA . LEU A 1 473 ? -364.079 456.669 337.331 1.00 78.75 473 LEU A CA 1
ATOM 2448 C C . LEU A 1 473 ? -363.916 455.172 337.551 1.00 82.74 473 LEU A C 1
ATOM 2449 O O . LEU A 1 473 ? -364.441 454.369 336.772 1.00 90.35 473 LEU A O 1
ATOM 2454 N N . GLY A 1 474 ? -363.190 454.777 338.603 1.00 78.07 474 GLY A N 1
ATOM 2455 C CA . GLY A 1 474 ? -362.972 453.358 338.846 1.00 75.27 474 GLY A CA 1
ATOM 2456 C C . GLY A 1 474 ? -364.264 452.579 338.983 1.00 82.99 474 GLY A C 1
ATOM 2457 O O . GLY A 1 474 ? -364.378 451.452 338.495 1.00 80.35 474 GLY A O 1
ATOM 2458 N N . GLU A 1 475 ? -365.251 453.168 339.648 1.00 86.85 475 GLU A N 1
ATOM 2459 C CA . GLU A 1 475 ? -366.575 452.580 339.772 1.00 89.87 475 GLU A CA 1
ATOM 2460 C C . GLU A 1 475 ? -367.492 452.963 338.616 1.00 90.49 475 GLU A C 1
ATOM 2461 O O . GLU A 1 475 ? -368.640 452.506 338.578 1.00 100.38 475 GLU A O 1
ATOM 2467 N N . LEU A 1 476 ? -367.014 453.782 337.674 1.00 86.59 476 LEU A N 1
ATOM 2468 C CA . LEU A 1 476 ? -367.852 454.293 336.590 1.00 89.16 476 LEU A CA 1
ATOM 2469 C C . LEU A 1 476 ? -367.743 453.434 335.334 1.00 97.53 476 LEU A C 1
ATOM 2470 O O . LEU A 1 476 ? -368.741 452.864 334.878 1.00 105.69 476 LEU A O 1
ATOM 2475 N N . VAL A 1 477 ? -366.545 453.339 334.765 1.00 90.46 477 VAL A N 1
ATOM 2476 C CA . VAL A 1 477 ? -366.352 452.652 333.491 1.00 89.05 477 VAL A CA 1
ATOM 2477 C C . VAL A 1 477 ? -366.802 451.190 333.528 1.00 104.34 477 VAL A C 1
ATOM 2478 O O . VAL A 1 477 ? -367.197 450.671 332.472 1.00 107.24 477 VAL A O 1
ATOM 2482 N N . PRO A 1 478 ? -366.800 450.471 334.666 1.00 98.70 478 PRO A N 1
ATOM 2483 C CA . PRO A 1 478 ? -367.397 449.123 334.630 1.00 95.04 478 PRO A CA 1
ATOM 2484 C C . PRO A 1 478 ? -368.896 449.128 334.392 1.00 91.97 478 PRO A C 1
ATOM 2485 O O . PRO A 1 478 ? -369.450 448.073 334.062 1.00 97.35 478 PRO A O 1
ATOM 2489 N N . GLN A 1 479 ? -369.567 450.270 334.536 1.00 93.12 479 GLN A N 1
ATOM 2490 C CA . GLN A 1 479 ? -371.008 450.363 334.341 1.00 91.77 479 GLN A CA 1
ATOM 2491 C C . GLN A 1 479 ? -371.378 450.984 332.998 1.00 95.81 479 GLN A C 1
ATOM 2492 O O . GLN A 1 479 ? -372.564 451.217 332.736 1.00 86.64 479 GLN A O 1
ATOM 2498 N N . ILE A 1 480 ? -370.396 451.245 332.143 1.00 99.16 480 ILE A N 1
ATOM 2499 C CA . ILE A 1 480 ? -370.635 451.845 330.836 1.00 96.60 480 ILE A CA 1
ATOM 2500 C C . ILE A 1 480 ? -370.744 450.729 329.806 1.00 101.42 480 ILE A C 1
ATOM 2501 O O . ILE A 1 480 ? -369.795 449.962 329.604 1.00 96.07 480 ILE A O 1
ATOM 2506 N N . GLU A 1 481 ? -371.903 450.638 329.157 1.00 106.00 481 GLU A N 1
ATOM 2507 C CA . GLU A 1 481 ? -372.132 449.667 328.096 1.00 105.83 481 GLU A CA 1
ATOM 2508 C C . GLU A 1 481 ? -371.873 450.307 326.741 1.00 99.73 481 GLU A C 1
ATOM 2509 O O . GLU A 1 481 ? -372.277 451.447 326.491 1.00 106.14 481 GLU A O 1
ATOM 2515 N N . ALA A 1 482 ? -371.192 449.565 325.872 1.00 91.14 482 ALA A N 1
ATOM 2516 C CA . ALA A 1 482 ? -370.861 450.071 324.550 1.00 83.64 482 ALA A CA 1
ATOM 2517 C C . ALA A 1 482 ? -372.109 450.129 323.686 1.00 90.91 482 ALA A C 1
ATOM 2518 O O . ALA A 1 482 ? -372.858 449.152 323.590 1.00 94.21 482 ALA A O 1
ATOM 2520 N N . VAL A 1 483 ? -372.336 451.284 323.069 1.00 93.39 483 VAL A N 1
ATOM 2521 C CA . VAL A 1 483 ? -373.481 451.502 322.200 1.00 103.21 483 VAL A CA 1
ATOM 2522 C C . VAL A 1 483 ? -372.985 452.087 320.886 1.00 105.39 483 VAL A C 1
ATOM 2523 O O . VAL A 1 483 ? -371.927 452.723 320.824 1.00 110.38 483 VAL A O 1
ATOM 2527 N N . ASP A 1 484 ? -373.749 451.842 319.824 1.00 94.83 484 ASP A N 1
ATOM 2528 C CA . ASP A 1 484 ? -373.450 452.439 318.532 1.00 86.47 484 ASP A CA 1
ATOM 2529 C C . ASP A 1 484 ? -373.593 453.949 318.614 1.00 92.78 484 ASP A C 1
ATOM 2530 O O . ASP A 1 484 ? -374.670 454.465 318.930 1.00 103.01 484 ASP A O 1
ATOM 2535 N N . ARG A 1 485 ? -372.506 454.656 318.309 1.00 91.96 485 ARG A N 1
ATOM 2536 C CA . ARG A 1 485 ? -372.542 456.111 318.241 1.00 95.59 485 ARG A CA 1
ATOM 2537 C C . ARG A 1 485 ? -371.869 456.626 316.973 1.00 90.78 485 ARG A C 1
ATOM 2538 O O . ARG A 1 485 ? -371.370 457.763 316.961 1.00 89.09 485 ARG A O 1
ATOM 2546 N N . SER A 1 486 ? -371.853 455.810 315.913 1.00 81.23 486 SER A N 1
ATOM 2547 C CA . SER A 1 486 ? -371.344 456.204 314.603 1.00 90.36 486 SER A CA 1
ATOM 2548 C C . SER A 1 486 ? -371.783 457.618 314.213 1.00 100.56 486 SER A C 1
ATOM 2549 O O . SER A 1 486 ? -370.947 458.491 313.955 1.00 86.17 486 SER A O 1
ATOM 2552 N N . ALA A 1 487 ? -373.099 457.846 314.146 1.00 108.59 487 ALA A N 1
ATOM 2553 C CA . ALA A 1 487 ? -373.621 459.142 313.720 1.00 100.09 487 ALA A CA 1
ATOM 2554 C C . ALA A 1 487 ? -373.041 460.280 314.555 1.00 99.96 487 ALA A C 1
ATOM 2555 O O . ALA A 1 487 ? -372.581 461.294 314.015 1.00 102.53 487 ALA A O 1
ATOM 2557 N N . TRP A 1 488 ? -373.025 460.111 315.877 1.00 110.15 488 TRP A N 1
ATOM 2558 C CA . TRP A 1 488 ? -372.504 461.155 316.750 1.00 103.75 488 TRP A CA 1
ATOM 2559 C C . TRP A 1 488 ? -371.021 461.404 316.489 1.00 96.38 488 TRP A C 1
ATOM 2560 O O . TRP A 1 488 ? -370.595 462.553 316.323 1.00 82.84 488 TRP A O 1
ATOM 2571 N N . ILE A 1 489 ? -370.223 460.333 316.426 1.00 95.41 489 ILE A N 1
ATOM 2572 C CA . ILE A 1 489 ? -368.802 460.473 316.113 1.00 89.14 489 ILE A CA 1
ATOM 2573 C C . ILE A 1 489 ? -368.621 461.053 314.715 1.00 95.09 489 ILE A C 1
ATOM 2574 O O . ILE A 1 489 ? -367.790 461.946 314.500 1.00 87.34 489 ILE A O 1
ATOM 2579 N N . GLY A 1 490 ? -369.405 460.567 313.747 1.00 94.40 490 GLY A N 1
ATOM 2580 C CA . GLY A 1 490 ? -369.320 461.099 312.396 1.00 95.19 490 GLY A CA 1
ATOM 2581 C C . GLY A 1 490 ? -369.620 462.584 312.336 1.00 110.46 490 GLY A C 1
ATOM 2582 O O . GLY A 1 490 ? -368.910 463.348 311.677 1.00 116.26 490 GLY A O 1
ATOM 2583 N N . ARG A 1 491 ? -370.680 463.012 313.028 1.00 110.00 491 ARG A N 1
ATOM 2584 C CA . ARG A 1 491 ? -371.003 464.434 313.109 1.00 112.60 4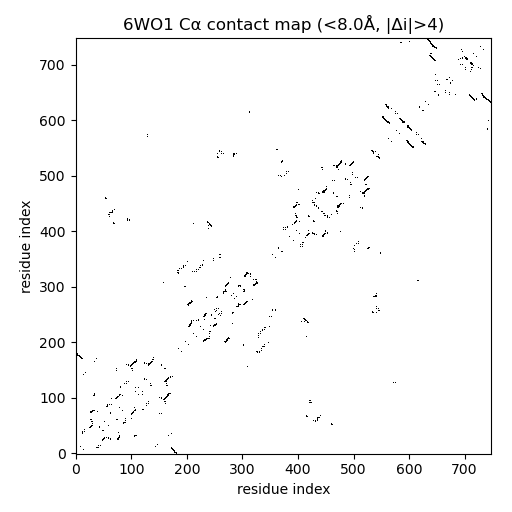91 ARG A CA 1
ATOM 2585 C C . ARG A 1 491 ? -369.819 465.231 313.645 1.00 107.57 491 ARG A C 1
ATOM 2586 O O . ARG A 1 491 ? -369.400 466.227 313.043 1.00 103.59 491 ARG A O 1
ATOM 2594 N N . CYS A 1 492 ? -369.251 464.789 314.770 1.00 105.99 492 CYS A N 1
ATOM 2595 C CA . CYS A 1 492 ? -368.081 465.462 315.324 1.00 106.37 492 CYS A CA 1
ATOM 2596 C C . CYS A 1 492 ? -366.896 465.376 314.371 1.00 103.84 492 CYS A C 1
ATOM 2597 O O . CYS A 1 492 ? -366.269 466.393 314.051 1.00 101.87 492 CYS A O 1
ATOM 2600 N N . LYS A 1 493 ? -366.581 464.167 313.897 1.00 107.20 493 LYS A N 1
ATOM 2601 C CA . LYS A 1 493 ? -365.447 464.002 312.994 1.00 102.58 493 LYS A CA 1
ATOM 2602 C C . LYS A 1 493 ? -365.630 464.836 311.731 1.00 98.15 493 LYS A C 1
ATOM 2603 O O . LYS A 1 493 ? -364.654 465.362 311.182 1.00 95.84 493 LYS A O 1
ATOM 2609 N N . ALA A 1 494 ? -366.876 464.991 311.271 1.00 104.33 494 ALA A N 1
ATOM 2610 C CA . ALA A 1 494 ? -367.138 465.817 310.096 1.00 112.84 494 ALA A CA 1
ATOM 2611 C C . ALA A 1 494 ? -366.761 467.270 310.361 1.00 113.55 494 ALA A C 1
ATOM 2612 O O . ALA A 1 494 ? -365.959 467.862 309.629 1.00 125.83 494 ALA A O 1
ATOM 2614 N N . THR A 1 495 ? -367.334 467.860 311.413 1.00 106.32 495 THR A N 1
ATOM 2615 C CA . THR A 1 495 ? -366.989 469.230 311.777 1.00 102.24 495 THR A CA 1
ATOM 2616 C C . THR A 1 495 ? -365.506 469.353 312.110 1.00 103.35 495 THR A C 1
ATOM 2617 O O . THR A 1 495 ? -364.871 470.363 311.784 1.00 110.65 495 THR A O 1
ATOM 2621 N N . LYS A 1 496 ? -364.931 468.326 312.745 1.00 103.52 496 LYS A N 1
ATOM 2622 C CA . LYS A 1 496 ? -363.498 468.331 313.032 1.00 111.27 496 LYS A CA 1
ATOM 2623 C C . LYS A 1 496 ? -362.673 468.462 311.756 1.00 110.98 496 LYS A C 1
ATOM 2624 O O . LYS A 1 496 ? -361.589 469.056 311.776 1.00 103.24 496 LYS A O 1
ATOM 2630 N N . GLU A 1 497 ? -363.172 467.929 310.640 1.00 115.46 497 GLU A N 1
ATOM 2631 C CA . GLU A 1 497 ? -362.516 468.095 309.350 1.00 120.37 497 GLU A CA 1
ATOM 2632 C C . GLU A 1 497 ? -362.990 469.331 308.595 1.00 120.48 497 GLU A C 1
ATOM 2633 O O . GLU A 1 497 ? -362.316 469.755 307.650 1.00 129.94 497 GLU A O 1
ATOM 2635 N N . ARG A 1 498 ? -364.125 469.919 308.986 1.00 95.93 498 ARG A N 1
ATOM 2636 C CA . ARG A 1 498 ? -364.660 471.099 308.315 1.00 97.17 498 ARG A CA 1
ATOM 2637 C C . ARG A 1 498 ? -364.260 472.410 308.976 1.00 102.01 498 ARG A C 1
ATOM 2638 O O . ARG A 1 498 ? -364.290 473.452 308.312 1.00 98.35 498 ARG A O 1
ATOM 2640 N N . TYR A 1 499 ? -363.902 472.391 310.259 1.00 103.74 499 TYR A N 1
ATOM 2641 C CA . TYR A 1 499 ? -363.460 473.589 310.976 1.00 103.77 499 TYR A CA 1
ATOM 2642 C C . TYR A 1 499 ? -362.196 473.301 311.779 1.00 107.03 499 TYR A C 1
ATOM 2643 O O . TYR A 1 499 ? -362.185 473.423 313.007 1.00 103.69 499 TYR A O 1
ATOM 2652 N N . PRO A 1 500 ? -361.103 472.928 311.118 1.00 112.81 500 PRO A N 1
ATOM 2653 C CA . PRO A 1 500 ? -359.853 472.696 311.843 1.00 115.05 500 PRO A CA 1
ATOM 2654 C C . PRO A 1 500 ? -359.135 474.007 312.123 1.00 118.23 500 PRO A C 1
ATOM 2655 O O . PRO A 1 500 ? -359.445 475.053 311.549 1.00 123.20 500 PRO A O 1
ATOM 2659 N N . PHE A 1 501 ? -358.169 473.936 313.041 1.00 110.84 501 PHE A N 1
ATOM 2660 C CA . PHE A 1 501 ? -357.266 475.062 313.254 1.00 112.77 501 PHE A CA 1
ATOM 2661 C C . PHE A 1 501 ? -356.525 475.356 311.955 1.00 115.75 501 PHE A C 1
ATOM 2662 O O . PHE A 1 501 ? -355.742 474.526 311.482 1.00 126.07 501 PHE A O 1
ATOM 2670 N N . THR A 1 502 ? -356.771 476.522 311.359 1.00 116.71 502 THR A N 1
ATOM 2671 C CA . THR A 1 502 ? -356.179 476.854 310.072 1.00 124.00 502 THR A CA 1
ATOM 2672 C C . THR A 1 502 ? -355.707 478.301 310.092 1.00 122.28 502 THR A C 1
ATOM 2673 O O . THR A 1 502 ? -356.047 479.087 310.982 1.00 106.47 502 THR A O 1
ATOM 2677 N N . TYR A 1 503 ? -354.913 478.639 309.084 1.00 128.01 503 TYR A N 1
ATOM 2678 C CA . TYR A 1 503 ? -354.205 479.902 308.993 1.00 125.73 503 TYR A CA 1
ATOM 2679 C C . TYR A 1 503 ? -353.511 479.948 307.643 1.00 126.69 503 TYR A C 1
ATOM 2680 O O . TYR A 1 503 ? -353.067 478.913 307.122 1.00 123.65 503 TYR A O 1
ATOM 2689 N N . THR A 1 504 ? -353.420 481.154 307.092 1.00 124.24 504 THR A N 1
ATOM 2690 C CA . THR A 1 504 ? -352.705 481.366 305.837 1.00 111.50 504 THR A CA 1
ATOM 2691 C C . THR A 1 504 ? -351.207 481.361 306.109 1.00 108.57 504 THR A C 1
ATOM 2692 O O . THR A 1 504 ? -350.713 482.244 306.821 1.00 111.01 504 THR A O 1
ATOM 2696 N N . PRO A 1 505 ? -350.459 480.398 305.581 1.00 113.49 505 PRO A N 1
ATOM 2697 C CA . PRO A 1 505 ? -349.017 480.349 305.841 1.00 114.03 505 PRO A CA 1
ATOM 2698 C C . PRO A 1 505 ? -348.301 481.536 305.221 1.00 111.67 505 PRO A C 1
ATOM 2699 O O . PRO A 1 505 ? -348.833 482.245 304.363 1.00 112.59 505 PRO A O 1
ATOM 2703 N N . SER A 1 506 ? -347.071 481.749 305.684 1.00 115.93 506 SER A N 1
ATOM 2704 C CA . SER A 1 506 ? -346.218 482.797 305.140 1.00 127.92 506 SER A CA 1
ATOM 2705 C C . SER A 1 506 ? -346.025 482.588 303.643 1.00 134.32 506 SER A C 1
ATOM 2706 O O . SER A 1 506 ? -345.189 481.779 303.227 1.00 140.82 506 SER A O 1
ATOM 2709 N N . GLN A 1 507 ? -346.801 483.315 302.834 1.00 131.29 507 GLN A N 1
ATOM 2710 C CA . GLN A 1 507 ? -346.825 483.073 301.393 1.00 136.62 507 GLN A CA 1
ATOM 2711 C C . GLN A 1 507 ? -345.455 483.303 300.764 1.00 160.17 507 GLN A C 1
ATOM 2712 O O . GLN A 1 507 ? -344.936 482.439 300.049 1.00 164.76 507 GLN A O 1
ATOM 2714 N N . GLU A 1 508 ? -344.856 484.466 301.014 1.00 171.18 508 GLU A N 1
ATOM 2715 C CA . GLU A 1 508 ? -343.548 484.782 300.451 1.00 176.04 508 GLU A CA 1
ATOM 2716 C C . GLU A 1 508 ? -342.439 484.398 301.422 1.00 165.27 508 GLU A C 1
ATOM 2717 O O . GLU A 1 508 ? -342.609 483.488 302.240 1.00 161.58 508 GLU A O 1
ATOM 2723 N N . GLY A 1 509 ? -341.300 485.081 301.337 1.00 149.56 509 GLY A N 1
ATOM 2724 C CA . GLY A 1 509 ? -340.218 484.854 302.272 1.00 145.55 509 GLY A CA 1
ATOM 2725 C C . GLY A 1 509 ? -340.169 485.898 303.369 1.00 158.76 509 GLY A C 1
ATOM 2726 O O . GLY A 1 509 ? -339.119 486.496 303.617 1.00 156.18 509 GLY A O 1
ATOM 2727 N N . GLN A 1 510 ? -341.300 486.129 304.029 1.00 157.78 510 GLN A N 1
ATOM 2728 C CA . GLN A 1 510 ? -341.380 487.118 305.094 1.00 145.45 510 GLN A CA 1
ATOM 2729 C C . GLN A 1 510 ? -341.147 486.425 306.439 1.00 137.16 510 GLN A C 1
ATOM 2730 O O . GLN A 1 510 ? -340.629 485.306 306.493 1.00 138.02 510 GLN A O 1
ATOM 2736 N N . LYS A 1 511 ? -341.517 487.080 307.538 1.00 133.51 511 LYS A N 1
ATOM 2737 C CA . LYS A 1 511 ? -341.364 486.485 308.856 1.00 120.24 511 LYS A CA 1
ATOM 2738 C C . LYS A 1 511 ? -342.310 485.299 309.031 1.00 118.97 511 LYS A C 1
ATOM 2739 O O . LYS A 1 511 ? -343.356 485.203 308.382 1.00 104.66 511 LYS A O 1
ATOM 2741 N N . LEU A 1 512 ? -341.922 484.385 309.918 1.00 121.82 512 LEU A N 1
ATOM 2742 C CA . LEU A 1 512 ? -342.703 483.178 310.151 1.00 115.31 512 LEU A CA 1
ATOM 2743 C C . LEU A 1 512 ? -344.092 483.515 310.671 1.00 120.41 512 LEU A C 1
ATOM 2744 O O . LEU A 1 512 ? -344.264 484.414 311.499 1.00 127.54 512 LEU A O 1
ATOM 2749 N N . LYS A 1 513 ? -345.086 482.781 310.187 1.00 122.11 513 LYS A N 1
ATOM 2750 C CA . LYS A 1 513 ? -346.357 482.742 310.888 1.00 115.60 513 LYS A CA 1
ATOM 2751 C C . LYS A 1 513 ? -346.183 481.910 312.157 1.00 126.33 513 LYS A C 1
ATOM 2752 O O . LYS A 1 513 ? -345.536 480.858 312.120 1.00 124.75 513 LYS A O 1
ATOM 2754 N N . PRO A 1 514 ? -346.719 482.362 313.297 1.00 118.55 514 PRO A N 1
ATOM 2755 C CA . PRO A 1 514 ? -346.461 481.641 314.558 1.00 99.60 514 PRO A CA 1
ATOM 2756 C C . PRO A 1 514 ? -346.934 480.203 314.541 1.00 97.27 514 PRO A C 1
ATOM 2757 O O . PRO A 1 514 ? -346.288 479.338 315.147 1.00 107.63 514 PRO A O 1
ATOM 2761 N N . GLN A 1 515 ? -348.044 479.923 313.857 1.00 92.89 515 GLN A N 1
ATOM 2762 C CA . GLN A 1 515 ? -348.555 478.559 313.786 1.00 99.07 515 GLN A CA 1
ATOM 2763 C C . GLN A 1 515 ? -347.575 477.627 313.081 1.00 111.19 515 GLN A C 1
ATOM 2764 O O . GLN A 1 515 ? -347.536 476.427 313.380 1.00 116.04 515 GLN A O 1
ATOM 2770 N N . GLU A 1 516 ? -346.771 478.157 312.155 1.00 114.76 516 GLU A N 1
ATOM 2771 C CA . GLU A 1 516 ? -345.794 477.332 311.449 1.00 109.99 516 GLU A CA 1
ATOM 2772 C C . GLU A 1 516 ? -344.699 476.820 312.379 1.00 110.09 516 GLU A C 1
ATOM 2773 O O . GLU A 1 516 ? -344.222 475.693 312.206 1.00 100.41 516 GLU A O 1
ATOM 2779 N N . VAL A 1 517 ? -344.295 477.622 313.366 1.00 115.28 517 VAL A N 1
ATOM 2780 C CA . VAL A 1 517 ? -343.249 477.192 314.289 1.00 114.80 517 VAL A CA 1
ATOM 2781 C C . VAL A 1 517 ? -343.753 476.061 315.175 1.00 108.72 517 VAL A C 1
ATOM 2782 O O . VAL A 1 517 ? -343.016 475.115 315.476 1.00 113.01 517 VAL A O 1
ATOM 2786 N N . VAL A 1 518 ? -345.012 476.142 315.611 1.00 98.35 518 VAL A N 1
ATOM 2787 C CA . VAL A 1 518 ? -345.567 475.103 316.473 1.00 98.36 518 VAL A CA 1
ATOM 2788 C C . VAL A 1 518 ? -345.831 473.832 315.677 1.00 107.03 518 VAL A C 1
ATOM 2789 O O . VAL A 1 518 ? -345.585 472.720 316.159 1.00 113.41 518 VAL A O 1
ATOM 2793 N N . GLN A 1 519 ? -346.335 473.972 314.448 1.00 107.42 519 GLN A N 1
ATOM 2794 C CA . GLN A 1 519 ? -346.609 472.794 313.632 1.00 105.54 519 GLN A CA 1
ATOM 2795 C C . GLN A 1 519 ? -345.331 472.020 313.337 1.00 106.81 519 GLN A C 1
ATOM 2796 O O . GLN A 1 519 ? -345.335 470.784 313.327 1.00 108.60 519 GLN A O 1
ATOM 2802 N N . GLU A 1 520 ? -344.222 472.729 313.109 1.00 115.93 520 GLU A N 1
ATOM 2803 C CA . GLU A 1 520 ? -342.955 472.046 312.870 1.00 124.67 520 GLU A CA 1
ATOM 2804 C C . GLU A 1 520 ? -342.435 471.373 314.132 1.00 114.42 520 GLU A C 1
ATOM 2805 O O . GLU A 1 520 ? -341.771 470.334 314.050 1.00 111.75 520 GLU A O 1
ATOM 2811 N N . LEU A 1 521 ? -342.723 471.948 315.302 1.00 111.65 521 LEU A N 1
ATOM 2812 C CA . LEU A 1 521 ? -342.375 471.287 316.555 1.00 115.48 521 LEU A CA 1
ATOM 2813 C C . LEU A 1 521 ? -343.222 470.040 316.770 1.00 113.29 521 LEU A C 1
ATOM 2814 O O . LEU A 1 521 ? -342.716 469.014 317.238 1.00 114.74 521 LEU A O 1
ATOM 2819 N N . ASP A 1 522 ? -344.513 470.111 316.436 1.00 102.86 522 ASP A N 1
ATOM 2820 C CA . ASP A 1 522 ? -345.382 468.948 316.587 1.00 96.44 522 ASP A CA 1
ATOM 2821 C C . ASP A 1 522 ? -344.935 467.807 315.684 1.00 104.08 522 ASP A C 1
ATOM 2822 O O . ASP A 1 522 ? -344.926 466.644 316.102 1.00 113.20 522 ASP A O 1
ATOM 2827 N N . ARG A 1 523 ? -344.554 468.123 314.444 1.00 109.44 523 ARG A N 1
ATOM 2828 C CA . ARG A 1 523 ? -344.117 467.087 313.512 1.00 120.00 523 ARG A CA 1
ATOM 2829 C C . ARG A 1 523 ? -342.829 466.428 313.988 1.00 115.13 523 ARG A C 1
ATOM 2830 O O . ARG A 1 523 ? -342.709 465.196 313.980 1.00 117.72 523 ARG A O 1
ATOM 2838 N N . GLN A 1 524 ? -341.852 467.234 314.405 1.00 106.87 524 GLN A N 1
ATOM 2839 C CA . GLN A 1 524 ? -340.567 466.689 314.824 1.00 107.07 524 GLN A CA 1
ATOM 2840 C C . GLN A 1 524 ? -340.640 466.023 316.193 1.00 109.39 524 GLN A C 1
ATOM 2841 O O . GLN A 1 524 ? -339.904 465.063 316.447 1.00 110.77 524 GLN A O 1
ATOM 2847 N N . ALA A 1 525 ? -341.512 466.506 317.080 1.00 101.40 525 ALA A N 1
ATOM 2848 C CA . ALA A 1 525 ? -341.683 465.835 318.365 1.00 105.00 525 ALA A CA 1
ATOM 2849 C C . ALA A 1 525 ? -342.415 464.510 318.196 1.00 114.20 525 ALA A C 1
ATOM 2850 O O . ALA A 1 525 ? -342.063 463.515 318.840 1.00 122.93 525 ALA A O 1
ATOM 2852 N N . GLU A 1 526 ? -343.437 464.479 317.336 1.00 106.78 526 GLU A N 1
ATOM 2853 C CA . GLU A 1 526 ? -344.140 463.230 317.065 1.00 107.58 526 GLU A CA 1
ATOM 2854 C C . GLU A 1 526 ? -343.202 462.185 316.481 1.00 109.09 526 GLU A C 1
ATOM 2855 O O . GLU A 1 526 ? -343.350 460.990 316.759 1.00 119.39 526 GLU A O 1
ATOM 2861 N N . ALA A 1 527 ? -342.230 462.616 315.675 1.00 102.03 527 ALA A N 1
ATOM 2862 C CA . ALA A 1 527 ? -341.279 461.673 315.104 1.00 93.60 527 ALA A CA 1
ATOM 2863 C C . ALA A 1 527 ? -340.260 461.225 316.145 1.00 107.13 527 ALA A C 1
ATOM 2864 O O . ALA A 1 527 ? -339.925 460.037 316.222 1.00 110.96 527 ALA A O 1
ATOM 2866 N N . LEU A 1 528 ? -339.763 462.158 316.962 1.00 107.71 528 LEU A N 1
ATOM 2867 C CA . LEU A 1 528 ? -338.790 461.809 317.992 1.00 104.96 528 LEU A CA 1
ATOM 2868 C C . LEU A 1 528 ? -339.387 460.953 319.102 1.00 100.42 528 LEU A C 1
ATOM 2869 O O . LEU A 1 528 ? -338.637 460.291 319.828 1.00 90.94 528 LEU A O 1
ATOM 2874 N N . GLY A 1 529 ? -340.709 460.947 319.246 1.00 96.77 529 GLY A N 1
ATOM 2875 C CA . GLY A 1 529 ? -341.355 460.248 320.339 1.00 95.55 529 GLY A CA 1
ATOM 2876 C C . GLY A 1 529 ? -342.097 461.206 321.246 1.00 95.35 529 GLY A C 1
ATOM 2877 O O . GLY A 1 529 ? -341.488 461.850 322.106 1.00 105.19 529 GLY A O 1
ATOM 2878 N N . LYS A 1 530 ? -343.416 461.306 321.059 1.00 87.90 530 LYS A N 1
ATOM 2879 C CA . LYS A 1 530 ? -344.201 462.303 321.784 1.00 82.07 530 LYS A CA 1
ATOM 2880 C C . LYS A 1 530 ? -344.129 462.102 323.293 1.00 80.68 530 LYS A C 1
ATOM 2881 O O . LYS A 1 530 ? -344.206 463.074 324.052 1.00 82.91 530 LYS A O 1
ATOM 2887 N N . GLU A 1 531 ? -343.976 460.858 323.748 1.00 84.15 531 GLU A N 1
ATOM 2888 C CA . GLU A 1 531 ? -343.926 460.594 325.181 1.00 82.60 531 GLU A CA 1
ATOM 2889 C C . GLU A 1 531 ? -342.663 461.141 325.827 1.00 82.36 531 GLU A C 1
ATOM 2890 O O . GLU A 1 531 ? -342.627 461.301 327.052 1.00 94.14 531 GLU A O 1
ATOM 2896 N N . LYS A 1 532 ? -341.633 461.428 325.039 1.00 87.66 532 LYS A N 1
ATOM 2897 C CA . LYS A 1 532 ? -340.376 461.931 325.570 1.00 97.50 532 LYS A CA 1
ATOM 2898 C C . LYS A 1 532 ? -340.369 463.446 325.733 1.00 96.88 532 LYS A C 1
ATOM 2899 O O . LYS A 1 532 ? -339.316 464.015 326.034 1.00 99.00 532 LYS A O 1
ATOM 2901 N N . PHE A 1 533 ? -341.510 464.106 325.561 1.00 92.15 533 PHE A N 1
ATOM 2902 C CA . PHE A 1 533 ? -341.574 465.560 325.541 1.00 86.49 533 PHE A CA 1
ATOM 2903 C C . PHE A 1 533 ? -342.434 466.087 326.678 1.00 97.90 533 PHE A C 1
ATOM 2904 O O . PHE A 1 533 ? -343.519 465.561 326.953 1.00 102.47 533 PHE A O 1
ATOM 2912 N N . VAL A 1 534 ? -341.923 467.123 327.337 1.00 99.62 534 VAL A N 1
ATOM 2913 C CA . VAL A 1 534 ? -342.681 467.962 328.255 1.00 89.90 534 VAL A CA 1
ATOM 2914 C C . VAL A 1 534 ? -342.591 469.387 327.733 1.00 89.87 534 VAL A C 1
ATOM 2915 O O . VAL A 1 534 ? -341.503 469.851 327.378 1.00 89.31 534 VAL A O 1
ATOM 2919 N N . ILE A 1 535 ? -343.725 470.076 327.674 1.00 83.07 535 ILE A N 1
ATOM 2920 C CA . ILE A 1 535 ? -343.790 471.382 327.033 1.00 80.85 535 ILE A CA 1
ATOM 2921 C C . ILE A 1 535 ? -344.432 472.376 327.986 1.00 95.64 535 ILE A C 1
ATOM 2922 O O . ILE A 1 535 ? -345.559 472.162 328.448 1.00 101.80 535 ILE A O 1
ATOM 2927 N N . SER A 1 536 ? -343.718 473.458 328.273 1.00 89.76 536 SER A N 1
ATOM 2928 C CA . SER A 1 536 ? -344.229 474.569 329.057 1.00 74.55 536 SER A CA 1
ATOM 2929 C C . SER A 1 536 ? -344.364 475.800 328.173 1.00 85.16 536 SER A C 1
ATOM 2930 O O . SER A 1 536 ? -343.732 475.906 327.118 1.00 99.18 536 SER A O 1
ATOM 2933 N N . THR A 1 537 ? -345.203 476.735 328.615 1.00 77.23 537 THR A N 1
ATOM 2934 C CA . THR A 1 537 ? -345.437 477.962 327.871 1.00 71.51 537 THR A CA 1
ATOM 2935 C C . THR A 1 537 ? -345.452 479.147 328.822 1.00 71.19 537 THR A C 1
ATOM 2936 O O . THR A 1 537 ? -345.629 479.001 330.033 1.00 78.73 537 THR A O 1
ATOM 2940 N N . GLY A 1 538 ? -345.264 480.330 328.247 1.00 86.36 538 GLY A N 1
ATOM 2941 C CA . GLY A 1 538 ? -345.559 481.573 328.929 1.00 91.74 538 GLY A CA 1
ATOM 2942 C C . GLY A 1 538 ? -347.045 481.848 328.868 1.00 89.41 538 GLY A C 1
ATOM 2943 O O . GLY A 1 538 ? -347.874 480.930 328.881 1.00 84.48 538 GLY A O 1
ATOM 2944 N N . VAL A 1 539 ? -347.397 483.126 328.795 1.00 93.13 539 VAL A N 1
ATOM 2945 C CA . VAL A 1 539 ? -348.792 483.538 328.740 1.00 91.95 539 VAL A CA 1
ATOM 2946 C C . VAL A 1 539 ? -348.926 484.569 327.632 1.00 84.58 539 VAL A C 1
ATOM 2947 O O . VAL A 1 539 ? -348.417 485.689 327.754 1.00 93.11 539 VAL A O 1
ATOM 2951 N N . GLY A 1 540 ? -349.605 484.195 326.557 1.00 67.49 540 GLY A N 1
ATOM 2952 C CA . GLY A 1 540 ? -349.784 485.113 325.450 1.00 84.52 540 GLY A CA 1
ATOM 2953 C C . GLY A 1 540 ? -350.423 484.406 324.282 1.00 102.65 540 GLY A C 1
ATOM 2954 O O . GLY A 1 540 ? -351.153 483.421 324.453 1.00 99.78 540 GLY A O 1
ATOM 2955 N N . GLN A 1 541 ? -350.138 484.924 323.088 1.00 106.56 541 GLN A N 1
ATOM 2956 C CA . GLN A 1 541 ? -350.587 484.261 321.870 1.00 105.07 541 GLN A CA 1
ATOM 2957 C C . GLN A 1 541 ? -349.927 482.895 321.722 1.00 100.47 541 GLN A C 1
ATOM 2958 O O . GLN A 1 541 ? -350.592 481.899 321.406 1.00 98.66 541 GLN A O 1
ATOM 2964 N N . HIS A 1 542 ? -348.609 482.838 321.929 1.00 99.07 542 HIS A N 1
ATOM 2965 C CA . HIS A 1 542 ? -347.881 481.580 321.821 1.00 84.61 542 HIS A CA 1
ATOM 2966 C C . HIS A 1 542 ? -348.495 480.503 322.697 1.00 73.35 542 HIS A C 1
ATOM 2967 O O . HIS A 1 542 ? -348.485 479.324 322.331 1.00 75.59 542 HIS A O 1
ATOM 2974 N N . GLN A 1 543 ? -349.049 480.889 323.845 1.00 80.18 543 GLN A N 1
ATOM 2975 C CA . GLN A 1 543 ? -349.691 479.912 324.713 1.00 89.91 543 GLN A CA 1
ATOM 2976 C C . GLN A 1 543 ? -350.849 479.225 324.001 1.00 93.13 543 GLN A C 1
ATOM 2977 O O . GLN A 1 543 ? -351.013 478.003 324.101 1.00 93.55 543 GLN A O 1
ATOM 2983 N N . MET A 1 544 ? -351.647 479.989 323.251 1.00 90.13 544 MET A N 1
ATOM 2984 C CA . MET A 1 544 ? -352.771 479.393 322.537 1.00 91.36 544 MET A CA 1
ATOM 2985 C C . MET A 1 544 ? -352.300 478.587 321.333 1.00 97.62 544 MET A C 1
ATOM 2986 O O . MET A 1 544 ? -352.868 477.531 321.029 1.00 100.03 544 MET A O 1
ATOM 2991 N N . TRP A 1 545 ? -351.266 479.068 320.633 1.00 96.32 545 TRP A N 1
ATOM 2992 C CA . TRP A 1 545 ? -350.716 478.309 319.514 1.00 91.07 545 TRP A CA 1
ATOM 2993 C C . TRP A 1 545 ? -350.268 476.924 319.961 1.00 98.47 545 TRP A C 1
ATOM 2994 O O . TRP A 1 545 ? -350.474 475.934 319.249 1.00 108.80 545 TRP A O 1
ATOM 3005 N N . ALA A 1 546 ? -349.654 476.836 321.142 1.00 91.87 546 ALA A N 1
ATOM 3006 C CA . ALA A 1 546 ? -349.227 475.540 321.653 1.00 88.61 546 ALA A CA 1
ATOM 3007 C C . ALA A 1 546 ? -350.415 474.634 321.943 1.00 88.41 546 ALA A C 1
ATOM 3008 O O . ALA A 1 546 ? -350.321 473.415 321.768 1.00 96.47 546 ALA A O 1
ATOM 3010 N N . CYS A 1 547 ? -351.538 475.201 322.378 1.00 78.63 547 CYS A N 1
ATOM 3011 C CA . CYS A 1 547 ? -352.723 474.387 322.613 1.00 79.68 547 CYS A CA 1
ATOM 3012 C C . CYS A 1 547 ? -353.415 474.006 321.316 1.00 84.60 547 CYS A C 1
ATOM 3013 O O . CYS A 1 547 ? -354.081 472.967 321.253 1.00 98.99 547 CYS A O 1
ATOM 3016 N N . GLN A 1 548 ? -353.264 474.822 320.278 1.00 77.78 548 GLN A N 1
ATOM 3017 C CA . GLN A 1 548 ? -353.987 474.599 319.037 1.00 82.14 548 GLN A CA 1
ATOM 3018 C C . GLN A 1 548 ? -353.215 473.729 318.051 1.00 97.36 548 GLN A C 1
ATOM 3019 O O . GLN A 1 548 ? -353.796 472.814 317.459 1.00 109.52 548 GLN A O 1
ATOM 3025 N N . TYR A 1 549 ? -351.918 473.977 317.868 1.00 94.03 549 TYR A N 1
ATOM 3026 C CA . TYR A 1 549 ? -351.163 473.345 316.792 1.00 100.27 549 TYR A CA 1
ATOM 3027 C C . TYR A 1 549 ? -350.148 472.318 317.273 1.00 97.50 549 TYR A C 1
ATOM 3028 O O . TYR A 1 549 ? -349.468 471.707 316.442 1.00 112.93 549 TYR A O 1
ATOM 3037 N N . TYR A 1 550 ? -350.026 472.109 318.580 1.00 91.59 550 TYR A N 1
ATOM 3038 C CA . TYR A 1 550 ? -349.258 471.004 319.136 1.00 90.19 550 TYR A CA 1
ATOM 3039 C C . TYR A 1 550 ? -350.234 469.971 319.677 1.00 87.06 550 TYR A C 1
ATOM 3040 O O . TYR A 1 550 ? -351.127 470.308 320.462 1.00 90.65 550 TYR A O 1
ATOM 3049 N N . ARG A 1 551 ? -350.070 468.723 319.252 1.00 87.98 551 ARG A N 1
ATOM 3050 C CA . ARG A 1 551 ? -350.978 467.655 319.643 1.00 89.65 551 ARG A CA 1
ATOM 3051 C C . ARG A 1 551 ? -350.527 467.042 320.960 1.00 83.90 551 ARG A C 1
ATOM 3052 O O . ARG A 1 551 ? -349.362 466.661 321.112 1.00 86.18 551 ARG A O 1
ATOM 3060 N N . TRP A 1 552 ? -351.453 466.950 321.905 1.00 77.21 552 TRP A N 1
ATOM 3061 C CA . TRP A 1 552 ? -351.144 466.566 323.273 1.00 79.26 552 TRP A CA 1
ATOM 3062 C C . TRP A 1 552 ? -351.529 465.109 323.485 1.00 89.98 552 TRP A C 1
ATOM 3063 O O . TRP A 1 552 ? -352.680 464.723 323.250 1.00 98.91 552 TRP A O 1
ATOM 3074 N N . THR A 1 553 ? -350.556 464.304 323.915 1.00 87.35 553 THR A N 1
ATOM 3075 C CA . THR A 1 553 ? -350.710 462.858 323.992 1.00 75.19 553 THR A CA 1
ATOM 3076 C C . THR A 1 553 ? -350.349 462.330 325.375 1.00 78.67 553 THR A C 1
ATOM 3077 O O . THR A 1 553 ? -350.979 461.392 325.874 1.00 78.08 553 THR A O 1
ATOM 3081 N N . GLU A 1 554 ? -349.336 462.930 325.998 1.00 87.47 554 GLU A N 1
ATOM 3082 C CA . GLU A 1 554 ? -348.731 462.389 327.207 1.00 100.67 554 GLU A CA 1
ATOM 3083 C C . GLU A 1 554 ? -349.326 463.031 328.449 1.00 88.34 554 GLU A C 1
ATOM 3084 O O . GLU A 1 554 ? -349.383 464.265 328.533 1.00 92.26 554 GLU A O 1
ATOM 3090 N N . PRO A 1 555 ? -349.773 462.242 329.426 1.00 75.48 555 PRO A N 1
ATOM 3091 C CA . PRO A 1 555 ? -350.254 462.827 330.682 1.00 80.62 555 PRO A CA 1
ATOM 3092 C C . PRO A 1 555 ? -349.133 463.533 331.429 1.00 93.23 555 PRO A C 1
ATOM 3093 O O . PRO A 1 555 ? -347.990 463.070 331.454 1.00 88.28 555 PRO A O 1
ATOM 3097 N N . ARG A 1 556 ? -349.480 464.668 332.042 1.00 94.06 556 ARG A N 1
ATOM 3098 C CA . ARG A 1 556 ? -348.540 465.475 332.823 1.00 86.48 556 ARG A CA 1
ATOM 3099 C C . ARG A 1 556 ? -347.314 465.857 331.994 1.00 83.48 556 ARG A C 1
ATOM 3100 O O . ARG A 1 556 ? -346.175 465.820 332.467 1.00 80.40 556 ARG A O 1
ATOM 3108 N N . SER A 1 557 ? -347.555 466.221 330.734 1.00 69.44 557 SER A N 1
ATOM 3109 C CA . SER A 1 557 ? -346.534 466.787 329.864 1.00 66.50 557 SER A CA 1
ATOM 3110 C C . SER A 1 557 ? -346.841 468.234 329.500 1.00 80.63 557 SER A C 1
ATOM 3111 O O . SER A 1 557 ? -346.181 468.800 328.621 1.00 62.19 557 SER A O 1
ATOM 3114 N N . TRP A 1 558 ? -347.822 468.841 330.167 1.00 83.17 558 TRP A N 1
ATOM 3115 C CA . TRP A 1 558 ? -348.321 470.175 329.853 1.00 78.94 558 TRP A CA 1
ATOM 3116 C C . TRP A 1 558 ? -348.194 471.059 331.086 1.00 84.18 558 TRP A C 1
ATOM 3117 O O . TRP A 1 558 ? -348.866 470.823 332.096 1.00 94.18 558 TRP A O 1
ATOM 3128 N N . VAL A 1 559 ? -347.344 472.080 330.997 1.00 77.38 559 VAL A N 1
ATOM 3129 C CA . VAL A 1 559 ? -347.000 472.930 332.137 1.00 72.85 559 VAL A CA 1
ATOM 3130 C C . VAL A 1 559 ? -347.268 474.372 331.714 1.00 77.03 559 VAL A C 1
ATOM 3131 O O . VAL A 1 559 ? -346.396 475.045 331.159 1.00 75.85 559 VAL A O 1
ATOM 3135 N N . SER A 1 560 ? -348.472 474.863 331.988 1.00 80.63 560 SER A N 1
ATOM 3136 C CA . SER A 1 560 ? -348.807 476.232 331.633 1.00 86.87 560 SER A CA 1
ATOM 3137 C C . SER A 1 560 ? -349.601 476.879 332.756 1.00 98.12 560 SER A C 1
ATOM 3138 O O . SER A 1 560 ? -350.238 476.204 333.570 1.00 102.61 560 SER A O 1
ATOM 3141 N N . SER A 1 561 ? -349.547 478.207 332.786 1.00 80.66 561 SER A N 1
ATOM 3142 C CA . SER A 1 561 ? -350.311 479.003 333.737 1.00 65.49 561 SER A CA 1
ATOM 3143 C C . SER A 1 561 ? -351.637 479.375 333.086 1.00 75.23 561 SER A C 1
ATOM 3144 O O . SER A 1 561 ? -351.678 480.224 332.191 1.00 92.84 561 SER A O 1
ATOM 3147 N N . GLY A 1 562 ? -352.719 478.734 333.524 1.00 74.54 562 GLY A N 1
ATOM 3148 C CA . GLY A 1 562 ? -354.024 478.962 332.933 1.00 61.34 562 GLY A CA 1
ATOM 3149 C C . GLY A 1 562 ? -355.008 479.665 333.844 1.00 63.58 562 GLY A C 1
ATOM 3150 O O . GLY A 1 562 ? -355.888 480.389 333.372 1.00 73.38 562 GLY A O 1
ATOM 3151 N N . GLY A 1 563 ? -354.878 479.454 335.150 1.00 73.03 563 GLY A N 1
ATOM 3152 C CA . GLY A 1 563 ? -355.772 480.075 336.107 1.00 80.01 563 GLY A CA 1
ATOM 3153 C C . GLY A 1 563 ? -355.420 481.519 336.394 1.00 77.82 563 GLY A C 1
ATOM 3154 O O . GLY A 1 563 ? -356.282 482.402 336.336 1.00 82.44 563 GLY A O 1
ATOM 3155 N N . LEU A 1 564 ? -354.151 481.772 336.708 1.00 70.59 564 LEU A N 1
ATOM 3156 C CA . LEU A 1 564 ? -353.692 483.129 336.974 1.00 74.42 564 LEU A CA 1
ATOM 3157 C C . LEU A 1 564 ? -353.107 483.799 335.741 1.00 85.75 564 LEU A C 1
ATOM 3158 O O . LEU A 1 564 ? -353.163 485.029 335.627 1.00 81.04 564 LEU A O 1
ATOM 3163 N N . GLY A 1 565 ? -352.543 483.022 334.820 1.00 88.29 565 GLY A N 1
ATOM 3164 C CA . GLY A 1 565 ? -351.990 483.567 333.598 1.00 71.27 565 GLY A CA 1
ATOM 3165 C C . GLY A 1 565 ? -350.768 484.427 333.829 1.00 68.44 565 GLY A C 1
ATOM 3166 O O . GLY A 1 565 ? -350.685 485.546 333.317 1.00 78.33 565 GLY A O 1
ATOM 3167 N N . THR A 1 566 ? -349.806 483.912 334.589 1.00 59.74 566 THR A N 1
ATOM 3168 C CA . THR A 1 566 ? -348.610 484.675 334.920 1.00 67.33 566 THR A CA 1
ATOM 3169 C C . THR A 1 566 ? -347.621 484.623 333.763 1.00 72.79 566 THR A C 1
ATOM 3170 O O . THR A 1 566 ? -347.143 483.544 333.395 1.00 67.44 566 THR A O 1
ATOM 3174 N N . MET A 1 567 ? -347.310 485.782 333.191 1.00 84.27 567 MET A N 1
ATOM 3175 C CA . MET A 1 567 ? -346.278 485.847 332.168 1.00 92.79 567 MET A CA 1
ATOM 3176 C C . MET A 1 567 ? -344.903 485.640 332.794 1.00 83.55 567 MET A C 1
ATOM 3177 O O . MET A 1 567 ? -344.657 486.003 333.947 1.00 77.87 567 MET A O 1
ATOM 3182 N N . GLY A 1 568 ? -343.999 485.059 332.011 1.00 85.93 568 GLY A N 1
ATOM 3183 C CA . GLY A 1 568 ? -342.719 484.638 332.531 1.00 87.30 568 GLY A CA 1
ATOM 3184 C C . GLY A 1 568 ? -342.737 483.292 333.209 1.00 86.27 568 GLY A C 1
ATOM 3185 O O . GLY A 1 568 ? -341.703 482.864 333.732 1.00 89.65 568 GLY A O 1
ATOM 3186 N N . PHE A 1 569 ? -343.882 482.611 333.217 1.00 94.31 569 PHE A N 1
ATOM 3187 C CA . PHE A 1 569 ? -343.984 481.312 333.869 1.00 91.59 569 PHE A CA 1
ATOM 3188 C C . PHE A 1 569 ? -343.241 480.234 333.092 1.00 76.53 569 PHE A C 1
ATOM 3189 O O . PHE A 1 569 ? -342.766 479.260 333.687 1.00 66.02 569 PHE A O 1
ATOM 3197 N N . GLY A 1 570 ? -343.104 480.409 331.777 1.00 78.48 570 GLY A N 1
ATOM 3198 C CA . GLY A 1 570 ? -342.623 479.322 330.939 1.00 82.02 570 GLY A CA 1
ATOM 3199 C C . GLY A 1 570 ? -341.208 478.889 331.267 1.00 88.82 570 GLY A C 1
ATOM 3200 O O . GLY A 1 570 ? -340.923 477.695 331.381 1.00 92.00 570 GLY A O 1
ATOM 3201 N N . LEU A 1 571 ? -340.297 479.853 331.423 1.00 84.10 571 LEU A N 1
ATOM 3202 C CA . LEU A 1 571 ? -338.890 479.486 331.572 1.00 74.17 571 LEU A CA 1
ATOM 3203 C C . LEU A 1 571 ? -338.602 478.819 332.912 1.00 70.40 571 LEU A C 1
ATOM 3204 O O . LEU A 1 571 ? -338.024 477.717 332.913 1.00 67.69 571 LEU A O 1
ATOM 3209 N N . PRO A 1 572 ? -338.961 479.394 334.069 1.00 81.67 572 PRO A N 1
ATOM 3210 C CA . PRO A 1 572 ? -338.687 478.674 335.327 1.00 82.05 572 PRO A CA 1
ATOM 3211 C C . PRO A 1 572 ? -339.461 477.374 335.456 1.00 76.52 572 PRO A C 1
ATOM 3212 O O . PRO A 1 572 ? -338.900 476.376 335.922 1.00 74.67 572 PRO A O 1
ATOM 3216 N N . SER A 1 573 ? -340.732 477.343 335.047 1.00 69.49 573 SER A N 1
ATOM 3217 C CA . SER A 1 573 ? -341.477 476.088 335.089 1.00 70.88 573 SER A CA 1
ATOM 3218 C C . SER A 1 573 ? -340.810 475.020 334.230 1.00 80.26 573 SER A C 1
ATOM 3219 O O . SER A 1 573 ? -340.817 473.835 334.583 1.00 84.67 573 SER A O 1
ATOM 3222 N N . ALA A 1 574 ? -340.233 475.420 333.094 1.00 73.14 574 ALA A N 1
ATOM 3223 C CA . ALA A 1 574 ? -339.472 474.473 332.287 1.00 66.79 574 ALA A CA 1
ATOM 3224 C C . ALA A 1 574 ? -338.235 473.994 333.032 1.00 71.19 574 ALA A C 1
ATOM 3225 O O . ALA A 1 574 ? -337.916 472.799 333.015 1.00 78.48 574 ALA A O 1
ATOM 3227 N N . ILE A 1 575 ? -337.528 474.913 333.692 1.00 69.82 575 ILE A N 1
ATOM 3228 C CA . ILE A 1 575 ? -336.375 474.530 334.502 1.00 77.96 575 ILE A CA 1
ATOM 3229 C C . ILE A 1 575 ? -336.803 473.571 335.606 1.00 83.09 575 ILE A C 1
ATOM 3230 O O . ILE A 1 575 ? -336.088 472.614 335.931 1.00 84.47 575 ILE A O 1
ATOM 3235 N N . GLY A 1 576 ? -337.985 473.798 336.183 1.00 80.77 576 GLY A N 1
ATOM 3236 C CA . GLY A 1 576 ? -338.517 472.854 337.148 1.00 86.97 576 GLY A CA 1
ATOM 3237 C C . GLY A 1 576 ? -338.983 471.560 336.514 1.00 86.76 576 GLY A C 1
ATOM 3238 O O . GLY A 1 576 ? -338.894 470.496 337.133 1.00 92.38 576 GLY A O 1
ATOM 3239 N N . ALA A 1 577 ? -339.482 471.628 335.278 1.00 79.45 577 ALA A N 1
ATOM 3240 C CA . ALA A 1 577 ? -339.891 470.418 334.574 1.00 80.23 577 ALA A CA 1
ATOM 3241 C C . ALA A 1 577 ? -338.684 469.558 334.222 1.00 81.82 577 ALA A C 1
ATOM 3242 O O . ALA A 1 577 ? -338.662 468.355 334.506 1.00 87.57 577 ALA A O 1
ATOM 3244 N N . LYS A 1 578 ? -337.664 470.164 333.607 1.00 87.05 578 LYS A N 1
ATOM 3245 C CA . LYS A 1 578 ? -336.438 469.445 333.279 1.00 97.34 578 LYS A CA 1
ATOM 3246 C C . LYS A 1 578 ? -335.782 468.844 334.513 1.00 88.25 578 LYS A C 1
ATOM 3247 O O . LYS A 1 578 ? -335.029 467.871 334.398 1.00 81.27 578 LYS A O 1
ATOM 3253 N N . VAL A 1 579 ? -336.059 469.394 335.690 1.00 77.23 579 VAL A N 1
ATOM 3254 C CA . VAL A 1 579 ? -335.510 468.827 336.913 1.00 77.48 579 VAL A CA 1
ATOM 3255 C C . VAL A 1 579 ? -336.264 467.563 337.305 1.00 88.76 579 VAL A C 1
ATOM 3256 O O . VAL A 1 579 ? -335.658 466.569 337.724 1.00 89.69 579 VAL A O 1
ATOM 3260 N N . ALA A 1 580 ? -337.592 467.574 337.171 1.00 89.31 580 ALA A N 1
ATOM 3261 C CA . ALA A 1 580 ? -338.380 466.398 337.522 1.00 90.29 580 ALA A CA 1
ATOM 3262 C C . ALA A 1 580 ? -338.216 465.289 336.494 1.00 90.97 580 ALA A C 1
ATOM 3263 O O . ALA A 1 580 ? -338.383 464.109 336.823 1.00 98.78 580 ALA A O 1
ATOM 3265 N N . ALA A 1 581 ? -337.888 465.642 335.254 1.00 88.82 581 ALA A N 1
ATOM 3266 C CA . ALA A 1 581 ? -337.665 464.669 334.186 1.00 83.88 581 ALA A CA 1
ATOM 3267 C C . ALA A 1 581 ? -336.444 465.098 333.390 1.00 85.69 581 ALA A C 1
ATOM 3268 O O . ALA A 1 581 ? -336.560 465.680 332.304 1.00 92.14 581 ALA A O 1
ATOM 3270 N N . PRO A 1 582 ? -335.241 464.831 333.909 1.00 83.63 582 PRO A N 1
ATOM 3271 C CA . PRO A 1 582 ? -334.023 465.242 333.191 1.00 91.47 582 PRO A CA 1
ATOM 3272 C C . PRO A 1 582 ? -333.801 464.505 331.884 1.00 99.06 582 PRO A C 1
ATOM 3273 O O . PRO A 1 582 ? -333.041 464.996 331.042 1.00 94.75 582 PRO A O 1
ATOM 3277 N N . GLU A 1 583 ? -334.433 463.351 331.685 1.00 104.04 583 GLU A N 1
ATOM 3278 C CA . GLU A 1 583 ? -334.249 462.564 330.474 1.00 105.84 583 GLU A CA 1
ATOM 3279 C C . GLU A 1 583 ? -335.171 462.986 329.336 1.00 104.28 583 GLU A C 1
ATOM 3280 O O . GLU A 1 583 ? -335.007 462.490 328.217 1.00 108.06 583 GLU A O 1
ATOM 3286 N N . LYS A 1 584 ? -336.119 463.887 329.584 1.00 84.38 584 LYS A N 1
ATOM 3287 C CA . LYS A 1 584 ? -337.126 464.254 328.598 1.00 87.36 584 LYS A CA 1
ATOM 3288 C C . LYS A 1 584 ? -336.784 465.571 327.911 1.00 95.22 584 LYS A C 1
ATOM 3289 O O . LYS A 1 584 ? -336.097 466.429 328.472 1.00 97.36 584 LYS A O 1
ATOM 3295 N N . TYR A 1 585 ? -337.277 465.722 326.683 1.00 94.03 585 TYR A N 1
ATOM 3296 C CA . TYR A 1 585 ? -337.191 466.989 325.958 1.00 96.73 585 TYR A CA 1
ATOM 3297 C C . TYR A 1 585 ? -338.152 467.981 326.602 1.00 101.04 585 TYR A C 1
ATOM 3298 O O . TYR A 1 585 ? -339.360 467.935 326.360 1.00 112.06 585 TYR A O 1
ATOM 3307 N N . VAL A 1 586 ? -337.632 468.890 327.421 1.00 93.61 586 VAL A N 1
ATOM 3308 C CA . VAL A 1 586 ? -338.464 469.902 328.064 1.00 85.44 586 VAL A CA 1
ATOM 3309 C C . VAL A 1 586 ? -338.374 471.184 327.241 1.00 82.06 586 VAL A C 1
ATOM 3310 O O . VAL A 1 586 ? -337.356 471.880 327.258 1.00 79.92 586 VAL A O 1
ATOM 3314 N N . ILE A 1 587 ? -339.444 471.490 326.514 1.00 77.89 587 ILE A N 1
ATOM 3315 C CA . ILE A 1 587 ? -339.498 472.639 325.617 1.00 75.24 587 ILE A CA 1
ATOM 3316 C C . ILE A 1 587 ? -340.270 473.757 326.298 1.00 87.93 587 ILE A C 1
ATOM 3317 O O . ILE A 1 587 ? -341.304 473.516 326.933 1.00 80.22 587 ILE A O 1
ATOM 3322 N N . ASP A 1 588 ? -339.774 474.983 326.164 1.00 95.22 588 ASP A N 1
ATOM 3323 C CA . ASP A 1 588 ? -340.433 476.168 326.700 1.00 98.47 588 ASP A CA 1
ATOM 3324 C C . ASP A 1 588 ? -340.872 477.033 325.527 1.00 97.29 588 ASP A C 1
ATOM 3325 O O . ASP A 1 588 ? -340.034 477.553 324.783 1.00 103.57 588 ASP A O 1
ATOM 3330 N N . ILE A 1 589 ? -342.180 477.174 325.359 1.00 88.09 589 ILE A N 1
ATOM 3331 C CA . ILE A 1 589 ? -342.743 477.993 324.297 1.00 89.59 589 ILE A CA 1
ATOM 3332 C C . ILE A 1 589 ? -343.068 479.332 324.945 1.00 95.54 589 ILE A C 1
ATOM 3333 O O . ILE A 1 589 ? -344.127 479.517 325.537 1.00 99.08 589 ILE A O 1
ATOM 3338 N N . ASP A 1 590 ? -342.137 480.273 324.851 1.00 95.86 590 ASP A N 1
ATOM 3339 C CA . ASP A 1 590 ? -342.298 481.586 325.460 1.00 96.99 590 ASP A CA 1
ATOM 3340 C C . ASP A 1 590 ? -342.384 482.662 324.385 1.00 97.02 590 ASP A C 1
ATOM 3341 O O . ASP A 1 590 ? -341.917 482.487 323.255 1.00 105.21 590 ASP A O 1
ATOM 3346 N N . GLY A 1 591 ? -343.003 483.783 324.758 1.00 89.87 591 GLY A N 1
ATOM 3347 C CA . GLY A 1 591 ? -343.057 484.956 323.916 1.00 91.03 591 GLY A CA 1
ATOM 3348 C C . GLY A 1 591 ? -342.086 486.029 324.390 1.00 98.56 591 GLY A C 1
ATOM 3349 O O . GLY A 1 591 ? -341.563 485.986 325.499 1.00 85.39 591 GLY A O 1
ATOM 3350 N N . ASP A 1 592 ? -341.864 487.015 323.516 1.00 102.40 592 ASP A N 1
ATOM 3351 C CA . ASP A 1 592 ? -340.855 488.033 323.793 1.00 105.35 592 ASP A CA 1
ATOM 3352 C C . ASP A 1 592 ? -341.166 488.813 325.066 1.00 106.34 592 ASP A C 1
ATOM 3353 O O . ASP A 1 592 ? -340.245 489.185 325.803 1.00 105.82 592 ASP A O 1
ATOM 3358 N N . ALA A 1 593 ? -342.447 489.049 325.360 1.00 102.07 593 ALA A N 1
ATOM 3359 C CA . ALA A 1 593 ? -342.793 489.792 326.567 1.00 98.59 593 ALA A CA 1
ATOM 3360 C C . ALA A 1 593 ? -342.776 488.899 327.802 1.00 97.66 593 ALA A C 1
ATOM 3361 O O . ALA A 1 593 ? -342.300 489.318 328.864 1.00 90.48 593 ALA A O 1
ATOM 3363 N N . SER A 1 594 ? -343.291 487.670 327.684 1.00 98.93 594 SER A N 1
ATOM 3364 C CA . SER A 1 594 ? -343.267 486.740 328.811 1.00 91.59 594 SER A CA 1
ATOM 3365 C C . SER A 1 594 ? -341.843 486.331 329.150 1.00 85.89 594 SER A C 1
ATOM 3366 O O . SER A 1 594 ? -341.434 486.377 330.315 1.00 83.95 594 SER A O 1
ATOM 3369 N N . PHE A 1 595 ? -341.075 485.920 328.139 1.00 86.11 595 PHE A N 1
ATOM 3370 C CA . PHE A 1 595 ? -339.688 485.531 328.362 1.00 87.93 595 PHE A CA 1
ATOM 3371 C C . PHE A 1 595 ? -338.918 486.631 329.080 1.00 87.18 595 PHE A C 1
ATOM 3372 O O . PHE A 1 595 ? -338.046 486.351 329.908 1.00 93.45 595 PHE A O 1
ATOM 3380 N N . SER A 1 596 ? -339.260 487.894 328.810 1.00 82.84 596 SER A N 1
ATOM 3381 C CA . SER A 1 596 ? -338.510 489.002 329.390 1.00 87.76 596 SER A CA 1
ATOM 3382 C C . SER A 1 596 ? -338.747 489.157 330.887 1.00 89.14 596 SER A C 1
ATOM 3383 O O . SER A 1 596 ? -337.989 489.870 331.552 1.00 93.37 596 SER A O 1
ATOM 3386 N N . MET A 1 597 ? -339.770 488.513 331.437 1.00 80.82 597 MET A N 1
ATOM 3387 C CA . MET A 1 597 ? -340.062 488.670 332.855 1.00 81.22 597 MET A CA 1
ATOM 3388 C C . MET A 1 597 ? -339.268 487.722 333.738 1.00 95.03 597 MET A C 1
ATOM 3389 O O . MET A 1 597 ? -339.154 487.970 334.945 1.00 116.83 597 MET A O 1
ATOM 3394 N N . THR A 1 598 ? -338.718 486.650 333.170 1.00 93.51 598 THR A N 1
ATOM 3395 C CA . THR A 1 598 ? -337.959 485.687 333.956 1.00 94.66 598 THR A CA 1
ATOM 3396 C C . THR A 1 598 ? -336.699 485.202 333.247 1.00 91.16 598 THR A C 1
ATOM 3397 O O . THR A 1 598 ? -336.133 484.189 333.670 1.00 94.59 598 THR A O 1
ATOM 3401 N N . ALA A 1 599 ? -336.228 485.895 332.203 1.00 93.73 599 ALA A N 1
ATOM 3402 C CA . ALA A 1 599 ? -335.176 485.338 331.356 1.00 103.47 599 ALA A CA 1
ATOM 3403 C C . ALA A 1 599 ? -333.856 485.171 332.087 1.00 94.92 599 ALA A C 1
ATOM 3404 O O . ALA A 1 599 ? -332.982 484.444 331.603 1.00 89.99 599 ALA A O 1
ATOM 3406 N N . MET A 1 600 ? -333.685 485.825 333.233 1.00 86.05 600 MET A N 1
ATOM 3407 C CA . MET A 1 600 ? -332.430 485.690 333.951 1.00 87.54 600 MET A CA 1
ATOM 3408 C C . MET A 1 600 ? -332.237 484.297 334.531 1.00 93.01 600 MET A C 1
ATOM 3409 O O . MET A 1 600 ? -331.119 483.961 334.938 1.00 111.30 600 MET A O 1
ATOM 3414 N N . GLU A 1 601 ? -333.286 483.473 334.562 1.00 87.02 601 GLU A N 1
ATOM 3415 C CA . GLU A 1 601 ? -333.154 482.121 335.086 1.00 91.06 601 GLU A CA 1
ATOM 3416 C C . GLU A 1 601 ? -332.400 481.195 334.143 1.00 89.77 601 GLU A C 1
ATOM 3417 O O . GLU A 1 601 ? -332.101 480.061 334.532 1.00 96.78 601 GLU A O 1
ATOM 3423 N N . LEU A 1 602 ? -332.092 481.641 332.922 1.00 84.67 602 LEU A N 1
ATOM 3424 C CA . LEU A 1 602 ? -331.207 480.865 332.061 1.00 85.26 602 LEU A CA 1
ATOM 3425 C C . LEU A 1 602 ? -329.838 480.680 332.700 1.00 97.13 602 LEU A C 1
ATOM 3426 O O . LEU A 1 602 ? -329.187 479.650 332.489 1.00 100.56 602 LEU A O 1
ATOM 3431 N N . ALA A 1 603 ? -329.389 481.663 333.486 1.00 93.68 603 ALA A N 1
ATOM 3432 C CA . ALA A 1 603 ? -328.157 481.496 334.247 1.00 100.32 603 ALA A CA 1
ATOM 3433 C C . ALA A 1 603 ? -328.269 480.346 335.241 1.00 103.73 603 ALA A C 1
ATOM 3434 O O . ALA A 1 603 ? -327.282 479.644 335.492 1.00 111.18 603 ALA A O 1
ATOM 3436 N N . THR A 1 604 ? -329.460 480.133 335.808 1.00 100.29 604 THR A N 1
ATOM 3437 C CA . THR A 1 604 ? -329.670 478.993 336.696 1.00 99.55 604 THR A CA 1
ATOM 3438 C C . THR A 1 604 ? -329.647 477.680 335.919 1.00 95.94 604 THR A C 1
ATOM 3439 O O . THR A 1 604 ? -329.131 476.669 336.411 1.00 105.35 604 THR A O 1
ATOM 3443 N N . ALA A 1 605 ? -330.191 477.677 334.700 1.00 86.78 605 ALA A N 1
ATOM 3444 C CA . ALA A 1 605 ? -330.172 476.464 333.890 1.00 87.06 605 ALA A CA 1
ATOM 3445 C C . ALA A 1 605 ? -328.748 476.077 333.506 1.00 98.32 605 ALA A C 1
ATOM 3446 O O . ALA A 1 605 ? -328.398 474.891 333.515 1.00 112.76 605 ALA A O 1
ATOM 3448 N N . SER A 1 606 ? -327.908 477.060 333.172 1.00 88.23 606 SER A N 1
ATOM 3449 C CA . SER A 1 606 ? -326.529 476.753 332.807 1.00 91.78 606 SER A CA 1
ATOM 3450 C C . SER A 1 606 ? -325.697 476.362 334.021 1.00 101.14 606 SER A C 1
ATOM 3451 O O . SER A 1 606 ? -324.776 475.546 333.899 1.00 116.87 606 SER A O 1
ATOM 3454 N N . GLN A 1 607 ? -325.999 476.931 335.191 1.00 97.40 607 GLN A N 1
ATOM 3455 C CA . GLN A 1 607 ? -325.226 476.618 336.388 1.00 96.44 607 GLN A CA 1
ATOM 3456 C C . GLN A 1 607 ? -325.449 475.179 336.841 1.00 93.39 607 GLN A C 1
ATOM 3457 O O . GLN A 1 607 ? -324.530 474.548 337.375 1.00 101.07 607 GLN A O 1
ATOM 3463 N N . TYR A 1 608 ? -326.647 474.639 336.622 1.00 88.79 608 TYR A N 1
ATOM 3464 C CA . TYR A 1 608 ? -326.995 473.301 337.085 1.00 91.28 608 TYR A CA 1
ATOM 3465 C C . TYR A 1 608 ? -327.101 472.286 335.951 1.00 86.00 608 TYR A C 1
ATOM 3466 O O . TYR A 1 608 ? -327.558 471.160 336.182 1.00 87.54 608 TYR A O 1
ATOM 3475 N N . ASP A 1 609 ? -326.673 472.647 334.739 1.00 83.32 609 ASP A N 1
ATOM 3476 C CA . ASP A 1 609 ? -326.730 471.754 333.579 1.00 87.07 609 ASP A CA 1
ATOM 3477 C C . ASP A 1 609 ? -328.156 471.257 333.340 1.00 99.70 609 ASP A C 1
ATOM 3478 O O . ASP A 1 609 ? -328.401 470.071 333.104 1.00 96.50 609 ASP A O 1
ATOM 3483 N N . ILE A 1 610 ? -329.103 472.187 333.412 1.00 109.84 610 ILE A N 1
ATOM 3484 C CA . ILE A 1 610 ? -330.518 471.908 333.202 1.00 105.95 610 ILE A CA 1
ATOM 3485 C C . ILE A 1 610 ? -330.834 472.297 331.763 1.00 107.26 610 ILE A C 1
ATOM 3486 O O . ILE A 1 610 ? -331.036 473.474 331.450 1.00 112.94 610 ILE A O 1
ATOM 3491 N N . GLY A 1 611 ? -330.869 471.304 330.880 1.00 111.99 611 GLY A N 1
ATOM 3492 C CA . GLY A 1 611 ? -331.029 471.562 329.465 1.00 109.74 611 GLY A CA 1
ATOM 3493 C C . GLY A 1 611 ? -332.457 471.827 329.040 1.00 99.37 611 GLY A C 1
ATOM 3494 O O . GLY A 1 611 ? -333.116 470.950 328.473 1.00 102.83 611 GLY A O 1
ATOM 3495 N N . VAL A 1 612 ? -332.950 473.023 329.308 1.00 95.57 612 VAL A N 1
ATOM 3496 C CA . VAL A 1 612 ? -334.260 473.434 328.822 1.00 87.79 612 VAL A CA 1
ATOM 3497 C C . VAL A 1 612 ? -334.088 473.996 327.422 1.00 86.23 612 VAL A C 1
ATOM 3498 O O . VAL A 1 612 ? -333.131 474.726 327.142 1.00 97.81 612 VAL A O 1
ATOM 3502 N N . LYS A 1 613 ? -335.001 473.642 326.531 1.00 83.16 613 LYS A N 1
ATOM 3503 C CA . LYS A 1 613 ? -334.930 474.065 325.139 1.00 100.17 613 LYS A CA 1
ATOM 3504 C C . LYS A 1 613 ? -336.012 475.118 324.925 1.00 101.35 613 LYS A C 1
ATOM 3505 O O . LYS A 1 613 ? -337.205 474.799 324.910 1.00 98.62 613 LYS A O 1
ATOM 3507 N N . VAL A 1 614 ? -335.587 476.369 324.771 1.00 95.17 614 VAL A N 1
ATOM 3508 C CA . VAL A 1 614 ? -336.491 477.514 324.745 1.00 83.06 614 VAL A CA 1
ATOM 3509 C C . VAL A 1 614 ? -336.872 477.828 323.304 1.00 88.87 614 VAL A C 1
ATOM 3510 O O . VAL A 1 614 ? -336.005 478.081 322.460 1.00 95.73 614 VAL A O 1
ATOM 3514 N N . LEU A 1 615 ? -338.170 477.836 323.030 1.00 82.10 615 LEU A N 1
ATOM 3515 C CA . LEU A 1 615 ? -338.716 478.201 321.728 1.00 84.78 615 LEU A CA 1
ATOM 3516 C C . LEU A 1 615 ? -339.327 479.590 321.879 1.00 88.86 615 LEU A C 1
ATOM 3517 O O . LEU A 1 615 ? -340.443 479.732 322.383 1.00 95.20 615 LEU A O 1
ATOM 3522 N N . LEU A 1 616 ? -338.595 480.611 321.443 1.00 88.38 616 LEU A N 1
ATOM 3523 C CA . LEU A 1 616 ? -338.946 482.000 321.716 1.00 95.15 616 LEU A CA 1
ATOM 3524 C C . LEU A 1 616 ? -339.626 482.629 320.504 1.00 97.87 616 LEU A C 1
ATOM 3525 O O . LEU A 1 616 ? -339.054 482.660 319.409 1.00 100.77 616 LEU A O 1
ATOM 3530 N N . PHE A 1 617 ? -340.835 483.145 320.709 1.00 92.75 617 PHE A N 1
ATOM 3531 C CA . PHE A 1 617 ? -341.595 483.830 319.670 1.00 93.81 617 PHE A CA 1
ATOM 3532 C C . PHE A 1 617 ? -341.420 485.334 319.843 1.00 107.51 617 PHE A C 1
ATOM 3533 O O . PHE A 1 617 ? -341.808 485.891 320.876 1.00 117.93 617 PHE A O 1
ATOM 3541 N N . ASN A 1 618 ? -340.851 485.989 318.836 1.00 104.83 618 ASN A N 1
ATOM 3542 C CA . ASN A 1 618 ? -340.549 487.412 318.902 1.00 104.62 618 ASN A CA 1
ATOM 3543 C C . ASN A 1 618 ? -341.234 488.147 317.758 1.00 122.08 618 ASN A C 1
ATOM 3544 O O . ASN A 1 618 ? -341.283 487.649 316.630 1.00 136.86 618 ASN A O 1
ATOM 3549 N N . ASN A 1 619 ? -341.756 489.337 318.054 1.00 126.49 619 ASN A N 1
ATOM 3550 C CA . ASN A 1 619 ? -342.379 490.180 317.043 1.00 128.15 619 ASN A CA 1
ATOM 3551 C C . ASN A 1 619 ? -342.129 491.641 317.386 1.00 122.68 619 ASN A C 1
ATOM 3552 O O . ASN A 1 619 ? -342.220 492.036 318.551 1.00 111.53 619 ASN A O 1
ATOM 3557 N N . GLU A 1 620 ? -341.811 492.434 316.366 1.00 126.88 620 GLU A N 1
ATOM 3558 C CA . GLU A 1 620 ? -341.561 493.860 316.551 1.00 135.37 620 GLU A CA 1
ATOM 3559 C C . GLU A 1 620 ? -341.613 494.611 315.221 1.00 127.78 620 GLU A C 1
ATOM 3560 O O . GLU A 1 620 ? -340.981 494.211 314.241 1.00 116.86 620 GLU A O 1
ATOM 3562 N N . THR A 1 643 ? -337.236 498.005 320.393 1.00 142.26 643 THR A N 1
ATOM 3563 C CA . THR A 1 643 ? -338.143 497.864 321.526 1.00 146.49 643 THR A CA 1
ATOM 3564 C C . THR A 1 643 ? -337.878 496.552 322.258 1.00 142.34 643 THR A C 1
ATOM 3565 O O . THR A 1 643 ? -338.371 496.333 323.365 1.00 134.53 643 THR A O 1
ATOM 3569 N N . ASN A 1 644 ? -337.093 495.683 321.629 1.00 143.77 644 ASN A N 1
ATOM 3570 C CA . ASN A 1 644 ? -336.738 494.387 322.181 1.00 137.84 644 ASN A CA 1
ATOM 3571 C C . ASN A 1 644 ? -335.238 494.167 322.072 1.00 134.44 644 ASN A C 1
ATOM 3572 O O . ASN A 1 644 ? -334.588 494.702 321.167 1.00 133.95 644 ASN A O 1
ATOM 3577 N N . PRO A 1 645 ? -334.662 493.393 322.984 1.00 124.89 645 PRO A N 1
ATOM 3578 C CA . PRO A 1 645 ? -333.221 493.129 322.951 1.00 119.13 645 PRO A CA 1
ATOM 3579 C C . PRO A 1 645 ? -332.865 492.067 321.914 1.00 112.50 645 PRO A C 1
ATOM 3580 O O . PRO A 1 645 ? -333.724 491.468 321.268 1.00 108.33 645 PRO A O 1
ATOM 3584 N N . ASP A 1 646 ? -331.561 491.848 321.765 1.00 109.73 646 ASP A N 1
ATOM 3585 C CA . ASP A 1 646 ? -331.033 490.733 320.981 1.00 119.06 646 ASP A CA 1
ATOM 3586 C C . ASP A 1 646 ? -331.033 489.507 321.881 1.00 108.78 646 ASP A C 1
ATOM 3587 O O . ASP A 1 646 ? -330.172 489.359 322.751 1.00 118.46 646 ASP A O 1
ATOM 3592 N N . PHE A 1 647 ? -332.002 488.615 321.674 1.00 94.34 647 PHE A N 1
ATOM 3593 C CA . PHE A 1 647 ? -332.157 487.485 322.579 1.00 100.27 647 PHE A CA 1
ATOM 3594 C C . PHE A 1 647 ? -331.072 486.433 322.392 1.00 94.34 647 PHE A C 1
ATOM 3595 O O . PHE A 1 647 ? -330.901 485.576 323.266 1.00 84.11 647 PHE A O 1
ATOM 3603 N N . VAL A 1 648 ? -330.337 486.474 321.281 1.00 97.15 648 VAL A N 1
ATOM 3604 C CA . VAL A 1 648 ? -329.242 485.528 321.086 1.00 101.02 648 VAL A CA 1
ATOM 3605 C C . VAL A 1 648 ? -328.067 485.891 321.986 1.00 100.20 648 VAL A C 1
ATOM 3606 O O . VAL A 1 648 ? -327.624 485.086 322.814 1.00 98.58 648 VAL A O 1
ATOM 3610 N N . LYS A 1 649 ? -327.553 487.117 321.844 1.00 101.58 649 LYS A N 1
ATOM 3611 C CA . LYS A 1 649 ? -326.477 487.568 322.719 1.00 107.11 649 LYS A CA 1
ATOM 3612 C C . LYS A 1 649 ? -326.918 487.578 324.176 1.00 118.26 649 LYS A C 1
ATOM 3613 O O . LYS A 1 649 ? -326.094 487.384 325.077 1.00 131.90 649 LYS A O 1
ATOM 3615 N N . LEU A 1 650 ? -328.211 487.795 324.423 1.00 109.43 650 LEU A N 1
ATOM 3616 C CA . LEU A 1 650 ? -328.736 487.740 325.782 1.00 90.61 650 LEU A CA 1
ATOM 3617 C C . LEU A 1 650 ? -328.600 486.337 326.360 1.00 91.67 650 LEU A C 1
ATOM 3618 O O . LEU A 1 650 ? -328.135 486.160 327.493 1.00 105.08 650 LEU A O 1
ATOM 3623 N N . SER A 1 651 ? -328.985 485.324 325.584 1.00 84.03 651 SER A N 1
ATOM 3624 C CA . SER A 1 651 ? -328.968 483.954 326.085 1.00 91.22 651 SER A CA 1
ATOM 3625 C C . SER A 1 651 ? -327.542 483.452 326.278 1.00 104.83 651 SER A C 1
ATOM 3626 O O . SER A 1 651 ? -327.213 482.873 327.321 1.00 104.72 651 SER A O 1
ATOM 3629 N N . GLU A 1 652 ? -326.676 483.668 325.285 1.00 109.56 652 GLU A N 1
ATOM 3630 C CA . GLU A 1 652 ? -325.296 483.207 325.386 1.00 108.80 652 GLU A CA 1
ATOM 3631 C C . GLU A 1 652 ? -324.502 483.961 326.443 1.00 112.65 652 GLU A C 1
ATOM 3632 O O . GLU A 1 652 ? -323.382 483.546 326.763 1.00 125.17 652 GLU A O 1
ATOM 3638 N N . SER A 1 653 ? -325.051 485.049 326.989 1.00 101.83 653 SER A N 1
ATOM 3639 C CA . SER A 1 653 ? -324.399 485.729 328.102 1.00 93.61 653 SER A CA 1
ATOM 3640 C C . SER A 1 653 ? -324.313 484.830 329.324 1.00 96.27 653 SER A C 1
ATOM 3641 O O . SER A 1 653 ? -323.328 484.887 330.068 1.00 104.97 653 SER A O 1
ATOM 3644 N N . MET A 1 654 ? -325.324 483.986 329.539 1.00 103.19 654 MET A N 1
ATOM 3645 C CA . MET A 1 654 ? -325.404 483.142 330.725 1.00 107.06 654 MET A CA 1
ATOM 3646 C C . MET A 1 654 ? -325.286 481.656 330.402 1.00 96.71 654 MET A C 1
ATOM 3647 O O . MET A 1 654 ? -325.715 480.825 331.205 1.00 94.64 654 MET A O 1
ATOM 3649 N N . GLY A 1 655 ? -324.723 481.297 329.251 1.00 89.44 655 GLY A N 1
ATOM 3650 C CA . GLY A 1 655 ? -324.460 479.907 328.940 1.00 93.27 655 GLY A CA 1
ATOM 3651 C C . GLY A 1 655 ? -325.473 479.218 328.049 1.00 101.55 655 GLY A C 1
ATOM 3652 O O . GLY A 1 655 ? -325.252 478.058 327.679 1.00 99.81 655 GLY A O 1
ATOM 3653 N N . ALA A 1 656 ? -326.571 479.884 327.693 1.00 108.28 656 ALA A N 1
ATOM 3654 C CA . ALA A 1 656 ? -327.566 479.302 326.796 1.00 116.59 656 ALA A CA 1
ATOM 3655 C C . ALA A 1 656 ? -327.127 479.532 325.355 1.00 134.19 656 ALA A C 1
ATOM 3656 O O . ALA A 1 656 ? -327.204 480.654 324.845 1.00 144.75 656 ALA A O 1
ATOM 3658 N N . LYS A 1 657 ? -326.676 478.467 324.689 1.00 136.83 657 LYS A N 1
ATOM 3659 C CA . LYS A 1 657 ? -326.113 478.572 323.341 1.00 141.54 657 LYS A CA 1
ATOM 3660 C C . LYS A 1 657 ? -327.245 478.707 322.321 1.00 141.60 657 LYS A C 1
ATOM 3661 O O . LYS A 1 657 ? -327.527 477.814 321.520 1.00 153.37 657 LYS A O 1
ATOM 3663 N N . GLY A 1 658 ? -327.892 479.869 322.355 1.00 123.75 658 GLY A N 1
ATOM 3664 C CA . GLY A 1 658 ? -329.058 480.098 321.531 1.00 115.08 658 GLY A CA 1
ATOM 3665 C C . GLY A 1 658 ? -328.731 480.409 320.082 1.00 114.09 658 GLY A C 1
ATOM 3666 O O . GLY A 1 658 ? -327.595 480.708 319.714 1.00 107.54 658 GLY A O 1
ATOM 3667 N N . LEU A 1 659 ? -329.770 480.331 319.251 1.00 107.80 659 LEU A N 1
ATOM 3668 C CA . LEU A 1 659 ? -329.669 480.631 317.829 1.00 105.84 659 LEU A CA 1
ATOM 3669 C C . LEU A 1 659 ? -331.006 481.181 317.351 1.00 102.82 659 LEU A C 1
ATOM 3670 O O . LEU A 1 659 ? -332.031 481.042 318.023 1.00 109.25 659 LEU A O 1
ATOM 3675 N N . ARG A 1 660 ? -330.991 481.802 316.172 1.00 105.25 660 ARG A N 1
ATOM 3676 C CA . ARG A 1 660 ? -332.145 482.524 315.651 1.00 105.13 660 ARG A CA 1
ATOM 3677 C C . ARG A 1 660 ? -332.555 481.990 314.284 1.00 111.72 660 ARG A C 1
ATOM 3678 O O . ARG A 1 660 ? -331.707 481.741 313.422 1.00 123.34 660 ARG A O 1
ATOM 3686 N N . CYS A 1 661 ? -333.865 481.823 314.096 1.00 105.79 661 CYS A N 1
ATOM 3687 C CA . CYS A 1 661 ? -334.458 481.414 312.831 1.00 118.33 661 CYS A CA 1
ATOM 3688 C C . CYS A 1 661 ? -335.371 482.518 312.312 1.00 129.04 661 CYS A C 1
ATOM 3689 O O . CYS A 1 661 ? -335.868 483.349 313.078 1.00 125.88 661 CYS A O 1
ATOM 3692 N N . THR A 1 662 ? -335.604 482.519 310.994 1.00 134.25 662 THR A N 1
ATOM 3693 C CA . THR A 1 662 ? -336.352 483.626 310.409 1.00 124.07 662 THR A CA 1
ATOM 3694 C C . THR A 1 662 ? -337.105 483.281 309.127 1.00 130.53 662 THR A C 1
ATOM 3695 O O . THR A 1 662 ? -337.617 484.204 308.480 1.00 142.58 662 THR A O 1
ATOM 3699 N N . LYS A 1 663 ? -337.208 482.015 308.731 1.00 132.72 663 LYS A N 1
ATOM 3700 C CA . LYS A 1 663 ? -337.914 481.688 307.499 1.00 129.48 663 LYS A CA 1
ATOM 3701 C C . LYS A 1 663 ? -338.430 480.258 307.576 1.00 120.97 663 LYS A C 1
ATOM 3702 O O . LYS A 1 663 ? -337.826 479.401 308.227 1.00 121.70 663 LYS A O 1
ATOM 3704 N N . LEU A 1 664 ? -339.558 480.014 306.901 1.00 109.82 664 LEU A N 1
ATOM 3705 C CA . LEU A 1 664 ? -340.120 478.667 306.868 1.00 108.06 664 LEU A CA 1
ATOM 3706 C C . LEU A 1 664 ? -339.163 477.693 306.192 1.00 121.49 664 LEU A C 1
ATOM 3707 O O . LEU A 1 664 ? -339.010 476.550 306.640 1.00 127.22 664 LEU A O 1
ATOM 3712 N N . GLU A 1 665 ? -338.509 478.127 305.109 1.00 123.22 665 GLU A N 1
ATOM 3713 C CA . GLU A 1 665 ? -337.515 477.279 304.458 1.00 126.77 665 GLU A CA 1
ATOM 3714 C C . GLU A 1 665 ? -336.354 476.971 305.391 1.00 133.83 665 GLU A C 1
ATOM 3715 O O . GLU A 1 665 ? -335.696 475.934 305.249 1.00 138.43 665 GLU A O 1
ATOM 3717 N N . ASP A 1 666 ? -336.091 477.854 306.349 1.00 128.72 666 ASP A N 1
ATOM 3718 C CA . ASP A 1 666 ? -335.055 477.654 307.348 1.00 129.29 666 ASP A CA 1
ATOM 3719 C C . ASP A 1 666 ? -335.543 476.870 308.559 1.00 125.82 666 ASP A C 1
ATOM 3720 O O . ASP A 1 666 ? -334.716 476.403 309.349 1.00 123.22 666 ASP A O 1
ATOM 3725 N N . LEU A 1 667 ? -336.862 476.698 308.708 1.00 127.93 667 LEU A N 1
ATOM 3726 C CA . LEU A 1 667 ? -337.412 476.265 309.994 1.00 124.31 667 LEU A CA 1
ATOM 3727 C C . LEU A 1 667 ? -337.057 474.827 310.355 1.00 116.03 667 LEU A C 1
ATOM 3728 O O . LEU A 1 667 ? -336.629 474.594 311.500 1.00 107.28 667 LEU A O 1
ATOM 3733 N N . PRO A 1 668 ? -337.226 473.826 309.480 1.00 114.78 668 PRO A N 1
ATOM 3734 C CA . PRO A 1 668 ? -336.957 472.444 309.921 1.00 114.39 668 PRO A CA 1
ATOM 3735 C C . PRO A 1 668 ? -335.532 472.220 310.396 1.00 107.26 668 PRO A C 1
ATOM 3736 O O . PRO A 1 668 ? -335.323 471.536 311.407 1.00 101.75 668 PRO A O 1
ATOM 3740 N N . ARG A 1 669 ? -334.542 472.780 309.698 1.00 105.07 669 ARG A N 1
ATOM 3741 C CA . ARG A 1 669 ? -333.155 472.599 310.114 1.00 112.01 669 ARG A CA 1
ATOM 3742 C C . ARG A 1 669 ? -332.909 473.222 311.483 1.00 112.57 669 ARG A C 1
ATOM 3743 O O . ARG A 1 669 ? -332.276 472.613 312.354 1.00 104.33 669 ARG A O 1
ATOM 3751 N N . MET A 1 670 ? -333.401 474.445 311.688 1.00 119.69 670 MET A N 1
ATOM 3752 C CA . MET A 1 670 ? -333.208 475.108 312.974 1.00 125.50 670 MET A CA 1
ATOM 3753 C C . MET A 1 670 ? -333.964 474.389 314.086 1.00 110.14 670 MET A C 1
ATOM 3754 O O . MET A 1 670 ? -333.469 474.282 315.213 1.00 97.97 670 MET A O 1
ATOM 3759 N N . MET A 1 671 ? -335.163 473.886 313.785 1.00 108.39 671 MET A N 1
ATOM 3760 C CA . MET A 1 671 ? -335.927 473.149 314.785 1.00 111.58 671 MET A CA 1
ATOM 3761 C C . MET A 1 671 ? -335.221 471.854 315.168 1.00 123.75 671 MET A C 1
ATOM 3762 O O . MET A 1 671 ? -335.218 471.462 316.341 1.00 120.08 671 MET A O 1
ATOM 3767 N N . LYS A 1 672 ? -334.611 471.181 314.190 1.00 127.63 672 LYS A N 1
ATOM 3768 C CA . LYS A 1 672 ? -333.916 469.928 314.466 1.00 118.88 672 LYS A CA 1
ATOM 3769 C C . LYS A 1 672 ? -332.637 470.173 315.257 1.00 111.26 672 LYS A C 1
ATOM 3770 O O . LYS A 1 672 ? -332.384 469.508 316.267 1.00 97.41 672 LYS A O 1
ATOM 3776 N N . GLU A 1 673 ? -331.820 471.130 314.809 1.00 116.88 673 GLU A N 1
ATOM 3777 C CA . GLU A 1 673 ? -330.591 471.459 315.524 1.00 114.60 673 GLU A CA 1
ATOM 3778 C C . GLU A 1 673 ? -330.875 471.924 316.945 1.00 107.93 673 GLU A C 1
ATOM 3779 O O . GLU A 1 673 ? -330.067 471.691 317.851 1.00 106.50 673 GLU A O 1
ATOM 3785 N N . PHE A 1 674 ? -332.021 472.571 317.159 1.00 117.33 674 PHE A N 1
ATOM 3786 C CA . PHE A 1 674 ? -332.400 473.059 318.480 1.00 111.58 674 PHE A CA 1
ATOM 3787 C C . PHE A 1 674 ? -332.860 471.922 319.387 1.00 101.03 674 PHE A C 1
ATOM 3788 O O . PHE A 1 674 ? -332.577 471.931 320.590 1.00 94.69 674 PHE A O 1
ATOM 3796 N N . LEU A 1 675 ? -333.552 470.928 318.826 1.00 110.28 675 LEU A N 1
ATOM 3797 C CA . LEU A 1 675 ? -333.898 469.735 319.592 1.00 104.28 675 LEU A CA 1
ATOM 3798 C C . LEU A 1 675 ? -332.702 468.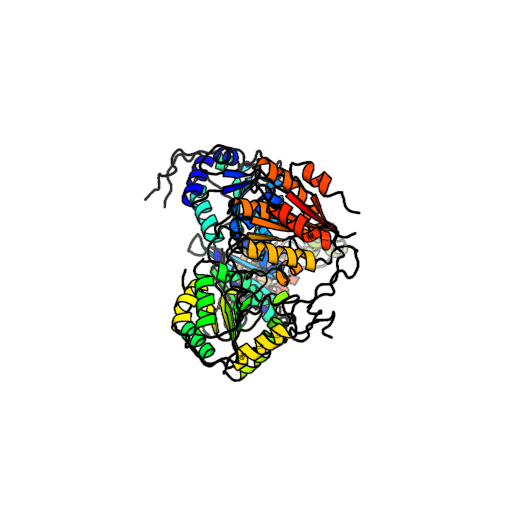808 319.773 1.00 114.77 675 LEU A C 1
ATOM 3799 O O . LEU A 1 675 ? -332.588 468.146 320.810 1.00 113.64 675 LEU A O 1
ATOM 3804 N N . GLU A 1 676 ? -331.806 468.750 318.782 1.00 115.41 676 GLU A N 1
ATOM 3805 C CA . GLU A 1 676 ? -330.638 467.880 318.866 1.00 113.75 676 GLU A CA 1
ATOM 3806 C C . GLU A 1 676 ? -329.622 468.360 319.889 1.00 106.06 676 GLU A C 1
ATOM 3807 O O . GLU A 1 676 ? -328.725 467.593 320.256 1.00 108.48 676 GLU A O 1
ATOM 3813 N N . TYR A 1 677 ? -329.731 469.603 320.350 1.00 105.28 677 TYR A N 1
ATOM 3814 C CA . TYR A 1 677 ? -328.714 470.156 321.226 1.00 98.10 677 TYR A CA 1
ATOM 3815 C C . TYR A 1 677 ? -328.628 469.356 322.523 1.00 101.49 677 TYR A C 1
ATOM 3816 O O . TYR A 1 677 ? -329.530 468.589 322.876 1.00 110.17 677 TYR A O 1
ATOM 3825 N N . ASP A 1 678 ? -327.510 469.534 323.221 1.00 101.18 678 ASP A N 1
ATOM 3826 C CA . ASP A 1 678 ? -327.229 468.809 324.454 1.00 105.25 678 ASP A CA 1
ATOM 3827 C C . ASP A 1 678 ? -328.368 468.958 325.453 1.00 106.66 678 ASP A C 1
ATOM 3828 O O . ASP A 1 678 ? -328.722 470.071 325.852 1.00 107.82 678 ASP A O 1
ATOM 3833 N N . GLY A 1 679 ? -328.939 467.823 325.856 1.00 105.95 679 GLY A N 1
ATOM 3834 C CA . GLY A 1 679 ? -330.023 467.809 326.821 1.00 108.58 679 GLY A CA 1
ATOM 3835 C C . GLY A 1 679 ? -329.642 468.278 328.209 1.00 107.13 679 GLY A C 1
ATOM 3836 O O . GLY A 1 679 ? -330.535 468.475 329.039 1.00 111.81 679 GLY A O 1
ATOM 3837 N N . LYS A 1 680 ? -328.350 468.446 328.485 1.00 101.38 680 LYS A N 1
ATOM 3838 C CA . LYS A 1 680 ? -327.877 469.000 329.747 1.00 97.65 680 LYS A CA 1
ATOM 3839 C C . LYS A 1 680 ? -327.300 470.400 329.556 1.00 108.57 680 LYS A C 1
ATOM 3840 O O . LYS A 1 680 ? -326.433 470.835 330.318 1.00 114.40 680 LYS A O 1
ATOM 3842 N N . ARG A 1 681 ? -327.775 471.111 328.536 1.00 104.27 681 ARG A N 1
ATOM 3843 C CA . ARG A 1 681 ? -327.281 472.438 328.196 1.00 105.18 681 ARG A CA 1
ATOM 3844 C C . ARG A 1 681 ? -328.420 473.259 327.601 1.00 109.41 681 ARG A C 1
ATOM 3845 O O . ARG A 1 681 ? -329.034 472.842 326.610 1.00 118.81 681 ARG A O 1
ATOM 3853 N N . PRO A 1 682 ? -328.736 474.419 328.172 1.00 96.19 682 PRO A N 1
ATOM 3854 C CA . PRO A 1 682 ? -329.879 475.194 327.677 1.00 90.73 682 PRO A CA 1
ATOM 3855 C C . PRO A 1 682 ? -329.585 475.849 326.338 1.00 101.15 682 PRO A C 1
ATOM 3856 O O . PRO A 1 682 ? -328.437 476.153 326.000 1.00 107.06 682 PRO A O 1
ATOM 3860 N N . ILE A 1 683 ? -330.654 476.074 325.574 1.00 102.62 683 ILE A N 1
ATOM 3861 C CA . ILE A 1 683 ? -330.553 476.641 324.235 1.00 109.02 683 ILE A CA 1
ATOM 3862 C C . ILE A 1 683 ? -331.847 477.385 323.937 1.00 109.04 683 ILE A C 1
ATOM 3863 O O . ILE A 1 683 ? -332.931 476.974 324.361 1.00 110.75 683 ILE A O 1
ATOM 3868 N N . VAL A 1 684 ? -331.730 478.493 323.211 1.00 98.44 684 VAL A N 1
ATOM 3869 C CA . VAL A 1 684 ? -332.876 479.317 322.850 1.00 92.27 684 VAL A CA 1
ATOM 3870 C C . VAL A 1 684 ? -332.980 479.374 321.333 1.00 101.96 684 VAL A C 1
ATOM 3871 O O . VAL A 1 684 ? -332.013 479.724 320.650 1.00 101.59 684 VAL A O 1
ATOM 3875 N N . LEU A 1 685 ? -334.151 479.028 320.811 1.00 103.44 685 LEU A N 1
ATOM 3876 C CA . LEU A 1 685 ? -334.444 479.169 319.388 1.00 101.32 685 LEU A CA 1
ATOM 3877 C C . LEU A 1 685 ? -335.366 480.373 319.249 1.00 101.99 685 LEU A C 1
ATOM 3878 O O . LEU A 1 685 ? -336.583 480.271 319.416 1.00 102.93 685 LEU A O 1
ATOM 3883 N N . GLU A 1 686 ? -334.773 481.529 318.963 1.00 94.33 686 GLU A N 1
ATOM 3884 C CA . GLU A 1 686 ? -335.553 482.726 318.695 1.00 89.63 686 GLU A CA 1
ATOM 3885 C C . GLU A 1 686 ? -336.133 482.640 317.293 1.00 85.96 686 GLU A C 1
ATOM 3886 O O . GLU A 1 686 ? -335.431 482.291 316.339 1.00 87.80 686 GLU A O 1
ATOM 3892 N N . CYS A 1 687 ? -337.422 482.935 317.174 1.00 97.80 687 CYS A N 1
ATOM 3893 C CA . CYS A 1 687 ? -338.121 482.904 315.898 1.00 104.79 687 CYS A CA 1
ATOM 3894 C C . CYS A 1 687 ? -338.699 484.285 315.628 1.00 104.87 687 CYS A C 1
ATOM 3895 O O . CYS A 1 687 ? -339.545 484.768 316.389 1.00 108.43 687 CYS A O 1
ATOM 3898 N N . LEU A 1 688 ? -338.223 484.924 314.561 1.00 96.05 688 LEU A N 1
ATOM 3899 C CA . LEU A 1 688 ? -338.794 486.180 314.087 1.00 101.36 688 LEU A CA 1
ATOM 3900 C C . LEU A 1 688 ? -340.160 485.870 313.496 1.00 117.57 688 LEU A C 1
ATOM 3901 O O . LEU A 1 688 ? -340.273 485.330 312.391 1.00 123.98 688 LEU A O 1
ATOM 3906 N N . VAL A 1 689 ? -341.204 486.215 314.241 1.00 119.19 689 VAL A N 1
ATOM 3907 C CA . VAL A 1 689 ? -342.559 485.762 313.970 1.00 118.15 689 VAL A CA 1
ATOM 3908 C C . VAL A 1 689 ? -343.457 486.968 313.727 1.00 127.73 689 VAL A C 1
ATOM 3909 O O . VAL A 1 689 ? -343.361 487.982 314.428 1.00 134.77 689 VAL A O 1
ATOM 3913 N N . SER A 1 690 ? -344.328 486.855 312.724 1.00 133.75 690 SER A N 1
ATOM 3914 C CA . SER A 1 690 ? -345.326 487.885 312.429 1.00 132.24 690 SER A CA 1
ATOM 3915 C C . SER A 1 690 ? -346.575 487.582 313.247 1.00 126.72 690 SER A C 1
ATOM 3916 O O . SER A 1 690 ? -347.397 486.750 312.859 1.00 123.57 690 SER A O 1
ATOM 3919 N N . SER A 1 691 ? -346.719 488.262 314.384 1.00 128.19 691 SER A N 1
ATOM 3920 C CA . SER A 1 691 ? -347.826 487.983 315.291 1.00 132.46 691 SER A CA 1
ATOM 3921 C C . SER A 1 691 ? -349.166 488.281 314.626 1.00 138.56 691 SER A C 1
ATOM 3922 O O . SER A 1 691 ? -349.366 489.355 314.053 1.00 141.86 691 SER A O 1
ATOM 3924 N N . GLU A 1 692 ? -350.083 487.325 314.707 1.00 132.93 692 GLU A N 1
ATOM 3925 C CA . GLU A 1 692 ? -351.425 487.458 314.157 1.00 129.99 692 GLU A CA 1
ATOM 3926 C C . GLU A 1 692 ? -352.448 487.385 315.289 1.00 131.43 692 GLU A C 1
ATOM 3927 O O . GLU A 1 692 ? -352.102 487.415 316.473 1.00 126.67 692 GLU A O 1
ATOM 3933 N N . HIS A 1 693 ? -353.720 487.292 314.916 1.00 136.94 693 HIS A N 1
ATOM 3934 C CA . HIS A 1 693 ? -354.796 487.059 315.867 1.00 135.68 693 HIS A CA 1
ATOM 3935 C C . HIS A 1 693 ? -354.936 485.566 316.145 1.00 128.69 693 HIS A C 1
ATOM 3936 O O . HIS A 1 693 ? -354.400 484.723 315.425 1.00 133.80 693 HIS A O 1
ATOM 3943 N N . VAL A 1 694 ? -355.682 485.240 317.199 1.00 121.80 694 VAL A N 1
ATOM 3944 C CA . VAL A 1 694 ? -355.928 483.858 317.600 1.00 111.08 694 VAL A CA 1
ATOM 3945 C C . VAL A 1 694 ? -357.358 483.493 317.221 1.00 113.82 694 VAL A C 1
ATOM 3946 O O . VAL A 1 694 ? -358.318 484.106 317.709 1.00 108.52 694 VAL A O 1
ATOM 3950 N N . TYR A 1 695 ? -357.497 482.493 316.347 1.00 111.18 695 TYR A N 1
ATOM 3951 C CA . TYR A 1 695 ? -358.783 481.959 315.925 1.00 115.79 695 TYR A CA 1
ATOM 3952 C C . TYR A 1 695 ? -358.814 480.454 316.159 1.00 113.75 695 TYR A C 1
ATOM 3953 O O . TYR A 1 695 ? -357.795 479.778 315.969 1.00 126.02 695 TYR A O 1
ATOM 3962 N N . PRO A 1 696 ? -359.963 479.891 316.576 1.00 100.47 696 PRO A N 1
ATOM 3963 C CA . PRO A 1 696 ? -361.223 480.600 316.829 1.00 102.12 696 PRO A CA 1
ATOM 3964 C C . PRO A 1 696 ? -361.172 481.425 318.108 1.00 114.11 696 PRO A C 1
ATOM 3965 O O . PRO A 1 696 ? -360.274 481.232 318.926 1.00 116.77 696 PRO A O 1
ATOM 3969 N N . MET A 1 697 ? -362.115 482.347 318.268 1.00 119.44 697 MET A N 1
ATOM 3970 C CA . MET A 1 697 ? -362.226 483.122 319.492 1.00 125.82 697 MET A CA 1
ATOM 3971 C C . MET A 1 697 ? -363.697 483.325 319.812 1.00 128.87 697 MET A C 1
ATOM 3972 O O . MET A 1 697 ? -364.550 483.312 318.923 1.00 131.45 697 MET A O 1
ATOM 3977 N N . ILE A 1 698 ? -363.990 483.492 321.093 1.00 131.03 698 ILE A N 1
ATOM 3978 C CA . ILE A 1 698 ? -365.341 483.788 321.558 1.00 129.62 698 ILE A CA 1
ATOM 3979 C C . ILE A 1 698 ? -365.390 485.269 321.910 1.00 139.27 698 ILE A C 1
ATOM 3980 O O . ILE A 1 698 ? -364.651 485.702 322.808 1.00 133.42 698 ILE A O 1
ATOM 3985 N N . PRO A 1 699 ? -366.196 486.077 321.224 1.00 149.22 699 PRO A N 1
ATOM 3986 C CA . PRO A 1 699 ? -366.305 487.493 321.590 1.00 160.42 699 PRO A CA 1
ATOM 3987 C C . PRO A 1 699 ? -366.895 487.650 322.983 1.00 161.74 699 PRO A C 1
ATOM 3988 O O . PRO A 1 699 ? -367.388 486.703 323.600 1.00 159.67 699 PRO A O 1
ATOM 3992 N N . ALA A 1 700 ? -366.836 488.881 323.484 1.00 160.39 700 ALA A N 1
ATOM 3993 C CA . ALA A 1 700 ? -367.383 489.183 324.799 1.00 155.70 700 ALA A CA 1
ATOM 3994 C C . ALA A 1 700 ? -368.897 489.005 324.783 1.00 150.69 700 ALA A C 1
ATOM 3995 O O . ALA A 1 700 ? -369.596 489.639 323.985 1.00 152.99 700 ALA A O 1
ATOM 3997 N N . GLY A 1 701 ? -369.402 488.134 325.653 1.00 145.46 701 GLY A N 1
ATOM 3998 C CA . GLY A 1 701 ? -370.834 487.940 325.770 1.00 139.64 701 GLY A CA 1
ATOM 3999 C C . GLY A 1 701 ? -371.466 487.100 324.686 1.00 131.27 701 GLY A C 1
ATOM 4000 O O . GLY A 1 701 ? -372.668 487.234 324.437 1.00 128.01 701 GLY A O 1
ATOM 4001 N N . LYS A 1 702 ? -370.697 486.234 324.033 1.00 127.05 702 LYS A N 1
ATOM 4002 C CA . LYS A 1 702 ? -371.207 485.358 322.991 1.00 123.48 702 LYS A CA 1
ATOM 4003 C C . LYS A 1 702 ? -371.085 483.905 323.432 1.00 127.81 702 LYS A C 1
ATOM 4004 O O . LYS A 1 702 ? -370.237 483.559 324.259 1.00 127.34 702 LYS A O 1
ATOM 4010 N N . ALA A 1 703 ? -371.950 483.058 322.876 1.00 127.26 703 ALA A N 1
ATOM 4011 C CA . ALA A 1 703 ? -371.955 481.642 323.211 1.00 122.42 703 ALA A CA 1
ATOM 4012 C C . ALA A 1 703 ? -370.770 480.932 322.559 1.00 120.17 703 ALA A C 1
ATOM 4013 O O . ALA A 1 703 ? -370.002 481.514 321.788 1.00 129.90 703 ALA A O 1
ATOM 4015 N N . LEU A 1 704 ? -370.629 479.643 322.876 1.00 117.31 704 LEU A N 1
ATOM 4016 C CA . LEU A 1 704 ? -369.521 478.876 322.315 1.00 113.10 704 LEU A CA 1
ATOM 4017 C C . LEU A 1 704 ? -369.732 478.590 320.833 1.00 124.53 704 LEU A C 1
ATOM 4018 O O . LEU A 1 704 ? -368.773 478.618 320.052 1.00 123.94 704 LEU A O 1
ATOM 4023 N N . HIS A 1 705 ? -370.972 478.318 320.423 1.00 133.06 705 HIS A N 1
ATOM 4024 C CA . HIS A 1 705 ? -371.270 478.061 319.019 1.00 136.92 705 HIS A CA 1
ATOM 4025 C C . HIS A 1 705 ? -371.436 479.340 318.204 1.00 135.47 705 HIS A C 1
ATOM 4026 O O . HIS A 1 705 ? -371.612 479.263 316.984 1.00 142.06 705 HIS A O 1
ATOM 4033 N N . GLU A 1 706 ? -371.388 480.509 318.843 1.00 122.62 706 GLU A N 1
ATOM 4034 C CA . GLU A 1 706 ? -371.182 481.773 318.136 1.00 118.59 706 GLU A CA 1
ATOM 4035 C C . GLU A 1 706 ? -369.700 482.083 318.002 1.00 123.48 706 GLU A C 1
ATOM 4036 O O . GLU A 1 706 ? -369.266 483.235 318.109 1.00 108.06 706 GLU A O 1
ATOM 4042 N N . GLN A 1 707 ? -368.906 481.037 317.772 1.00 129.85 707 GLN A N 1
ATOM 4043 C CA . GLN A 1 707 ? -367.458 481.149 317.702 1.00 122.06 707 GLN A CA 1
ATOM 4044 C C . GLN A 1 707 ? -367.038 481.999 316.506 1.00 126.04 707 GLN A C 1
ATOM 4045 O O . GLN A 1 707 ? -367.831 482.309 315.613 1.00 132.66 707 GLN A O 1
ATOM 4047 N N . LEU A 1 708 ? -365.761 482.376 316.498 1.00 122.76 708 LEU A N 1
ATOM 4048 C CA . LEU A 1 708 ? -365.261 483.311 315.498 1.00 125.84 708 LEU A CA 1
ATOM 4049 C C . LEU A 1 708 ? -364.124 482.728 314.668 1.00 132.07 708 LEU A C 1
ATOM 4050 O O . LEU A 1 708 ? -363.011 483.261 314.675 1.00 135.57 708 LEU A O 1
ATOM 4055 N N . LEU A 1 709 ? -364.384 481.632 313.960 1.00 135.74 709 LEU A N 1
ATOM 4056 C CA . LEU A 1 709 ? -363.482 481.219 312.894 1.00 138.91 709 LEU A CA 1
ATOM 4057 C C . LEU A 1 709 ? -363.581 482.212 311.748 1.00 145.09 709 LEU A C 1
ATOM 4058 O O . LEU A 1 709 ? -364.668 482.685 311.406 1.00 156.31 709 LEU A O 1
ATOM 4060 N N . HIS A 1 710 ? -362.446 482.527 311.150 1.00 140.80 710 HIS A N 1
ATOM 4061 C CA . HIS A 1 710 ? -362.464 483.650 310.226 1.00 148.34 710 HIS A CA 1
ATOM 4062 C C . HIS A 1 710 ? -361.550 483.522 309.010 1.00 139.09 710 HIS A C 1
ATOM 4063 O O . HIS A 1 710 ? -361.967 483.936 307.921 1.00 124.07 710 HIS A O 1
ATOM 4070 N N . PRO A 1 711 ? -360.296 482.982 309.126 1.00 139.20 711 PRO A N 1
ATOM 4071 C CA . PRO A 1 711 ? -359.363 483.093 307.990 1.00 140.16 711 PRO A CA 1
ATOM 4072 C C . PRO A 1 711 ? -359.950 482.693 306.644 1.00 149.46 711 PRO A C 1
ATOM 4073 O O . PRO A 1 711 ? -360.091 483.529 305.750 1.00 142.72 711 PRO A O 1
ATOM 4077 N N . LEU A 1 712 ? -360.308 481.420 306.491 1.00 152.23 712 LEU A N 1
ATOM 4078 C CA . LEU A 1 712 ? -360.865 480.924 305.239 1.00 150.05 712 LEU A CA 1
ATOM 4079 C C . LEU A 1 712 ? -362.105 480.081 305.497 1.00 144.18 712 LEU A C 1
ATOM 4080 O O . LEU A 1 712 ? -362.446 479.194 304.706 1.00 143.60 712 LEU A O 1
ATOM 4082 N N . LEU A 1 713 ? -362.791 480.351 306.606 1.00 142.75 713 LEU A N 1
ATOM 4083 C CA . LEU A 1 713 ? -363.959 479.581 307.007 1.00 140.50 713 LEU A CA 1
ATOM 4084 C C . LEU A 1 713 ? -365.227 480.413 307.159 1.00 144.58 713 LEU A C 1
ATOM 4085 O O . LEU A 1 713 ? -366.276 479.850 307.488 1.00 141.73 713 LEU A O 1
ATOM 4090 N N . ARG A 1 714 ? -365.173 481.723 306.931 1.00 144.06 714 ARG A N 1
ATOM 4091 C CA . ARG A 1 714 ? -366.349 482.566 307.092 1.00 128.57 714 ARG A CA 1
ATOM 4092 C C . ARG A 1 714 ? -367.530 482.230 306.196 1.00 123.68 714 ARG A C 1
ATOM 4093 O O . ARG A 1 714 ? -367.376 481.655 305.116 1.00 116.11 714 ARG A O 1
ATOM 4094 N N . PRO B 2 74 ? -382.768 491.473 345.838 1.00 153.48 74 PRO B N 1
ATOM 4095 C CA . PRO B 2 74 ? -383.396 491.849 347.112 1.00 154.35 74 PRO B CA 1
ATOM 4096 C C . PRO B 2 74 ? -382.382 491.897 348.248 1.00 156.90 74 PRO B C 1
ATOM 4097 O O . PRO B 2 74 ? -382.262 490.921 348.986 1.00 165.05 74 PRO B O 1
ATOM 4101 N N . ARG B 2 75 ? -381.662 493.011 348.386 1.00 152.17 75 ARG B N 1
ATOM 4102 C CA . ARG B 2 75 ? -380.586 493.068 349.369 1.00 141.39 75 ARG B CA 1
ATOM 4103 C C . ARG B 2 75 ? -381.125 492.853 350.781 1.00 122.24 75 ARG B C 1
ATOM 4104 O O . ARG B 2 75 ? -381.518 493.805 351.464 1.00 116.83 75 ARG B O 1
ATOM 4112 N N . LYS B 2 76 ? -381.150 491.599 351.218 1.00 108.02 76 LYS B N 1
ATOM 4113 C CA . LYS B 2 76 ? -381.644 491.223 352.533 1.00 100.20 76 LYS B CA 1
ATOM 4114 C C . LYS B 2 76 ? -380.488 491.061 353.515 1.00 96.52 76 LYS B C 1
ATOM 4115 O O . LYS B 2 76 ? -379.314 491.065 353.142 1.00 111.27 76 LYS B O 1
ATOM 4117 N N . GLN B 2 77 ? -380.835 490.902 354.789 1.00 75.22 77 GLN B N 1
ATOM 4118 C CA . GLN B 2 77 ? -379.852 490.720 355.846 1.00 76.56 77 GLN B CA 1
ATOM 4119 C C . GLN B 2 77 ? -379.697 489.229 356.113 1.00 79.38 77 GLN B C 1
ATOM 4120 O O . GLN B 2 77 ? -380.695 488.508 356.180 1.00 83.00 77 GLN B O 1
ATOM 4126 N N . HIS B 2 78 ? -378.453 488.769 356.257 1.00 78.79 78 HIS B N 1
ATOM 4127 C CA . HIS B 2 78 ? -378.156 487.350 356.413 1.00 73.84 78 HIS B CA 1
ATOM 4128 C C . HIS B 2 78 ? -377.323 487.097 357.666 1.00 80.84 78 HIS B C 1
ATOM 4129 O O . HIS B 2 78 ? -376.533 487.947 358.091 1.00 87.48 78 HIS B O 1
ATOM 4136 N N . VAL B 2 79 ? -377.514 485.914 358.254 1.00 78.99 79 VAL B N 1
ATOM 4137 C CA . VAL B 2 79 ? -376.847 485.495 359.485 1.00 66.06 79 VAL B CA 1
ATOM 4138 C C . VAL B 2 79 ? -376.170 484.154 359.221 1.00 67.43 79 VAL B C 1
ATOM 4139 O O . VAL B 2 79 ? -376.841 483.165 358.890 1.00 80.90 79 VAL B O 1
ATOM 4143 N N . LEU B 2 80 ? -374.848 484.120 359.374 1.00 65.59 80 LEU B N 1
ATOM 4144 C CA . LEU B 2 80 ? -374.044 482.924 359.164 1.00 62.27 80 LEU B CA 1
ATOM 4145 C C . LEU B 2 80 ? -373.496 482.437 360.497 1.00 74.27 80 LEU B C 1
ATOM 4146 O O . LEU B 2 80 ? -372.937 483.226 361.266 1.00 70.17 80 LEU B O 1
ATOM 4151 N N . ASN B 2 81 ? -373.655 481.143 360.766 1.00 88.83 81 ASN B N 1
ATOM 4152 C CA . ASN B 2 81 ? -373.067 480.491 361.930 1.00 78.01 81 ASN B CA 1
ATOM 4153 C C . ASN B 2 81 ? -371.959 479.566 361.445 1.00 71.64 81 ASN B C 1
ATOM 4154 O O . ASN B 2 81 ? -372.194 478.697 360.597 1.00 73.17 81 ASN B O 1
ATOM 4159 N N . CYS B 2 82 ? -370.756 479.752 361.978 1.00 62.74 82 CYS B N 1
ATOM 4160 C CA . CYS B 2 82 ? -369.591 478.992 361.552 1.00 66.30 82 CYS B CA 1
ATOM 4161 C C . CYS B 2 82 ? -369.017 478.221 362.729 1.00 73.51 82 CYS B C 1
ATOM 4162 O O . CYS B 2 82 ? -368.843 478.777 363.819 1.00 78.83 82 CYS B O 1
ATOM 4165 N N . LEU B 2 83 ? -368.737 476.943 362.510 1.00 69.35 83 LEU B N 1
ATOM 4166 C CA . LEU B 2 83 ? -367.871 476.178 363.392 1.00 64.56 83 LEU B CA 1
ATOM 4167 C C . LEU B 2 83 ? -366.465 476.249 362.815 1.00 80.22 83 LEU B C 1
ATOM 4168 O O . LEU B 2 83 ? -366.236 475.848 361.667 1.00 87.85 83 LEU B O 1
ATOM 4173 N N . VAL B 2 84 ? -365.532 476.767 363.607 1.00 68.13 84 VAL B N 1
ATOM 4174 C CA . VAL B 2 84 ? -364.240 477.198 363.099 1.00 59.95 84 VAL B CA 1
ATOM 4175 C C . VAL B 2 84 ? -363.152 476.806 364.088 1.00 74.70 84 VAL B C 1
ATOM 4176 O O . VAL B 2 84 ? -363.385 476.705 365.298 1.00 100.86 84 VAL B O 1
ATOM 4180 N N . GLN B 2 85 ? -361.954 476.585 363.556 1.00 68.89 85 GLN B N 1
ATOM 4181 C CA . GLN B 2 85 ? -360.812 476.208 364.373 1.00 64.28 85 GLN B CA 1
ATOM 4182 C C . GLN B 2 85 ? -360.340 477.397 365.202 1.00 73.62 85 GLN B C 1
ATOM 4183 O O . GLN B 2 85 ? -360.450 478.554 364.791 1.00 90.02 85 GLN B O 1
ATOM 4189 N N . ASN B 2 86 ? -359.811 477.106 366.382 1.00 75.29 86 ASN B N 1
ATOM 4190 C CA . ASN B 2 86 ? -359.349 478.153 367.287 1.00 71.53 86 ASN B CA 1
ATOM 4191 C C . ASN B 2 86 ? -357.827 478.270 367.234 1.00 94.33 86 ASN B C 1
ATOM 4192 O O . ASN B 2 86 ? -357.129 478.165 368.235 1.00 108.53 86 ASN B O 1
ATOM 4197 N N . GLU B 2 87 ? -357.317 478.476 366.030 1.00 91.95 87 GLU B N 1
ATOM 4198 C CA . GLU B 2 87 ? -355.936 478.853 365.787 1.00 81.05 87 GLU B CA 1
ATOM 4199 C C . GLU B 2 87 ? -355.863 480.333 365.451 1.00 74.63 87 GLU B C 1
ATOM 4200 O O . GLU B 2 87 ? -356.882 480.955 365.152 1.00 72.92 87 GLU B O 1
ATOM 4206 N N . PRO B 2 88 ? -354.687 480.948 365.509 1.00 81.44 88 PRO B N 1
ATOM 4207 C CA . PRO B 2 88 ? -354.583 482.349 365.087 1.00 80.70 88 PRO B CA 1
ATOM 4208 C C . PRO B 2 88 ? -354.804 482.497 363.589 1.00 71.83 88 PRO B C 1
ATOM 4209 O O . PRO B 2 88 ? -354.487 481.607 362.795 1.00 64.94 88 PRO B O 1
ATOM 4213 N N . GLY B 2 89 ? -355.374 483.640 363.210 1.00 74.85 89 GLY B N 1
ATOM 4214 C CA . GLY B 2 89 ? -355.495 484.028 361.826 1.00 69.95 89 GLY B CA 1
ATOM 4215 C C . GLY B 2 89 ? -356.801 483.673 361.146 1.00 68.45 89 GLY B C 1
ATOM 4216 O O . GLY B 2 89 ? -357.137 484.293 360.129 1.00 82.60 89 GLY B O 1
ATOM 4217 N N . VAL B 2 90 ? -357.548 482.694 361.664 1.00 69.46 90 VAL B N 1
ATOM 4218 C CA . VAL B 2 90 ? -358.749 482.266 360.948 1.00 84.99 90 VAL B CA 1
ATOM 4219 C C . VAL B 2 90 ? -359.803 483.369 360.943 1.00 82.16 90 VAL B C 1
ATOM 4220 O O . VAL B 2 90 ? -360.553 483.511 359.968 1.00 72.64 90 VAL B O 1
ATOM 4224 N N . LEU B 2 91 ? -359.871 484.185 361.999 1.00 71.02 91 LEU B N 1
ATOM 4225 C CA . LEU B 2 91 ? -360.741 485.354 361.944 1.00 70.23 91 LEU B CA 1
ATOM 4226 C C . LEU B 2 91 ? -360.313 486.281 360.815 1.00 75.74 91 LEU B C 1
ATOM 4227 O O . LEU B 2 91 ? -361.148 486.761 360.040 1.00 60.33 91 LEU B O 1
ATOM 4232 N N . SER B 2 92 ? -359.005 486.533 360.699 1.00 74.36 92 SER B N 1
ATOM 4233 C CA . SER B 2 92 ? -358.510 487.352 359.596 1.00 72.46 92 SER B CA 1
ATOM 4234 C C . SER B 2 92 ? -358.792 486.688 358.259 1.00 66.75 92 SER B C 1
ATOM 4235 O O . SER B 2 92 ? -359.091 487.367 357.272 1.00 69.41 92 SER B O 1
ATOM 4237 N N . ARG B 2 93 ? -358.695 485.356 358.205 1.00 63.66 93 ARG B N 1
ATOM 4238 C CA . ARG B 2 93 ? -358.970 484.658 356.953 1.00 77.02 93 ARG B CA 1
ATOM 4239 C C . ARG B 2 93 ? -360.460 484.685 356.621 1.00 68.80 93 ARG B C 1
ATOM 4240 O O . ARG B 2 93 ? -360.843 484.977 355.481 1.00 64.72 93 ARG B O 1
ATOM 4248 N N . VAL B 2 94 ? -361.318 484.414 357.607 1.00 55.27 94 VAL B N 1
ATOM 4249 C CA . VAL B 2 94 ? -362.754 484.422 357.347 1.00 50.49 94 VAL B CA 1
ATOM 4250 C C . VAL B 2 94 ? -363.248 485.847 357.107 1.00 54.88 94 VAL B C 1
ATOM 4251 O O . VAL B 2 94 ? -364.004 486.098 356.161 1.00 72.70 94 VAL B O 1
ATOM 4255 N N . SER B 2 95 ? -362.827 486.804 357.942 1.00 49.56 95 SER B N 1
ATOM 4256 C CA . SER B 2 95 ? -363.200 488.196 357.695 1.00 71.01 95 SER B CA 1
ATOM 4257 C C . SER B 2 95 ? -362.715 488.658 356.326 1.00 66.45 95 SER B C 1
ATOM 4258 O O . SER B 2 95 ? -363.437 489.359 355.607 1.00 69.17 95 SER B O 1
ATOM 4260 N N . GLY B 2 96 ? -361.511 488.240 355.930 1.00 57.29 96 GLY B N 1
ATOM 4261 C CA . GLY B 2 96 ? -360.987 488.646 354.639 1.00 67.46 96 GLY B CA 1
ATOM 4262 C C . GLY B 2 96 ? -361.706 488.008 353.470 1.00 71.99 96 GLY B C 1
ATOM 4263 O O . GLY B 2 96 ? -361.814 488.615 352.400 1.00 76.58 96 GLY B O 1
ATOM 4264 N N . THR B 2 97 ? -362.195 486.778 353.646 1.00 68.28 97 THR B N 1
ATOM 4265 C CA . THR B 2 97 ? -362.890 486.101 352.556 1.00 76.08 97 THR B CA 1
ATOM 4266 C C . THR B 2 97 ? -364.155 486.853 352.172 1.00 75.46 97 THR B C 1
ATOM 4267 O O . THR B 2 97 ? -364.494 486.953 350.987 1.00 83.90 97 THR B O 1
ATOM 4271 N N . LEU B 2 98 ? -364.849 487.415 353.162 1.00 64.92 98 LEU B N 1
ATOM 4272 C CA . LEU B 2 98 ? -366.016 488.241 352.874 1.00 70.13 98 LEU B CA 1
ATOM 4273 C C . LEU B 2 98 ? -365.609 489.597 352.302 1.00 72.74 98 LEU B C 1
ATOM 4274 O O . LEU B 2 98 ? -366.289 490.134 351.421 1.00 78.91 98 LEU B O 1
ATOM 4279 N N . ALA B 2 99 ? -364.490 490.153 352.771 1.00 58.33 99 ALA B N 1
ATOM 4280 C CA . ALA B 2 99 ? -363.999 491.408 352.216 1.00 63.26 99 ALA B CA 1
ATOM 4281 C C . ALA B 2 99 ? -363.548 491.252 350.771 1.00 77.82 99 ALA B C 1
ATOM 4282 O O . ALA B 2 99 ? -363.554 492.228 350.013 1.00 89.74 99 ALA B O 1
ATOM 4284 N N . ALA B 2 100 ? -363.142 490.043 350.377 1.00 76.05 100 ALA B N 1
ATOM 4285 C CA . ALA B 2 100 ? -362.766 489.813 348.988 1.00 77.35 100 ALA B CA 1
ATOM 4286 C C . ALA B 2 100 ? -363.942 490.074 348.060 1.00 76.48 100 ALA B C 1
ATOM 4287 O O . ALA B 2 100 ? -363.771 490.591 346.949 1.00 80.99 100 ALA B O 1
ATOM 4289 N N . ARG B 2 101 ? -365.147 489.736 348.512 1.00 70.67 101 ARG B N 1
ATOM 4290 C CA . ARG B 2 101 ? -366.376 489.930 347.758 1.00 78.21 101 ARG B CA 1
ATOM 4291 C C . ARG B 2 101 ? -367.005 491.293 348.001 1.00 92.44 101 ARG B C 1
ATOM 4292 O O . ARG B 2 101 ? -368.130 491.535 347.548 1.00 107.18 101 ARG B O 1
ATOM 4300 N N . GLY B 2 102 ? -366.312 492.183 348.707 1.00 91.09 102 GLY B N 1
ATOM 4301 C CA . GLY B 2 102 ? -366.885 493.468 349.043 1.00 87.61 102 GLY B CA 1
ATOM 4302 C C . GLY B 2 102 ? -368.088 493.310 349.947 1.00 85.94 102 GLY B C 1
ATOM 4303 O O . GLY B 2 102 ? -369.200 493.719 349.602 1.00 101.71 102 GLY B O 1
ATOM 4304 N N . PHE B 2 103 ? -367.876 492.684 351.102 1.00 76.28 103 PHE B N 1
ATOM 4305 C CA . PHE B 2 103 ? -368.906 492.504 352.116 1.00 65.33 103 PHE B CA 1
ATOM 4306 C C . PHE B 2 103 ? -368.508 493.272 353.365 1.00 71.94 103 PHE B C 1
ATOM 4307 O O . PHE B 2 103 ? -367.371 493.153 353.837 1.00 81.74 103 PHE B O 1
ATOM 4315 N N . ASN B 2 104 ? -369.441 494.050 353.900 1.00 67.00 104 ASN B N 1
ATOM 4316 C CA . ASN B 2 104 ? -369.248 494.717 355.177 1.00 72.88 104 ASN B CA 1
ATOM 4317 C C . ASN B 2 104 ? -369.854 493.853 356.275 1.00 69.30 104 ASN B C 1
ATOM 4318 O O . ASN B 2 104 ? -371.062 493.597 356.272 1.00 66.87 104 ASN B O 1
ATOM 4323 N N . ILE B 2 105 ? -369.015 493.410 357.207 1.00 66.82 105 ILE B N 1
ATOM 4324 C CA . ILE B 2 105 ? -369.493 492.705 358.391 1.00 54.31 105 ILE B CA 1
ATOM 4325 C C . ILE B 2 105 ? -370.217 493.710 359.273 1.00 66.93 105 ILE B C 1
ATOM 4326 O O . ILE B 2 105 ? -369.581 494.547 359.919 1.00 80.19 105 ILE B O 1
ATOM 4331 N N . ASP B 2 106 ? -371.543 493.630 359.313 1.00 55.17 106 ASP B N 1
ATOM 4332 C CA . ASP B 2 106 ? -372.284 494.521 360.191 1.00 56.73 106 ASP B CA 1
ATOM 4333 C C . ASP B 2 106 ? -372.143 494.120 361.653 1.00 62.39 106 ASP B C 1
ATOM 4334 O O . ASP B 2 106 ? -372.082 494.992 362.527 1.00 64.29 106 ASP B O 1
ATOM 4339 N N . SER B 2 107 ? -372.049 492.823 361.934 1.00 62.77 107 SER B N 1
ATOM 4340 C CA . SER B 2 107 ? -371.789 492.350 363.286 1.00 72.61 107 SER B CA 1
ATOM 4341 C C . SER B 2 107 ? -371.145 490.975 363.207 1.00 77.81 107 SER B C 1
ATOM 4342 O O . SER B 2 107 ? -371.451 490.179 362.314 1.00 80.03 107 SER B O 1
ATOM 4345 N N . LEU B 2 108 ? -370.248 490.705 364.150 1.00 71.18 108 LEU B N 1
ATOM 4346 C CA . LEU B 2 108 ? -369.627 489.394 364.246 1.00 68.08 108 LEU B CA 1
ATOM 4347 C C . LEU B 2 108 ? -369.401 489.072 365.712 1.00 73.04 108 LEU B C 1
ATOM 4348 O O . LEU B 2 108 ? -368.976 489.932 366.488 1.00 75.01 108 LEU B O 1
ATOM 4353 N N . VAL B 2 109 ? -369.705 487.833 366.078 1.00 58.87 109 VAL B N 1
ATOM 4354 C CA . VAL B 2 109 ? -369.499 487.317 367.423 1.00 69.07 109 VAL B CA 1
ATOM 4355 C C . VAL B 2 109 ? -368.735 486.012 367.286 1.00 71.43 109 VAL B C 1
ATOM 4356 O O . VAL B 2 109 ? -369.076 485.183 366.437 1.00 66.81 109 VAL B O 1
ATOM 4360 N N . VAL B 2 110 ? -367.690 485.840 368.091 1.00 65.08 110 VAL B N 1
ATOM 4361 C CA . VAL B 2 110 ? -366.876 484.630 368.038 1.00 63.05 110 VAL B CA 1
ATOM 4362 C C . VAL B 2 110 ? -366.357 484.335 369.439 1.00 67.51 110 VAL B C 1
ATOM 4363 O O . VAL B 2 110 ? -365.967 485.247 370.174 1.00 63.17 110 VAL B O 1
ATOM 4367 N N . CYS B 2 111 ? -366.367 483.055 369.809 1.00 78.51 111 CYS B N 1
ATOM 4368 C CA . CYS B 2 111 ? -365.944 482.618 371.134 1.00 82.18 111 CYS B CA 1
ATOM 4369 C C . CYS B 2 111 ? -365.581 481.140 371.066 1.00 79.87 111 CYS B C 1
ATOM 4370 O O . CYS B 2 111 ? -365.880 480.453 370.087 1.00 77.53 111 CYS B O 1
ATOM 4373 N N . ASN B 2 112 ? -364.932 480.659 372.124 1.00 82.18 112 ASN B N 1
ATOM 4374 C CA . ASN B 2 112 ? -364.582 479.248 372.215 1.00 67.43 112 ASN B CA 1
ATOM 4375 C C . ASN B 2 112 ? -365.821 478.392 372.438 1.00 83.00 112 ASN B C 1
ATOM 4376 O O . ASN B 2 112 ? -366.815 478.830 373.025 1.00 97.92 112 ASN B O 1
ATOM 4381 N N . THR B 2 113 ? -365.751 477.153 371.963 1.00 82.30 113 THR B N 1
ATOM 4382 C CA . THR B 2 113 ? -366.672 476.125 372.415 1.00 86.54 113 THR B CA 1
ATOM 4383 C C . THR B 2 113 ? -366.116 475.492 373.686 1.00 92.20 113 THR B C 1
ATOM 4384 O O . THR B 2 113 ? -365.030 475.842 374.159 1.00 88.45 113 THR B O 1
ATOM 4388 N N . GLU B 2 114 ? -366.867 474.550 374.260 1.00 97.84 114 GLU B N 1
ATOM 4389 C CA . GLU B 2 114 ? -366.313 473.754 375.350 1.00 94.18 114 GLU B CA 1
ATOM 4390 C C . GLU B 2 114 ? -365.071 473.002 374.891 1.00 98.21 114 GLU B C 1
ATOM 4391 O O . GLU B 2 114 ? -364.164 472.746 375.693 1.00 89.97 114 GLU B O 1
ATOM 4397 N N . VAL B 2 115 ? -365.013 472.653 373.606 1.00 100.61 115 VAL B N 1
ATOM 4398 C CA . VAL B 2 115 ? -363.789 472.157 372.992 1.00 88.78 115 VAL B CA 1
ATOM 4399 C C . VAL B 2 115 ? -362.827 473.325 372.830 1.00 89.69 115 VAL B C 1
ATOM 4400 O O . VAL B 2 115 ? -363.114 474.285 372.105 1.00 85.43 115 VAL B O 1
ATOM 4404 N N . LYS B 2 116 ? -361.677 473.248 373.504 1.00 93.45 116 LYS B N 1
ATOM 4405 C CA . LYS B 2 116 ? -360.772 474.392 373.555 1.00 97.16 116 LYS B CA 1
ATOM 4406 C C . LYS B 2 116 ? -360.225 474.756 372.179 1.00 101.73 116 LYS B C 1
ATOM 4407 O O . LYS B 2 116 ? -359.936 475.930 371.921 1.00 103.59 116 LYS B O 1
ATOM 4409 N N . ASP B 2 117 ? -360.083 473.778 371.285 1.00 100.18 117 ASP B N 1
ATOM 4410 C CA . ASP B 2 117 ? -359.492 473.999 369.970 1.00 102.88 117 ASP B CA 1
ATOM 4411 C C . ASP B 2 117 ? -360.526 474.329 368.902 1.00 93.36 117 ASP B C 1
ATOM 4412 O O . ASP B 2 117 ? -360.187 474.353 367.713 1.00 78.80 117 ASP B O 1
ATOM 4417 N N . LEU B 2 118 ? -361.772 474.581 369.297 1.00 98.18 118 LEU B N 1
ATOM 4418 C CA . LEU B 2 118 ? -362.842 474.921 368.371 1.00 94.51 118 LEU B CA 1
ATOM 4419 C C . LEU B 2 118 ? -363.533 476.200 368.818 1.00 84.24 118 LEU B C 1
ATOM 4420 O O . LEU B 2 118 ? -363.657 476.480 370.013 1.00 94.44 118 LEU B O 1
ATOM 4425 N N . SER B 2 119 ? -363.990 476.969 367.838 1.00 68.22 119 SER B N 1
ATOM 4426 C CA . SER B 2 119 ? -364.705 478.209 368.084 1.00 66.72 119 SER B CA 1
ATOM 4427 C C . SER B 2 119 ? -365.935 478.279 367.195 1.00 77.11 119 SER B C 1
ATOM 4428 O O . SER B 2 119 ? -365.901 477.872 366.030 1.00 79.33 119 SER B O 1
ATOM 4431 N N . ARG B 2 120 ? -367.020 478.794 367.763 1.00 76.93 120 ARG B N 1
ATOM 4432 C CA . ARG B 2 120 ? -368.267 479.046 367.058 1.00 70.19 120 ARG B CA 1
ATOM 4433 C C . ARG B 2 120 ? -368.395 480.547 366.847 1.00 67.75 120 ARG B C 1
ATOM 4434 O O . ARG B 2 120 ? -368.105 481.333 367.753 1.00 75.78 120 ARG B O 1
ATOM 4442 N N . MET B 2 121 ? -368.825 480.951 365.657 1.00 70.41 121 MET B N 1
ATOM 4443 C CA . MET B 2 121 ? -368.965 482.372 365.388 1.00 74.99 121 MET B CA 1
ATOM 4444 C C . MET B 2 121 ? -370.227 482.640 364.581 1.00 77.16 121 MET B C 1
ATOM 4445 O O . MET B 2 121 ? -370.645 481.827 363.750 1.00 71.13 121 MET B O 1
ATOM 4450 N N . THR B 2 122 ? -370.836 483.792 364.854 1.00 77.02 122 THR B N 1
ATOM 4451 C CA . THR B 2 122 ? -372.037 484.251 364.170 1.00 67.53 122 THR B CA 1
ATOM 4452 C C . THR B 2 122 ? -371.708 485.526 363.404 1.00 67.37 122 THR B C 1
ATOM 4453 O O . THR B 2 122 ? -371.221 486.498 363.991 1.00 71.11 122 THR B O 1
ATOM 4457 N N . ILE B 2 123 ? -371.975 485.519 362.098 1.00 68.16 123 ILE B N 1
ATOM 4458 C CA . ILE B 2 123 ? -371.642 486.625 361.207 1.00 62.36 123 ILE B CA 1
ATOM 4459 C C . ILE B 2 123 ? -372.930 487.182 360.617 1.00 65.01 123 ILE B C 1
ATOM 4460 O O . ILE B 2 123 ? -373.746 486.427 360.076 1.00 76.20 123 ILE B O 1
ATOM 4465 N N . VAL B 2 124 ? -373.102 488.502 360.705 1.00 54.07 124 VAL B N 1
ATOM 4466 C CA . VAL B 2 124 ? -374.296 489.186 360.216 1.00 59.12 124 VAL B CA 1
ATOM 4467 C C . VAL B 2 124 ? -373.888 490.238 359.193 1.00 58.15 124 VAL B C 1
ATOM 4468 O O . VAL B 2 124 ? -373.021 491.075 359.469 1.00 62.51 124 VAL B O 1
ATOM 4472 N N . LEU B 2 125 ? -374.542 490.219 358.033 1.00 62.00 125 LEU B N 1
ATOM 4473 C CA . LEU B 2 125 ? -374.197 491.110 356.931 1.00 75.11 125 LEU B CA 1
ATOM 4474 C C . LEU B 2 125 ? -375.391 491.251 355.998 1.00 74.99 125 LEU B C 1
ATOM 4475 O O . LEU B 2 125 ? -376.381 490.522 356.099 1.00 80.38 125 LEU B O 1
ATOM 4480 N N . GLN B 2 126 ? -375.261 492.178 355.055 1.00 79.05 126 GLN B N 1
ATOM 4481 C CA . GLN B 2 126 ? -376.310 492.472 354.091 1.00 88.66 126 GLN B CA 1
ATOM 4482 C C . GLN B 2 126 ? -375.871 492.045 352.700 1.00 92.13 126 GLN B C 1
ATOM 4483 O O . GLN B 2 126 ? -374.730 492.289 352.292 1.00 97.96 126 GLN B O 1
ATOM 4489 N N . GLY B 2 127 ? -376.774 491.394 351.985 1.00 94.75 127 GLY B N 1
ATOM 4490 C CA . GLY B 2 127 ? -376.498 491.007 350.618 1.00 100.23 127 GLY B CA 1
ATOM 4491 C C . GLY B 2 127 ? -377.639 490.182 350.069 1.00 96.96 127 GLY B C 1
ATOM 4492 O O . GLY B 2 127 ? -378.511 489.712 350.809 1.00 100.59 127 GLY B O 1
ATOM 4493 N N . GLN B 2 128 ? -377.622 490.025 348.750 1.00 91.58 128 GLN B N 1
ATOM 4494 C CA . GLN B 2 128 ? -378.597 489.183 348.081 1.00 101.60 128 GLN B CA 1
ATOM 4495 C C . GLN B 2 128 ? -378.200 487.720 348.215 1.00 97.69 128 GLN B C 1
ATOM 4496 O O . GLN B 2 128 ? -377.018 487.375 348.132 1.00 109.81 128 GLN B O 1
ATOM 4502 N N . ASP B 2 129 ? -379.214 486.863 348.391 1.00 106.99 129 ASP B N 1
ATOM 4503 C CA . ASP B 2 129 ? -379.005 485.471 348.787 1.00 111.81 129 ASP B CA 1
ATOM 4504 C C . ASP B 2 129 ? -378.072 484.746 347.828 1.00 123.24 129 ASP B C 1
ATOM 4505 O O . ASP B 2 129 ? -377.275 483.893 348.244 1.00 120.39 129 ASP B O 1
ATOM 4510 N N . GLY B 2 130 ? -378.157 485.076 346.542 1.00 127.43 130 GLY B N 1
ATOM 4511 C CA . GLY B 2 130 ? -377.298 484.495 345.532 1.00 125.32 130 GLY B CA 1
ATOM 4512 C C . GLY B 2 130 ? -375.827 484.671 345.847 1.00 113.48 130 GLY B C 1
ATOM 4513 O O . GLY B 2 130 ? -375.079 483.692 345.935 1.00 116.86 130 GLY B O 1
ATOM 4514 N N . VAL B 2 131 ? -375.400 485.923 346.023 1.00 97.54 131 VAL B N 1
ATOM 4515 C CA . VAL B 2 131 ? -373.998 486.192 346.325 1.00 93.25 131 VAL B CA 1
ATOM 4516 C C . VAL B 2 131 ? -373.638 485.665 347.707 1.00 98.59 131 VAL B C 1
ATOM 4517 O O . VAL B 2 131 ? -372.543 485.128 347.917 1.00 95.24 131 VAL B O 1
ATOM 4521 N N . ILE B 2 132 ? -374.554 485.805 348.669 1.00 101.47 132 ILE B N 1
ATOM 4522 C CA . ILE B 2 132 ? -374.273 485.366 350.031 1.00 88.75 132 ILE B CA 1
ATOM 4523 C C . ILE B 2 132 ? -374.119 483.852 350.092 1.00 94.56 132 ILE B C 1
ATOM 4524 O O . ILE B 2 132 ? -373.323 483.336 350.887 1.00 95.56 132 ILE B O 1
ATOM 4526 N N . GLU B 2 133 ? -374.857 483.114 349.258 1.00 91.37 133 GLU B N 1
ATOM 4527 C CA . GLU B 2 133 ? -374.748 481.658 349.280 1.00 98.48 133 GLU B CA 1
ATOM 4528 C C . GLU B 2 133 ? -373.385 481.198 348.779 1.00 98.97 133 GLU B C 1
ATOM 4529 O O . GLU B 2 133 ? -372.752 480.334 349.396 1.00 100.06 133 GLU B O 1
ATOM 4535 N N . GLN B 2 134 ? -372.911 481.762 347.664 1.00 101.37 134 GLN B N 1
ATOM 4536 C CA . GLN B 2 134 ? -371.598 481.374 347.162 1.00 106.88 134 GLN B CA 1
ATOM 4537 C C . GLN B 2 134 ? -370.486 481.861 348.079 1.00 92.31 134 GLN B C 1
ATOM 4538 O O . GLN B 2 134 ? -369.443 481.207 348.186 1.00 97.32 134 GLN B O 1
ATOM 4544 N N . ALA B 2 135 ? -370.687 482.997 348.746 1.00 92.16 135 ALA B N 1
ATOM 4545 C CA . ALA B 2 135 ? -369.749 483.404 349.786 1.00 84.54 135 ALA B CA 1
ATOM 4546 C C . ALA B 2 135 ? -369.750 482.406 350.937 1.00 76.72 135 ALA B C 1
ATOM 4547 O O . ALA B 2 135 ? -368.685 482.031 351.441 1.00 69.27 135 ALA B O 1
ATOM 4549 N N . ARG B 2 136 ? -370.937 481.959 351.358 1.00 79.43 136 ARG B N 1
ATOM 4550 C CA . ARG B 2 136 ? -371.025 480.955 352.414 1.00 72.03 136 ARG B CA 1
ATOM 4551 C C . ARG B 2 136 ? -370.350 479.654 351.995 1.00 82.98 136 ARG B C 1
ATOM 4552 O O . ARG B 2 136 ? -369.616 479.047 352.784 1.00 68.70 136 ARG B O 1
ATOM 4560 N N . ARG B 2 137 ? -370.572 479.217 350.750 1.00 90.85 137 ARG B N 1
ATOM 4561 C CA . ARG B 2 137 ? -369.917 478.013 350.250 1.00 80.86 137 ARG B CA 1
ATOM 4562 C C . ARG B 2 137 ? -368.416 478.194 350.082 1.00 78.63 137 ARG B C 1
ATOM 4563 O O . ARG B 2 137 ? -367.676 477.208 350.155 1.00 78.57 137 ARG B O 1
ATOM 4571 N N . GLN B 2 138 ? -367.952 479.426 349.860 1.00 86.12 138 GLN B N 1
ATOM 4572 C CA . GLN B 2 138 ? -366.516 479.668 349.803 1.00 93.13 138 GLN B CA 1
ATOM 4573 C C . GLN B 2 138 ? -365.901 479.594 351.191 1.00 83.30 138 GLN B C 1
ATOM 4574 O O . GLN B 2 138 ? -364.811 479.039 351.362 1.00 86.50 138 GLN B O 1
ATOM 4580 N N . ILE B 2 139 ? -366.584 480.151 352.193 1.00 74.76 139 ILE B N 1
ATOM 4581 C CA . ILE B 2 139 ? -366.067 480.127 353.559 1.00 70.71 139 ILE B CA 1
ATOM 4582 C C . ILE B 2 139 ? -365.943 478.693 354.054 1.00 68.59 139 ILE B C 1
ATOM 4583 O O . ILE B 2 139 ? -364.914 478.294 354.612 1.00 69.88 139 ILE B O 1
ATOM 4588 N N . GLU B 2 140 ? -366.997 477.897 353.861 1.00 76.97 140 GLU B N 1
ATOM 4589 C CA . GLU B 2 140 ? -366.991 476.505 354.298 1.00 77.70 140 GLU B CA 1
ATOM 4590 C C . GLU B 2 140 ? -365.857 475.705 353.661 1.00 79.17 140 GLU B C 1
ATOM 4591 O O . GLU B 2 140 ? -365.413 474.705 354.240 1.00 73.27 140 GLU B O 1
ATOM 4597 N N . ASP B 2 141 ? -365.368 476.132 352.495 1.00 83.95 141 ASP B N 1
ATOM 4598 C CA . ASP B 2 141 ? -364.259 475.432 351.862 1.00 91.96 141 ASP B CA 1
ATOM 4599 C C . ASP B 2 141 ? -362.956 475.641 352.619 1.00 90.54 141 ASP B C 1
ATOM 4600 O O . ASP B 2 141 ? -362.050 474.805 352.528 1.00 106.87 141 ASP B O 1
ATOM 4605 N N . LEU B 2 142 ? -362.848 476.737 353.365 1.00 85.09 142 LEU B N 1
ATOM 4606 C CA . LEU B 2 142 ? -361.612 477.058 354.064 1.00 65.30 142 LEU B CA 1
ATOM 4607 C C . LEU B 2 142 ? -361.207 475.923 354.995 1.00 79.81 142 LEU B C 1
ATOM 4608 O O . LEU B 2 142 ? -362.053 475.243 355.585 1.00 81.29 142 LEU B O 1
ATOM 4613 N N . VAL B 2 143 ? -359.894 475.716 355.107 1.00 83.52 143 VAL B N 1
ATOM 4614 C CA . VAL B 2 143 ? -359.384 474.615 355.923 1.00 81.28 143 VAL B CA 1
ATOM 4615 C C . VAL B 2 143 ? -359.787 474.746 357.387 1.00 80.97 143 VAL B C 1
ATOM 4616 O O . VAL B 2 143 ? -360.306 473.769 357.949 1.00 99.94 143 VAL B O 1
ATOM 4620 N N . PRO B 2 144 ? -359.584 475.888 358.059 1.00 67.28 144 PRO B N 1
ATOM 4621 C CA . PRO B 2 144 ? -359.983 475.969 359.473 1.00 83.05 144 PRO B CA 1
ATOM 4622 C C . PRO B 2 144 ? -361.484 475.998 359.678 1.00 78.09 144 PRO B C 1
ATOM 4623 O O . PRO B 2 144 ? -361.934 475.943 360.830 1.00 84.49 144 PRO B O 1
ATOM 4627 N N . VAL B 2 145 ? -362.269 476.085 358.607 1.00 75.90 145 VAL B N 1
ATOM 4628 C CA . VAL B 2 145 ? -363.719 476.175 358.695 1.00 75.54 145 VAL B CA 1
ATOM 4629 C C . VAL B 2 145 ? -364.305 474.787 358.499 1.00 81.07 145 VAL B C 1
ATOM 4630 O O . VAL B 2 145 ? -364.020 474.116 357.497 1.00 82.61 145 VAL B O 1
ATOM 4634 N N . TYR B 2 146 ? -365.135 474.363 359.447 1.00 90.81 146 TYR B N 1
ATOM 4635 C CA . TYR B 2 146 ? -365.720 473.032 359.424 1.00 95.38 146 TYR B CA 1
ATOM 4636 C C . TYR B 2 146 ? -367.176 473.022 358.986 1.00 90.12 146 TYR B C 1
ATOM 4637 O O . TYR B 2 146 ? -367.637 472.015 358.441 1.00 95.93 146 TYR B O 1
ATOM 4646 N N . ALA B 2 147 ? -367.903 474.117 359.196 1.00 77.03 147 ALA B N 1
ATOM 4647 C CA . ALA B 2 147 ? -369.278 474.225 358.730 1.00 69.32 147 ALA B CA 1
ATOM 4648 C C . ALA B 2 147 ? -369.717 475.676 358.809 1.00 84.19 147 ALA B C 1
ATOM 4649 O O . ALA B 2 147 ? -369.365 476.385 359.755 1.00 88.57 147 ALA B O 1
ATOM 4651 N N . VAL B 2 148 ? -370.480 476.108 357.809 1.00 87.52 148 VAL B N 1
ATOM 4652 C CA . VAL B 2 148 ? -371.115 477.420 357.795 1.00 67.52 148 VAL B CA 1
ATOM 4653 C C . VAL B 2 148 ? -372.567 477.221 357.405 1.00 88.51 148 VAL B C 1
ATOM 4654 O O . VAL B 2 148 ? -372.856 476.698 356.322 1.00 83.15 148 VAL B O 1
ATOM 4658 N N . LEU B 2 149 ? -373.477 477.648 358.269 1.00 91.55 149 LEU B N 1
ATOM 4659 C CA . LEU B 2 149 ? -374.903 477.504 358.031 1.00 78.82 149 LEU B CA 1
ATOM 4660 C C . LEU B 2 149 ? -375.513 478.880 357.814 1.00 89.06 149 LEU B C 1
ATOM 4661 O O . LEU B 2 149 ? -375.305 479.791 358.621 1.00 88.13 149 LEU B O 1
ATOM 4666 N N . ASP B 2 150 ? -376.249 479.029 356.716 1.00 93.76 150 ASP B N 1
ATOM 4667 C CA . ASP B 2 150 ? -376.976 480.261 356.423 1.00 91.72 150 ASP B CA 1
ATOM 4668 C C . ASP B 2 150 ? -378.331 480.170 357.117 1.00 97.63 150 ASP B C 1
ATOM 4669 O O . ASP B 2 150 ? -379.336 479.782 356.519 1.00 113.77 150 ASP B O 1
ATOM 4674 N N . TYR B 2 151 ? -378.357 480.533 358.407 1.00 99.16 151 TYR B N 1
ATOM 4675 C CA . TYR B 2 151 ? -379.562 480.459 359.238 1.00 102.71 151 TYR B CA 1
ATOM 4676 C C . TYR B 2 151 ? -380.574 481.563 358.937 1.00 120.59 151 TYR B C 1
ATOM 4677 O O . TYR B 2 151 ? -381.538 481.717 359.693 1.00 141.22 151 TYR B O 1
ATOM 4686 N N . THR B 2 152 ? -380.388 482.319 357.857 1.00 117.11 152 THR B N 1
ATOM 4687 C CA . THR B 2 152 ? -381.252 483.462 357.584 1.00 114.86 152 THR B CA 1
ATOM 4688 C C . THR B 2 152 ? -382.683 483.027 357.293 1.00 118.90 152 THR B C 1
ATOM 4689 O O . THR B 2 152 ? -383.628 483.474 357.956 1.00 113.44 152 THR B O 1
ATOM 4693 N N . ASN B 2 153 ? -382.863 482.169 356.290 1.00 124.54 153 ASN B N 1
ATOM 4694 C CA . ASN B 2 153 ? -384.187 481.693 355.899 1.00 135.18 153 ASN B CA 1
ATOM 4695 C C . ASN B 2 153 ? -384.664 480.520 356.746 1.00 148.52 153 ASN B C 1
ATOM 4696 O O . ASN B 2 153 ? -385.209 479.549 356.215 1.00 154.27 153 ASN B O 1
ATOM 4698 N N . SER B 2 154 ? -384.472 480.580 358.064 1.00 150.47 154 SER B N 1
ATOM 4699 C CA . SER B 2 154 ? -384.905 479.517 358.957 1.00 142.31 154 SER B CA 1
ATOM 4700 C C . SER B 2 154 ? -385.353 480.122 360.280 1.00 130.33 154 SER B C 1
ATOM 4701 O O . SER B 2 154 ? -385.120 481.300 360.564 1.00 105.06 154 SER B O 1
ATOM 4704 N N . GLU B 2 155 ? -386.011 479.296 361.092 1.00 145.09 155 GLU B N 1
ATOM 4705 C CA . GLU B 2 155 ? -386.519 479.724 362.393 1.00 150.58 155 GLU B CA 1
ATOM 4706 C C . GLU B 2 155 ? -385.347 479.827 363.359 1.00 145.03 155 GLU B C 1
ATOM 4707 O O . GLU B 2 155 ? -384.889 478.823 363.909 1.00 147.14 155 GLU B O 1
ATOM 4709 N N . ILE B 2 156 ? -384.848 481.043 363.562 1.00 134.93 156 ILE B N 1
ATOM 4710 C CA . ILE B 2 156 ? -383.777 481.285 364.516 1.00 112.28 156 ILE B CA 1
ATOM 4711 C C . ILE B 2 156 ? -384.296 482.203 365.612 1.00 102.52 156 ILE B C 1
ATOM 4712 O O . ILE B 2 156 ? -385.345 482.837 365.487 1.00 108.62 156 ILE B O 1
ATOM 4717 N N . ILE B 2 157 ? -383.537 482.268 366.698 1.00 91.26 157 ILE B N 1
ATOM 4718 C CA . ILE B 2 157 ? -383.860 483.113 367.837 1.00 83.59 157 ILE B CA 1
ATOM 4719 C C . ILE B 2 157 ? -382.866 484.265 367.841 1.00 96.67 157 ILE B C 1
ATOM 4720 O O . ILE B 2 157 ? -381.693 484.087 368.189 1.00 98.77 157 ILE B O 1
ATOM 4725 N N . LYS B 2 158 ? -383.328 485.447 367.448 1.00 97.69 158 LYS B N 1
ATOM 4726 C CA . LYS B 2 158 ? -382.463 486.616 367.371 1.00 97.40 158 LYS B CA 1
ATOM 4727 C C . LYS B 2 158 ? -382.354 487.265 368.748 1.00 100.29 158 LYS B C 1
ATOM 4728 O O . LYS B 2 158 ? -383.368 487.654 369.339 1.00 112.31 158 LYS B O 1
ATOM 4730 N N . ARG B 2 159 ? -381.128 487.368 369.264 1.00 88.43 159 ARG B N 1
ATOM 4731 C CA . ARG B 2 159 ? -380.860 488.033 370.534 1.00 82.22 159 ARG B CA 1
ATOM 4732 C C . ARG B 2 159 ? -379.558 488.813 370.426 1.00 91.12 159 ARG B C 1
ATOM 4733 O O . ARG B 2 159 ? -378.708 488.531 369.577 1.00 105.61 159 ARG B O 1
ATOM 4741 N N . GLU B 2 160 ? -379.404 489.799 371.309 1.00 86.18 160 GLU B N 1
ATOM 4742 C CA . GLU B 2 160 ? -378.208 490.633 371.321 1.00 81.37 160 GLU B CA 1
ATOM 4743 C C . GLU B 2 160 ? -378.066 491.266 372.694 1.00 78.56 160 GLU B C 1
ATOM 4744 O O . GLU B 2 160 ? -379.036 491.803 373.235 1.00 97.67 160 GLU B O 1
ATOM 4750 N N . LEU B 2 161 ? -376.864 491.203 373.250 1.00 58.59 161 LEU B N 1
ATOM 4751 C CA . LEU B 2 161 ? -376.574 491.788 374.549 1.00 58.08 161 LEU B CA 1
ATOM 4752 C C . LEU B 2 161 ? -376.015 493.187 374.357 1.00 59.56 161 LEU B C 1
ATOM 4753 O O . LEU B 2 161 ? -375.138 493.397 373.514 1.00 55.84 161 LEU B O 1
ATOM 4758 N N . VAL B 2 162 ? -376.517 494.136 375.141 1.00 75.01 162 VAL B N 1
ATOM 4759 C CA . VAL B 2 162 ? -376.035 495.510 375.113 1.00 71.13 162 VAL B CA 1
ATOM 4760 C C . VAL B 2 162 ? -375.749 495.962 376.538 1.00 67.98 162 VAL B C 1
ATOM 4761 O O . VAL B 2 162 ? -376.509 495.659 377.465 1.00 81.27 162 VAL B O 1
ATOM 4765 N N . MET B 2 163 ? -374.626 496.651 376.714 1.00 54.68 163 MET B N 1
ATOM 4766 C CA . MET B 2 163 ? -374.308 497.368 377.938 1.00 57.43 163 MET B CA 1
ATOM 4767 C C . MET B 2 163 ? -374.233 498.851 377.613 1.00 63.83 163 MET B C 1
ATOM 4768 O O . MET B 2 163 ? -373.721 499.235 376.558 1.00 84.70 163 MET B O 1
ATOM 4773 N N . ALA B 2 164 ? -374.753 499.684 378.510 1.00 59.52 164 ALA B N 1
ATOM 4774 C CA . ALA B 2 164 ? -374.826 501.118 378.263 1.00 64.33 164 ALA B CA 1
ATOM 4775 C C . ALA B 2 164 ? -374.608 501.882 379.558 1.00 82.44 164 ALA B C 1
ATOM 4776 O O . ALA B 2 164 ? -375.269 501.607 380.563 1.00 83.00 164 ALA B O 1
ATOM 4778 N N . ARG B 2 165 ? -373.685 502.841 379.525 1.00 72.22 165 ARG B N 1
ATOM 4779 C CA . ARG B 2 165 ? -373.470 503.766 380.629 1.00 68.77 165 ARG B CA 1
ATOM 4780 C C . ARG B 2 165 ? -374.238 505.050 380.345 1.00 75.02 165 ARG B C 1
ATOM 4781 O O . ARG B 2 165 ? -373.982 505.722 379.340 1.00 79.29 165 ARG B O 1
ATOM 4789 N N . ILE B 2 166 ? -375.169 505.392 381.231 1.00 79.24 166 ILE B N 1
ATOM 4790 C CA . ILE B 2 166 ? -376.091 506.500 381.013 1.00 83.51 166 ILE B CA 1
ATOM 4791 C C . ILE B 2 166 ? -375.900 507.524 382.120 1.00 81.44 166 ILE B C 1
ATOM 4792 O O . ILE B 2 166 ? -375.926 507.178 383.307 1.00 68.68 166 ILE B O 1
ATOM 4797 N N . SER B 2 167 ? -375.726 508.782 381.732 1.00 78.89 167 SER B N 1
ATOM 4798 C CA . SER B 2 167 ? -375.539 509.838 382.712 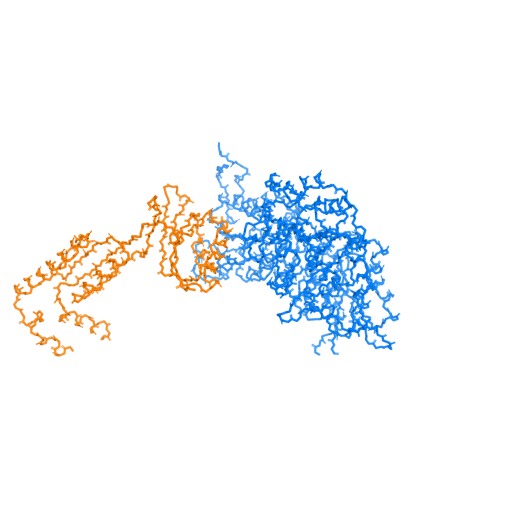1.00 74.57 167 SER B CA 1
ATOM 4799 C C . SER B 2 167 ? -376.854 510.163 383.405 1.00 76.58 167 SER B C 1
ATOM 4800 O O . SER B 2 167 ? -377.916 510.197 382.777 1.00 56.58 167 SER B O 1
ATOM 4803 N N . LEU B 2 168 ? -376.777 510.396 384.712 1.00 77.43 168 LEU B N 1
ATOM 4804 C CA . LEU B 2 168 ? -377.934 510.769 385.511 1.00 68.64 168 LEU B CA 1
ATOM 4805 C C . LEU B 2 168 ? -378.138 512.275 385.585 1.00 82.71 168 LEU B C 1
ATOM 4806 O O . LEU B 2 168 ? -379.084 512.726 386.239 1.00 80.79 168 LEU B O 1
ATOM 4811 N N . LEU B 2 169 ? -377.288 513.059 384.925 1.00 82.01 169 LEU B N 1
ATOM 4812 C CA . LEU B 2 169 ? -377.289 514.507 385.076 1.00 75.48 169 LEU B CA 1
ATOM 4813 C C . LEU B 2 169 ? -378.212 515.226 384.099 1.00 88.26 169 LEU B C 1
ATOM 4814 O O . LEU B 2 169 ? -378.445 516.429 384.266 1.00 87.53 169 LEU B O 1
ATOM 4819 N N . GLY B 2 170 ? -378.737 514.536 383.092 1.00 102.54 170 GLY B N 1
ATOM 4820 C CA . GLY B 2 170 ? -379.722 515.114 382.205 1.00 118.53 170 GLY B CA 1
ATOM 4821 C C . GLY B 2 170 ? -379.110 515.854 381.028 1.00 126.14 170 GLY B C 1
ATOM 4822 O O . GLY B 2 170 ? -377.920 516.175 380.993 1.00 123.81 170 GLY B O 1
ATOM 4823 N N . THR B 2 171 ? -379.969 516.148 380.050 1.00 129.94 171 THR B N 1
ATOM 4824 C CA . THR B 2 171 ? -379.531 516.708 378.776 1.00 121.13 171 THR B CA 1
ATOM 4825 C C . THR B 2 171 ? -378.988 518.124 378.889 1.00 115.61 171 THR B C 1
ATOM 4826 O O . THR B 2 171 ? -378.378 518.604 377.928 1.00 118.74 171 THR B O 1
ATOM 4830 N N . GLU B 2 172 ? -379.205 518.809 380.014 1.00 119.47 172 GLU B N 1
ATOM 4831 C CA . GLU B 2 172 ? -378.559 520.095 380.251 1.00 119.95 172 GLU B CA 1
ATOM 4832 C C . GLU B 2 172 ? -377.066 519.896 380.429 1.00 121.13 172 GLU B C 1
ATOM 4833 O O . GLU B 2 172 ? -376.269 520.221 379.542 1.00 120.03 172 GLU B O 1
ATOM 4839 N N . TYR B 2 173 ? -376.699 519.371 381.600 1.00 119.91 173 TYR B N 1
ATOM 4840 C CA . TYR B 2 173 ? -375.308 519.072 381.914 1.00 119.21 173 TYR B CA 1
ATOM 4841 C C . TYR B 2 173 ? -374.643 518.239 380.823 1.00 120.48 173 TYR B C 1
ATOM 4842 O O . TYR B 2 173 ? -373.446 518.398 380.558 1.00 132.45 173 TYR B O 1
ATOM 4851 N N . PHE B 2 174 ? -375.396 517.342 380.183 1.00 112.49 174 PHE B N 1
ATOM 4852 C CA . PHE B 2 174 ? -374.795 516.447 379.201 1.00 114.85 174 PHE B CA 1
ATOM 4853 C C . PHE B 2 174 ? -374.137 517.208 378.059 1.00 134.10 174 PHE B C 1
ATOM 4854 O O . PHE B 2 174 ? -373.141 516.736 377.500 1.00 135.66 174 PHE B O 1
ATOM 4862 N N . GLU B 2 175 ? -374.667 518.382 377.702 1.00 146.74 175 GLU B N 1
ATOM 4863 C CA . GLU B 2 175 ? -374.077 519.154 376.614 1.00 154.71 175 GLU B CA 1
ATOM 4864 C C . GLU B 2 175 ? -372.712 519.701 377.006 1.00 158.91 175 GLU B C 1
ATOM 4865 O O . GLU B 2 175 ? -371.834 519.851 376.149 1.00 172.05 175 GLU B O 1
ATOM 4871 N N . ASP B 2 176 ? -372.521 520.012 378.292 1.00 141.14 176 ASP B N 1
ATOM 4872 C CA . ASP B 2 176 ? -371.210 520.433 378.778 1.00 134.85 176 ASP B CA 1
ATOM 4873 C C . ASP B 2 176 ? -370.142 519.414 378.406 1.00 138.88 176 ASP B C 1
ATOM 4874 O O . ASP B 2 176 ? -369.089 519.768 377.864 1.00 156.63 176 ASP B O 1
ATOM 4879 N N . LEU B 2 177 ? -370.417 518.134 378.666 1.00 125.78 177 LEU B N 1
ATOM 4880 C CA . LEU B 2 177 ? -369.476 517.076 378.311 1.00 136.38 177 LEU B CA 1
ATOM 4881 C C . LEU B 2 177 ? -369.294 516.988 376.799 1.00 149.78 177 LEU B C 1
ATOM 4882 O O . LEU B 2 177 ? -368.165 516.887 376.303 1.00 145.85 177 LEU B O 1
ATOM 4887 N N . LEU B 2 178 ? -370.400 517.029 376.050 1.00 154.08 178 LEU B N 1
ATOM 4888 C CA . LEU B 2 178 ? -370.313 517.038 374.593 1.00 159.28 178 LEU B CA 1
ATOM 4889 C C . LEU B 2 178 ? -369.532 518.249 374.095 1.00 160.32 178 LEU B C 1
ATOM 4890 O O . LEU B 2 178 ? -368.706 518.128 373.183 1.00 165.42 178 LEU B O 1
ATOM 4892 N N . LEU B 2 179 ? -369.763 519.422 374.695 1.00 154.14 179 LEU B N 1
ATOM 4893 C CA . LEU B 2 179 ? -369.006 520.606 374.301 1.00 146.45 179 LEU B CA 1
ATOM 4894 C C . LEU B 2 179 ? -367.535 520.457 374.649 1.00 157.64 179 LEU B C 1
ATOM 4895 O O . LEU B 2 179 ? -366.663 520.877 373.881 1.00 162.47 179 LEU B O 1
ATOM 4897 N N . HIS B 2 180 ? -367.237 519.867 375.806 1.00 151.42 180 HIS B N 1
ATOM 4898 C CA . HIS B 2 180 ? -365.863 519.846 376.287 1.00 157.98 180 HIS B CA 1
ATOM 4899 C C . HIS B 2 180 ? -365.052 518.685 375.735 1.00 165.43 180 HIS B C 1
ATOM 4900 O O . HIS B 2 180 ? -363.845 518.618 375.992 1.00 164.82 180 HIS B O 1
ATOM 4907 N N . HIS B 2 181 ? -365.672 517.769 374.997 1.00 167.35 181 HIS B N 1
ATOM 4908 C CA . HIS B 2 181 ? -364.889 516.810 374.232 1.00 171.12 181 HIS B CA 1
ATOM 4909 C C . HIS B 2 181 ? -364.984 517.179 372.757 1.00 174.90 181 HIS B C 1
ATOM 4910 O O . HIS B 2 181 ? -365.325 516.357 371.901 1.00 170.89 181 HIS B O 1
ATOM 4917 N N . HIS B 2 182 ? -364.702 518.453 372.488 1.00 173.25 182 HIS B N 1
ATOM 4918 C CA . HIS B 2 182 ? -364.479 519.023 371.167 1.00 173.85 182 HIS B CA 1
ATOM 4919 C C . HIS B 2 182 ? -363.878 520.401 371.405 1.00 192.70 182 HIS B C 1
ATOM 4920 O O . HIS B 2 182 ? -363.333 521.029 370.490 1.00 203.09 182 HIS B O 1
ATOM 4927 N N . THR B 2 183 ? -363.973 520.862 372.652 1.00 193.49 183 THR B N 1
ATOM 4928 C CA . THR B 2 183 ? -363.419 522.140 373.085 1.00 189.54 183 THR B CA 1
ATOM 4929 C C . THR B 2 183 ? -361.918 522.040 373.331 1.00 183.08 183 THR B C 1
ATOM 4930 O O . THR B 2 183 ? -361.381 520.948 373.511 1.00 176.20 183 THR B O 1
ATOM 4934 N N . VAL B 2 196 ? -371.733 527.242 375.701 1.00 131.34 196 VAL B N 1
ATOM 4935 C CA . VAL B 2 196 ? -371.547 526.860 377.095 1.00 131.28 196 VAL B CA 1
ATOM 4936 C C . VAL B 2 196 ? -372.132 527.931 378.008 1.00 134.61 196 VAL B C 1
ATOM 4937 O O . VAL B 2 196 ? -372.552 527.644 379.128 1.00 127.37 196 VAL B O 1
ATOM 4941 N N . ALA B 2 197 ? -372.167 529.171 377.515 1.00 146.15 197 ALA B N 1
ATOM 4942 C CA . ALA B 2 197 ? -372.687 530.271 378.320 1.00 158.76 197 ALA B CA 1
ATOM 4943 C C . ALA B 2 197 ? -374.166 530.071 378.629 1.00 162.96 197 ALA B C 1
ATOM 4944 O O . ALA B 2 197 ? -374.582 530.116 379.793 1.00 153.51 197 ALA B O 1
ATOM 4946 N N . GLU B 2 198 ? -374.978 529.840 377.595 1.00 174.85 198 GLU B N 1
ATOM 4947 C CA . GLU B 2 198 ? -376.406 529.629 377.811 1.00 174.29 198 GLU B CA 1
ATOM 4948 C C . GLU B 2 198 ? -376.673 528.288 378.482 1.00 164.24 198 GLU B C 1
ATOM 4949 O O . GLU B 2 198 ? -377.563 528.181 379.334 1.00 163.75 198 GLU B O 1
ATOM 4955 N N . ILE B 2 199 ? -375.910 527.256 378.114 1.00 160.84 199 ILE B N 1
ATOM 4956 C CA . ILE B 2 199 ? -376.195 525.906 378.594 1.00 159.32 199 ILE B CA 1
ATOM 4957 C C . ILE B 2 199 ? -376.018 525.821 380.104 1.00 159.36 199 ILE B C 1
ATOM 4958 O O . ILE B 2 199 ? -376.805 525.168 380.801 1.00 158.94 199 ILE B O 1
ATOM 4963 N N . ARG B 2 200 ? -374.990 526.482 380.636 1.00 161.10 200 ARG B N 1
ATOM 4964 C CA . ARG B 2 200 ? -374.773 526.485 382.076 1.00 151.35 200 ARG B CA 1
ATOM 4965 C C . ARG B 2 200 ? -375.707 527.436 382.813 1.00 154.85 200 ARG B C 1
ATOM 4966 O O . ARG B 2 200 ? -375.693 527.457 384.049 1.00 154.44 200 ARG B O 1
ATOM 4974 N N . GLU B 2 201 ? -376.512 528.215 382.092 1.00 158.97 201 GLU B N 1
ATOM 4975 C CA . GLU B 2 201 ? -377.571 529.020 382.683 1.00 163.30 201 GLU B CA 1
ATOM 4976 C C . GLU B 2 201 ? -378.952 528.400 382.479 1.00 154.22 201 GLU B C 1
ATOM 4977 O O . GLU B 2 201 ? -379.955 529.003 382.874 1.00 161.01 201 GLU B O 1
ATOM 4983 N N . LYS B 2 202 ? -379.028 527.208 381.886 1.00 134.98 202 LYS B N 1
ATOM 4984 C CA . LYS B 2 202 ? -380.312 526.537 381.733 1.00 124.18 202 LYS B CA 1
ATOM 4985 C C . LYS B 2 202 ? -380.899 526.209 383.101 1.00 125.64 202 LYS B C 1
ATOM 4986 O O . LYS B 2 202 ? -380.175 526.006 384.079 1.00 129.43 202 LYS B O 1
ATOM 4992 N N . GLN B 2 203 ? -382.233 526.151 383.155 1.00 120.62 203 GLN B N 1
ATOM 4993 C CA . GLN B 2 203 ? -382.930 526.105 384.438 1.00 112.45 203 GLN B CA 1
ATOM 4994 C C . GLN B 2 203 ? -382.499 524.907 385.277 1.00 105.11 203 GLN B C 1
ATOM 4995 O O . GLN B 2 203 ? -382.259 525.044 386.483 1.00 96.89 203 GLN B O 1
ATOM 5001 N N . PHE B 2 204 ? -382.384 523.732 384.664 1.00 107.27 204 PHE B N 1
ATOM 5002 C CA . PHE B 2 204 ? -382.132 522.492 385.391 1.00 107.92 204 PHE B CA 1
ATOM 5003 C C . PHE B 2 204 ? -380.710 521.978 385.178 1.00 109.74 204 PHE B C 1
ATOM 5004 O O . PHE B 2 204 ? -380.470 520.772 385.088 1.00 112.52 204 PHE B O 1
ATOM 5012 N N . HIS B 2 205 ? -379.753 522.895 385.106 1.00 110.31 205 HIS B N 1
ATOM 5013 C CA . HIS B 2 205 ? -378.337 522.556 385.134 1.00 106.37 205 HIS B CA 1
ATOM 5014 C C . HIS B 2 205 ? -377.853 522.504 386.583 1.00 103.41 205 HIS B C 1
ATOM 5015 O O . HIS B 2 205 ? -378.252 523.341 387.397 1.00 119.99 205 HIS B O 1
ATOM 5022 N N . PRO B 2 206 ? -377.010 521.527 386.932 1.00 96.91 206 PRO B N 1
ATOM 5023 C CA . PRO B 2 206 ? -376.630 521.343 388.346 1.00 102.60 206 PRO B CA 1
ATOM 5024 C C . PRO B 2 206 ? -376.061 522.579 389.030 1.00 112.88 206 PRO B C 1
ATOM 5025 O O . PRO B 2 206 ? -376.202 522.712 390.254 1.00 108.94 206 PRO B O 1
ATOM 5029 N N . ALA B 2 207 ? -375.422 523.487 388.289 1.00 122.47 207 ALA B N 1
ATOM 5030 C CA . ALA B 2 207 ? -374.847 524.678 388.905 1.00 135.31 207 ALA B CA 1
ATOM 5031 C C . ALA B 2 207 ? -375.908 525.643 389.419 1.00 140.46 207 ALA B C 1
ATOM 5032 O O . ALA B 2 207 ? -375.624 526.433 390.325 1.00 150.31 207 ALA B O 1
ATOM 5034 N N . ASN B 2 208 ? -377.115 525.602 388.861 1.00 131.42 208 ASN B N 1
ATOM 5035 C CA . ASN B 2 208 ? -378.199 526.483 389.272 1.00 129.01 208 ASN B CA 1
ATOM 5036 C C . ASN B 2 208 ? -379.132 525.826 390.278 1.00 122.41 208 ASN B C 1
ATOM 5037 O O . ASN B 2 208 ? -380.152 526.420 390.643 1.00 115.53 208 ASN B O 1
ATOM 5042 N N . LEU B 2 209 ? -378.803 524.619 390.737 1.00 121.81 209 LEU B N 1
ATOM 5043 C CA . LEU B 2 209 ? -379.659 523.818 391.593 1.00 105.27 209 LEU B CA 1
ATOM 5044 C C . LEU B 2 209 ? -378.962 523.480 392.905 1.00 99.01 209 LEU B C 1
ATOM 5045 O O . LEU B 2 209 ? -377.746 523.259 392.930 1.00 91.07 209 LEU B O 1
ATOM 5050 N N . PRO B 2 210 ? -379.707 523.426 394.006 1.00 92.21 210 PRO B N 1
ATOM 5051 C CA . PRO B 2 210 ? -379.127 522.973 395.274 1.00 92.67 210 PRO B CA 1
ATOM 5052 C C . PRO B 2 210 ? -378.687 521.521 395.183 1.00 99.54 210 PRO B C 1
ATOM 5053 O O . PRO B 2 210 ? -379.037 520.785 394.260 1.00 102.49 210 PRO B O 1
ATOM 5057 N N . ALA B 2 211 ? -377.913 521.106 396.187 1.00 102.72 211 ALA B N 1
ATOM 5058 C CA . ALA B 2 211 ? -377.312 519.778 396.147 1.00 105.10 211 ALA B CA 1
ATOM 5059 C C . ALA B 2 211 ? -378.356 518.665 396.211 1.00 109.92 211 ALA B C 1
ATOM 5060 O O . ALA B 2 211 ? -378.138 517.590 395.640 1.00 109.73 211 ALA B O 1
ATOM 5062 N N . SER B 2 212 ? -379.497 518.901 396.873 1.00 109.83 212 SER B N 1
ATOM 5063 C CA . SER B 2 212 ? -380.501 517.848 397.015 1.00 107.30 212 SER B CA 1
ATOM 5064 C C . SER B 2 212 ? -381.306 517.661 395.741 1.00 110.45 212 SER B C 1
ATOM 5065 O O . SER B 2 212 ? -381.546 516.526 395.315 1.00 115.20 212 SER B O 1
ATOM 5068 N N . GLU B 2 213 ? -381.746 518.757 395.122 1.00 111.25 213 GLU B N 1
ATOM 5069 C CA . GLU B 2 213 ? -382.483 518.607 393.876 1.00 112.80 213 GLU B CA 1
ATOM 5070 C C . GLU B 2 213 ? -381.603 517.981 392.804 1.00 101.69 213 GLU B C 1
ATOM 5071 O O . GLU B 2 213 ? -382.098 517.242 391.948 1.00 105.41 213 GLU B O 1
ATOM 5077 N N . VAL B 2 214 ? -380.291 518.224 392.863 1.00 80.56 214 VAL B N 1
ATOM 5078 C CA . VAL B 2 214 ? -379.370 517.470 392.019 1.00 75.56 214 VAL B CA 1
ATOM 5079 C C . VAL B 2 214 ? -379.379 516.000 392.415 1.00 85.53 214 VAL B C 1
ATOM 5080 O O . VAL B 2 214 ? -379.442 515.112 391.558 1.00 84.54 214 VAL B O 1
ATOM 5084 N N . LEU B 2 215 ? -379.330 515.721 393.721 1.00 88.36 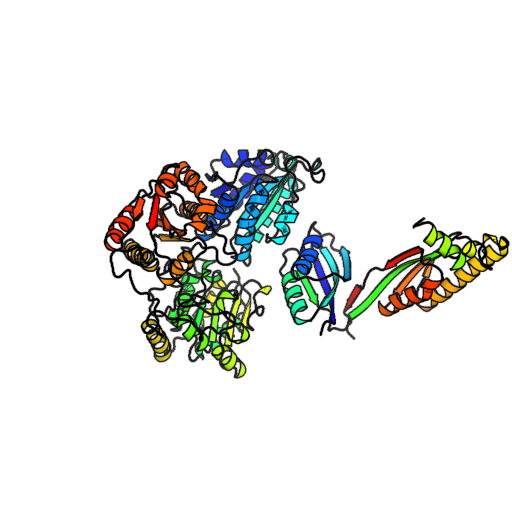215 LEU B N 1
ATOM 5085 C CA . LEU B 2 215 ? -379.445 514.344 394.193 1.00 89.01 215 LEU B CA 1
ATOM 5086 C C . LEU B 2 215 ? -380.795 513.743 393.819 1.00 89.10 215 LEU B C 1
ATOM 5087 O O . LEU B 2 215 ? -380.866 512.604 393.340 1.00 74.39 215 LEU B O 1
ATOM 5092 N N . ARG B 2 216 ? -381.879 514.496 394.029 1.00 94.69 216 ARG B N 1
ATOM 5093 C CA . ARG B 2 216 ? -383.212 513.977 393.740 1.00 82.52 216 ARG B CA 1
ATOM 5094 C C . ARG B 2 216 ? -383.414 513.774 392.246 1.00 77.74 216 ARG B C 1
ATOM 5095 O O . ARG B 2 216 ? -384.030 512.787 391.826 1.00 82.86 216 ARG B O 1
ATOM 5103 N N . LEU B 2 217 ? -382.900 514.693 391.429 1.00 69.60 217 LEU B N 1
ATOM 5104 C CA . LEU B 2 217 ? -383.059 514.564 389.987 1.00 72.04 217 LEU B CA 1
ATOM 5105 C C . LEU B 2 217 ? -382.161 513.479 389.412 1.00 72.40 217 LEU B C 1
ATOM 5106 O O . LEU B 2 217 ? -382.549 512.813 388.446 1.00 87.61 217 LEU B O 1
ATOM 5111 N N . LYS B 2 218 ? -380.969 513.284 389.979 1.00 69.46 218 LYS B N 1
ATOM 5112 C CA . LYS B 2 218 ? -380.145 512.158 389.553 1.00 69.12 218 LYS B CA 1
ATOM 5113 C C . LYS B 2 218 ? -380.838 510.836 389.853 1.00 76.21 218 LYS B C 1
ATOM 5114 O O . LYS B 2 218 ? -380.806 509.911 389.034 1.00 79.97 218 LYS B O 1
ATOM 5120 N N . HIS B 2 219 ? -381.487 510.733 391.015 1.00 77.36 219 HIS B N 1
ATOM 5121 C CA . HIS B 2 219 ? -382.227 509.519 391.337 1.00 62.36 219 HIS B CA 1
ATOM 5122 C C . HIS B 2 219 ? -383.538 509.430 390.574 1.00 66.26 219 HIS B C 1
ATOM 5123 O O . HIS B 2 219 ? -383.993 508.323 390.269 1.00 77.24 219 HIS B O 1
ATOM 5130 N N . GLU B 2 220 ? -384.166 510.568 390.275 1.00 73.36 220 GLU B N 1
ATOM 5131 C CA . GLU B 2 220 ? -385.338 510.548 389.407 1.00 59.38 220 GLU B CA 1
ATOM 5132 C C . GLU B 2 220 ? -384.958 510.077 388.010 1.00 56.80 220 GLU B C 1
ATOM 5133 O O . GLU B 2 220 ? -385.607 509.193 387.442 1.00 56.28 220 GLU B O 1
ATOM 5139 N N . HIS B 2 221 ? -383.895 510.655 387.444 1.00 63.94 221 HIS B N 1
ATOM 5140 C CA . HIS B 2 221 ? -383.386 510.165 386.169 1.00 55.64 221 HIS B CA 1
ATOM 5141 C C . HIS B 2 221 ? -382.984 508.700 386.274 1.00 62.25 221 HIS B C 1
ATOM 5142 O O . HIS B 2 221 ? -383.260 507.906 385.368 1.00 77.38 221 HIS B O 1
ATOM 5149 N N . LEU B 2 222 ? -382.350 508.319 387.385 1.00 64.68 222 LEU B N 1
ATOM 5150 C CA . LEU B 2 222 ? -382.022 506.914 387.602 1.00 65.48 222 LEU B CA 1
ATOM 5151 C C . LEU B 2 222 ? -383.282 506.064 387.685 1.00 61.62 222 LEU B C 1
ATOM 5152 O O . LEU B 2 222 ? -383.322 504.943 387.167 1.00 55.06 222 LEU B O 1
ATOM 5157 N N . ASN B 2 223 ? -384.322 506.580 388.340 1.00 64.23 223 ASN B N 1
ATOM 5158 C CA . ASN B 2 223 ? -385.555 505.815 388.459 1.00 68.20 223 ASN B CA 1
ATOM 5159 C C . ASN B 2 223 ? -386.226 505.648 387.098 1.00 69.99 223 ASN B C 1
ATOM 5160 O O . ASN B 2 223 ? -386.806 504.594 386.809 1.00 70.59 223 ASN B O 1
ATOM 5165 N N . ASP B 2 224 ? -386.144 506.669 386.239 1.00 68.84 224 ASP B N 1
ATOM 5166 C CA . ASP B 2 224 ? -386.710 506.539 384.899 1.00 63.31 224 ASP B CA 1
ATOM 5167 C C . ASP B 2 224 ? -385.936 505.517 384.073 1.00 59.42 224 ASP B C 1
ATOM 5168 O O . ASP B 2 224 ? -386.536 504.668 383.402 1.00 64.14 224 ASP B O 1
ATOM 5173 N N . ILE B 2 225 ? -384.604 505.573 384.126 1.00 56.88 225 ILE B N 1
ATOM 5174 C CA . ILE B 2 225 ? -383.774 504.627 383.385 1.00 53.54 225 ILE B CA 1
ATOM 5175 C C . ILE B 2 225 ? -383.993 503.210 383.894 1.00 64.22 225 ILE B C 1
ATOM 5176 O O . ILE B 2 225 ? -384.042 502.254 383.110 1.00 62.49 225 ILE B O 1
ATOM 5181 N N . THR B 2 226 ? -384.123 503.049 385.214 1.00 71.28 226 THR B N 1
ATOM 5182 C CA . THR B 2 226 ? -384.356 501.723 385.779 1.00 56.25 226 THR B CA 1
ATOM 5183 C C . THR B 2 226 ? -385.721 501.186 385.368 1.00 55.99 226 THR B C 1
ATOM 5184 O O . THR B 2 226 ? -385.843 500.024 384.966 1.00 54.28 226 THR B O 1
ATOM 5188 N N . ASN B 2 227 ? -386.765 502.015 385.464 1.00 57.02 227 ASN B N 1
ATOM 5189 C CA . ASN B 2 227 ? -388.088 501.571 385.035 1.00 60.87 227 ASN B CA 1
ATOM 5190 C C . ASN B 2 227 ? -388.092 501.251 383.549 1.00 56.45 227 ASN B C 1
ATOM 5191 O O . ASN B 2 227 ? -388.744 500.297 383.109 1.00 66.24 227 ASN B O 1
ATOM 5196 N N . LEU B 2 228 ? -387.353 502.032 382.764 1.00 57.35 228 LEU B N 1
ATOM 5197 C CA . LEU B 2 228 ? -387.267 501.784 381.331 1.00 60.69 228 LEU B CA 1
ATOM 5198 C C . LEU B 2 228 ? -386.534 500.479 381.044 1.00 60.38 228 LEU B C 1
ATOM 5199 O O . LEU B 2 228 ? -387.008 499.649 380.261 1.00 60.12 228 LEU B O 1
ATOM 5204 N N . THR B 2 229 ? -385.377 500.272 381.678 1.00 66.77 229 THR B N 1
ATOM 5205 C CA . THR B 2 229 ? -384.623 499.053 381.411 1.00 72.39 229 THR B CA 1
ATOM 5206 C C . THR B 2 229 ? -385.302 497.827 382.015 1.00 79.26 229 THR B C 1
ATOM 5207 O O . THR B 2 229 ? -385.165 496.723 381.478 1.00 81.64 229 THR B O 1
ATOM 5211 N N . ASN B 2 230 ? -386.045 497.996 383.113 1.00 70.05 230 ASN B N 1
ATOM 5212 C CA . ASN B 2 230 ? -386.828 496.886 383.647 1.00 72.31 230 ASN B CA 1
ATOM 5213 C C . ASN B 2 230 ? -387.937 496.481 382.689 1.00 72.00 230 ASN B C 1
ATOM 5214 O O . ASN B 2 230 ? -388.277 495.296 382.596 1.00 91.23 230 ASN B O 1
ATOM 5219 N N . ASN B 2 231 ? -388.507 497.447 381.968 1.00 68.74 231 ASN B N 1
ATOM 5220 C CA . ASN B 2 231 ? -389.625 497.149 381.083 1.00 70.15 231 ASN B CA 1
ATOM 5221 C C . ASN B 2 231 ? -389.189 496.342 379.868 1.00 63.84 231 ASN B C 1
ATOM 5222 O O . ASN B 2 231 ? -389.973 495.541 379.349 1.00 75.53 231 ASN B O 1
ATOM 5227 N N . PHE B 2 232 ? -387.959 496.533 379.399 1.00 59.72 232 PHE B N 1
ATOM 5228 C CA . PHE B 2 232 ? -387.431 495.767 378.277 1.00 59.91 232 PHE B CA 1
ATOM 5229 C C . PHE B 2 232 ? -386.826 494.433 378.694 1.00 69.71 232 PHE B C 1
ATOM 5230 O O . PHE B 2 232 ? -386.389 493.667 377.826 1.00 61.62 232 PHE B O 1
ATOM 5238 N N . GLY B 2 233 ? -386.800 494.127 379.986 1.00 65.90 233 GLY B N 1
ATOM 5239 C CA . GLY B 2 233 ? -386.174 492.909 380.457 1.00 65.34 233 GLY B CA 1
ATOM 5240 C C . GLY B 2 233 ? -384.720 493.063 380.828 1.00 67.38 233 GLY B C 1
ATOM 5241 O O . GLY B 2 233 ? -383.990 492.065 380.861 1.00 84.48 233 GLY B O 1
ATOM 5242 N N . GLY B 2 234 ? -384.274 494.287 381.108 1.00 57.65 234 GLY B N 1
ATOM 5243 C CA . GLY B 2 234 ? -382.893 494.549 381.434 1.00 56.95 234 GLY B CA 1
ATOM 5244 C C . GLY B 2 234 ? -382.657 494.684 382.931 1.00 64.27 234 GLY B C 1
ATOM 5245 O O . GLY B 2 234 ? -383.552 494.533 383.757 1.00 89.31 234 GLY B O 1
ATOM 5246 N N . ARG B 2 235 ? -381.403 494.974 383.268 1.00 60.88 235 ARG B N 1
ATOM 5247 C CA . ARG B 2 235 ? -380.976 495.088 384.652 1.00 66.39 235 ARG B CA 1
ATOM 5248 C C . ARG B 2 235 ? -379.998 496.242 384.790 1.00 71.03 235 ARG B C 1
ATOM 5249 O O . ARG B 2 235 ? -379.128 496.437 383.937 1.00 81.42 235 ARG B O 1
ATOM 5257 N N . VAL B 2 236 ? -380.149 497.003 385.869 1.00 63.48 236 VAL B N 1
ATOM 5258 C CA . VAL B 2 236 ? -379.182 498.035 386.221 1.00 59.61 236 VAL B CA 1
ATOM 5259 C C . VAL B 2 236 ? -378.038 497.356 386.966 1.00 78.34 236 VAL B C 1
ATOM 5260 O O . VAL B 2 236 ? -378.221 496.846 388.075 1.00 70.69 236 VAL B O 1
ATOM 5264 N N . VAL B 2 237 ? -376.856 497.349 386.357 1.00 85.30 237 VAL B N 1
ATOM 5265 C CA . VAL B 2 237 ? -375.738 496.559 386.861 1.00 73.78 237 VAL B CA 1
ATOM 5266 C C . VAL B 2 237 ? -374.835 497.374 387.777 1.00 91.81 237 VAL B C 1
ATOM 5267 O O . VAL B 2 237 ? -374.437 496.901 388.844 1.00 110.74 237 VAL B O 1
ATOM 5271 N N . ASP B 2 238 ? -374.495 498.599 387.387 1.00 95.71 238 ASP B N 1
ATOM 5272 C CA . ASP B 2 238 ? -373.613 499.451 388.170 1.00 100.75 238 ASP B CA 1
ATOM 5273 C C . ASP B 2 238 ? -374.238 500.828 388.327 1.00 95.35 238 ASP B C 1
ATOM 5274 O O . ASP B 2 238 ? -374.910 501.328 387.422 1.00 97.31 238 ASP B O 1
ATOM 5279 N N . ILE B 2 239 ? -374.018 501.433 389.493 1.00 89.64 239 ILE B N 1
ATOM 5280 C CA . ILE B 2 239 ? -374.498 502.777 389.787 1.00 81.68 239 ILE B CA 1
ATOM 5281 C C . ILE B 2 239 ? -373.364 503.568 390.422 1.00 81.45 239 ILE B C 1
ATOM 5282 O O . ILE B 2 239 ? -372.668 503.070 391.313 1.00 75.59 239 ILE B O 1
ATOM 5287 N N . SER B 2 240 ? -373.180 504.804 389.962 1.00 87.60 240 SER B N 1
ATOM 5288 C CA . SER B 2 240 ? -372.172 505.708 390.497 1.00 95.89 240 SER B CA 1
ATOM 5289 C C . SER B 2 240 ? -372.810 507.067 390.764 1.00 100.99 240 SER B C 1
ATOM 5290 O O . SER B 2 240 ? -374.009 507.270 390.551 1.00 107.23 240 SER B O 1
ATOM 5293 N N . GLU B 2 241 ? -371.991 508.008 391.241 1.00 97.11 241 GLU B N 1
ATOM 5294 C CA . GLU B 2 241 ? -372.506 509.331 391.576 1.00 101.18 241 GLU B CA 1
ATOM 5295 C C . GLU B 2 241 ? -373.086 510.037 390.359 1.00 83.28 241 GLU B C 1
ATOM 5296 O O . GLU B 2 241 ? -374.055 510.795 390.481 1.00 82.60 241 GLU B O 1
ATOM 5302 N N . THR B 2 242 ? -372.515 509.799 389.179 1.00 68.25 242 THR B N 1
ATOM 5303 C CA . THR B 2 242 ? -372.887 510.541 387.987 1.00 72.80 242 THR B CA 1
ATOM 5304 C C . THR B 2 242 ? -373.650 509.723 386.959 1.00 76.51 242 THR B C 1
ATOM 5305 O O . THR B 2 242 ? -374.355 510.311 386.133 1.00 82.08 242 THR B O 1
ATOM 5309 N N . SER B 2 243 ? -373.538 508.398 386.985 1.00 71.49 243 SER B N 1
ATOM 5310 C CA . SER B 2 243 ? -374.055 507.579 385.899 1.00 77.50 243 SER B CA 1
ATOM 5311 C C . SER B 2 243 ? -374.445 506.207 386.427 1.00 82.81 243 SER B C 1
ATOM 5312 O O . SER B 2 243 ? -374.368 505.929 387.627 1.00 79.99 243 SER B O 1
ATOM 5315 N N . CYS B 2 244 ? -374.858 505.346 385.500 1.00 83.67 244 CYS B N 1
ATOM 5316 C CA . CYS B 2 244 ? -375.251 503.980 385.800 1.00 67.67 244 CYS B CA 1
ATOM 5317 C C . CYS B 2 244 ? -375.079 503.148 384.541 1.00 68.03 244 CYS B C 1
ATOM 5318 O O . CYS B 2 244 ? -375.078 503.671 383.424 1.00 64.60 244 CYS B O 1
ATOM 5321 N N . ILE B 2 245 ? -374.950 501.840 384.731 1.00 67.03 245 ILE B N 1
ATOM 5322 C CA . ILE B 2 245 ? -374.788 500.903 383.628 1.00 74.13 245 ILE B CA 1
ATOM 5323 C C . ILE B 2 245 ? -375.999 499.986 383.590 1.00 78.22 245 ILE B C 1
ATOM 5324 O O . ILE B 2 245 ? -376.353 499.375 384.605 1.00 75.57 245 ILE B O 1
ATOM 5329 N N . VAL B 2 246 ? -376.631 499.892 382.424 1.00 74.24 246 VAL B N 1
ATOM 5330 C CA . VAL B 2 246 ? -377.759 498.994 382.217 1.00 69.67 246 VAL B CA 1
ATOM 5331 C C . VAL B 2 246 ? -377.318 497.854 381.312 1.00 71.50 246 VAL B C 1
ATOM 5332 O O . VAL B 2 246 ? -376.487 498.026 380.413 1.00 76.25 246 VAL B O 1
ATOM 5336 N N . GLU B 2 247 ? -377.877 496.675 381.566 1.00 65.38 247 GLU B N 1
ATOM 5337 C CA . GLU B 2 247 ? -377.617 495.477 380.783 1.00 59.38 247 GLU B CA 1
ATOM 5338 C C . GLU B 2 247 ? -378.941 494.971 380.240 1.00 63.41 247 GLU B C 1
ATOM 5339 O O . GLU B 2 247 ? -379.906 494.834 380.996 1.00 83.30 247 GLU B O 1
ATOM 5345 N N . LEU B 2 248 ? -378.989 494.700 378.937 1.00 59.54 248 LEU B N 1
ATOM 5346 C CA . LEU B 2 248 ? -380.213 494.245 378.294 1.00 54.47 248 LEU B CA 1
ATOM 5347 C C . LEU B 2 248 ? -379.882 493.235 377.211 1.00 65.31 248 LEU B C 1
ATOM 5348 O O . LEU B 2 248 ? -378.936 493.422 376.440 1.00 56.53 248 LEU B O 1
ATOM 5353 N N . SER B 2 249 ? -380.676 492.170 377.155 1.00 72.39 249 SER B N 1
ATOM 5354 C CA . SER B 2 249 ? -380.551 491.141 376.130 1.00 76.92 249 SER B CA 1
ATOM 5355 C C . SER B 2 249 ? -381.944 490.858 375.591 1.00 80.98 249 SER B C 1
ATOM 5356 O O . SER B 2 249 ? -382.808 490.373 376.327 1.00 106.71 249 SER B O 1
ATOM 5359 N N . ALA B 2 250 ? -382.165 491.172 374.321 1.00 70.06 250 ALA B N 1
ATOM 5360 C CA . ALA B 2 250 ? -383.451 490.930 373.681 1.00 86.56 250 ALA B CA 1
ATOM 5361 C C . ALA B 2 250 ? -383.227 490.897 372.173 1.00 93.42 250 ALA B C 1
ATOM 5362 O O . ALA B 2 250 ? -382.085 490.896 371.702 1.00 90.01 250 ALA B O 1
ATOM 5364 N N . LYS B 2 251 ? -384.325 490.857 371.414 1.00 91.00 251 LYS B N 1
ATOM 5365 C CA . LYS B 2 251 ? -384.250 490.950 369.964 1.00 75.21 251 LYS B CA 1
ATOM 5366 C C . LYS B 2 251 ? -383.503 492.222 369.560 1.00 88.26 251 LYS B C 1
ATOM 5367 O O . LYS B 2 251 ? -383.609 493.253 370.232 1.00 94.29 251 LYS B O 1
ATOM 5373 N N . PRO B 2 252 ? -382.737 492.177 368.465 1.00 84.97 252 PRO B N 1
ATOM 5374 C CA . PRO B 2 252 ? -382.019 493.386 368.023 1.00 78.60 252 PRO B CA 1
ATOM 5375 C C . PRO B 2 252 ? -382.930 494.569 367.768 1.00 83.99 252 PRO B C 1
ATOM 5376 O O . PRO B 2 252 ? -382.490 495.717 367.910 1.00 94.89 252 PRO B O 1
ATOM 5380 N N . THR B 2 253 ? -384.186 494.325 367.391 1.00 76.74 253 THR B N 1
ATOM 5381 C CA . THR B 2 253 ? -385.153 495.412 367.303 1.00 78.21 253 THR B CA 1
ATOM 5382 C C . THR B 2 253 ? -385.368 496.054 368.666 1.00 86.64 253 THR B C 1
ATOM 5383 O O . THR B 2 253 ? -385.312 497.282 368.805 1.00 95.43 253 THR B O 1
ATOM 5387 N N . ARG B 2 254 ? -385.618 495.232 369.689 1.00 80.43 254 ARG B N 1
ATOM 5388 C CA . ARG B 2 254 ? -385.787 495.757 371.039 1.00 75.28 254 ARG B CA 1
ATOM 5389 C C . ARG B 2 254 ? -384.535 496.488 371.508 1.00 66.29 254 ARG B C 1
ATOM 5390 O O . ARG B 2 254 ? -384.633 497.495 372.217 1.00 84.66 254 ARG B O 1
ATOM 5398 N N . ILE B 2 255 ? -383.356 496.007 371.113 1.00 52.34 255 ILE B N 1
ATOM 5399 C CA . ILE B 2 255 ? -382.113 496.636 371.549 1.00 61.13 255 ILE B CA 1
ATOM 5400 C C . ILE B 2 255 ? -381.988 498.033 370.955 1.00 73.02 255 ILE B C 1
ATOM 5401 O O . ILE B 2 255 ? -381.722 499.008 371.669 1.00 64.15 255 ILE B O 1
ATOM 5406 N N . SER B 2 256 ? -382.181 498.150 369.639 1.00 69.91 256 SER B N 1
ATOM 5407 C CA . SER B 2 256 ? -382.132 499.461 369.002 1.00 68.52 256 SER B CA 1
ATOM 5408 C C . SER B 2 256 ? -383.213 500.381 369.556 1.00 72.07 256 SER B C 1
ATOM 5409 O O . SER B 2 256 ? -382.974 501.577 369.761 1.00 80.19 256 SER B O 1
ATOM 5412 N N . ALA B 2 257 ? -384.408 499.841 369.814 1.00 78.13 257 ALA B N 1
ATOM 5413 C CA . ALA B 2 257 ? -385.484 500.666 370.355 1.00 74.44 257 ALA B CA 1
ATOM 5414 C C . ALA B 2 257 ? -385.149 501.166 371.753 1.00 83.13 257 ALA B C 1
ATOM 5415 O O . ALA B 2 257 ? -385.409 502.329 372.080 1.00 94.05 257 ALA B O 1
ATOM 5417 N N . PHE B 2 258 ? -384.570 500.304 372.592 1.00 77.40 258 PHE B N 1
ATOM 5418 C CA . PHE B 2 258 ? -384.239 500.710 373.954 1.00 69.18 258 PHE B CA 1
ATOM 5419 C C . PHE B 2 258 ? -383.142 501.765 373.967 1.00 72.61 258 PHE B C 1
ATOM 5420 O O . PHE B 2 258 ? -383.207 502.727 374.741 1.00 86.50 258 PHE B O 1
ATOM 5428 N N . LEU B 2 259 ? -382.124 501.599 373.122 1.00 68.92 259 LEU B N 1
ATOM 5429 C CA . LEU B 2 259 ? -381.056 502.591 373.051 1.00 61.28 259 LEU B CA 1
ATOM 5430 C C . LEU B 2 259 ? -381.598 503.946 372.612 1.00 72.46 259 LEU B C 1
ATOM 5431 O O . LEU B 2 259 ? -381.309 504.975 373.233 1.00 67.29 259 LEU B O 1
ATOM 5436 N N . LYS B 2 260 ? -382.399 503.963 371.542 1.00 71.04 260 LYS B N 1
ATOM 5437 C CA . LYS B 2 260 ? -383.008 505.211 371.096 1.00 78.23 260 LYS B CA 1
ATOM 5438 C C . LYS B 2 260 ? -383.938 505.786 372.158 1.00 81.72 260 LYS B C 1
ATOM 5439 O O . LYS B 2 260 ? -384.076 507.009 372.270 1.00 93.38 260 LYS B O 1
ATOM 5445 N N . LEU B 2 261 ? -384.558 504.923 372.962 1.00 74.27 261 LEU B N 1
ATOM 5446 C CA . LEU B 2 261 ? -385.506 505.378 373.973 1.00 74.67 261 LEU B CA 1
ATOM 5447 C C . LEU B 2 261 ? -384.807 505.939 375.203 1.00 74.23 261 LEU B C 1
ATOM 5448 O O . LEU B 2 261 ? -385.364 506.802 375.893 1.00 69.39 261 LEU B O 1
ATOM 5453 N N . VAL B 2 262 ? -383.597 505.461 375.495 1.00 78.04 262 VAL B N 1
ATOM 5454 C CA . VAL B 2 262 ? -382.811 505.968 376.609 1.00 68.82 262 VAL B CA 1
ATOM 5455 C C . VAL B 2 262 ? -381.814 507.032 376.171 1.00 68.21 262 VAL B C 1
ATOM 5456 O O . VAL B 2 262 ? -381.106 507.599 377.015 1.00 52.53 262 VAL B O 1
ATOM 5460 N N . GLU B 2 263 ? -381.749 507.329 374.873 1.00 72.41 263 GLU B N 1
ATOM 5461 C CA . GLU B 2 263 ? -380.850 508.360 374.353 1.00 70.38 263 GLU B CA 1
ATOM 5462 C C . GLU B 2 263 ? -380.967 509.707 375.060 1.00 65.01 263 GLU B C 1
ATOM 5463 O O . GLU B 2 263 ? -379.923 510.279 375.408 1.00 66.11 263 GLU B O 1
ATOM 5469 N N . PRO B 2 264 ? -382.162 510.264 375.312 1.00 68.13 264 PRO B N 1
ATOM 5470 C CA . PRO B 2 264 ? -382.226 511.635 375.850 1.00 81.58 264 PRO B CA 1
ATOM 5471 C C . PRO B 2 264 ? -381.685 511.787 377.263 1.00 73.89 264 PRO B C 1
ATOM 5472 O O . PRO B 2 264 ? -381.558 512.925 377.733 1.00 78.97 264 PRO B O 1
ATOM 5476 N N . PHE B 2 265 ? -381.370 510.698 377.961 1.00 60.61 265 PHE B N 1
ATOM 5477 C CA . PHE B 2 265 ? -380.710 510.837 379.252 1.00 64.56 265 PHE B CA 1
ATOM 5478 C C . PHE B 2 265 ? -379.222 511.112 379.110 1.00 70.46 265 PHE B C 1
ATOM 5479 O O . PHE B 2 265 ? -378.617 511.675 380.029 1.00 75.57 265 PHE B O 1
ATOM 5487 N N . GLY B 2 266 ? -378.624 510.732 377.984 1.00 74.91 266 GLY B N 1
ATOM 5488 C CA . GLY B 2 266 ? -377.209 510.947 377.764 1.00 85.99 266 GLY B CA 1
ATOM 5489 C C . GLY B 2 266 ? -376.387 509.683 377.890 1.00 80.28 266 GLY B C 1
ATOM 5490 O O . GLY B 2 266 ? -375.831 509.399 378.956 1.00 76.91 266 GLY B O 1
ATOM 5491 N N . VAL B 2 267 ? -376.300 508.913 376.809 1.00 74.63 267 VAL B N 1
ATOM 5492 C CA . VAL B 2 267 ? -375.527 507.675 376.815 1.00 70.26 267 VAL B CA 1
ATOM 5493 C C . VAL B 2 267 ? -374.051 508.042 376.723 1.00 73.12 267 VAL B C 1
ATOM 5494 O O . VAL B 2 267 ? -373.596 508.571 375.707 1.00 80.83 267 VAL B O 1
ATOM 5498 N N . LEU B 2 268 ? -373.300 507.758 377.788 1.00 72.83 268 LEU B N 1
ATOM 5499 C CA . LEU B 2 268 ? -371.883 508.104 377.806 1.00 78.65 268 LEU B CA 1
ATOM 5500 C C . LEU B 2 268 ? -371.069 507.139 376.957 1.00 82.04 268 LEU B C 1
ATOM 5501 O O . LEU B 2 268 ? -370.141 507.552 376.251 1.00 96.36 268 LEU B O 1
ATOM 5506 N N . GLU B 2 269 ? -371.403 505.854 377.011 1.00 78.58 269 GLU B N 1
ATOM 5507 C CA . GLU B 2 269 ? -370.773 504.834 376.187 1.00 87.14 269 GLU B CA 1
ATOM 5508 C C . GLU B 2 269 ? -371.637 503.586 376.246 1.00 83.67 269 GLU B C 1
ATOM 5509 O O . GLU B 2 269 ? -372.258 503.295 377.273 1.00 84.97 269 GLU B O 1
ATOM 5515 N N . CYS B 2 270 ? -371.690 502.865 375.130 1.00 82.15 270 CYS B N 1
ATOM 5516 C CA . CYS B 2 270 ? -372.463 501.637 375.060 1.00 78.10 270 CYS B CA 1
ATOM 5517 C C . CYS B 2 270 ? -371.671 500.593 374.290 1.00 82.36 270 CYS B C 1
ATOM 5518 O O . CYS B 2 270 ? -370.726 500.908 373.560 1.00 78.79 270 CYS B O 1
ATOM 5521 N N . ALA B 2 271 ? -372.073 499.336 374.470 1.00 84.65 271 ALA B N 1
ATOM 5522 C CA . ALA B 2 271 ? -371.386 498.208 373.844 1.00 84.89 271 ALA B CA 1
ATOM 5523 C C . ALA B 2 271 ? -372.432 497.126 373.591 1.00 68.13 271 ALA B C 1
ATOM 5524 O O . ALA B 2 271 ? -372.747 496.340 374.489 1.00 63.01 271 ALA B O 1
ATOM 5526 N N . ARG B 2 272 ? -372.974 497.107 372.377 1.00 72.77 272 ARG B N 1
ATOM 5527 C CA . ARG B 2 272 ? -373.903 496.066 371.969 1.00 73.02 272 ARG B CA 1
ATOM 5528 C C . ARG B 2 272 ? -373.138 494.960 371.251 1.00 72.08 272 ARG B C 1
ATOM 5529 O O . ARG B 2 272 ? -372.172 495.222 370.529 1.00 71.37 272 ARG B O 1
ATOM 5537 N N . SER B 2 273 ? -373.570 493.716 371.474 1.00 75.23 273 SER B N 1
ATOM 5538 C CA . SER B 2 273 ? -372.827 492.545 371.021 1.00 68.67 273 SER B CA 1
ATOM 5539 C C . SER B 2 273 ? -372.929 492.308 369.529 1.00 70.76 273 SER B C 1
ATOM 5540 O O . SER B 2 273 ? -372.191 491.463 369.006 1.00 74.61 273 SER B O 1
ATOM 5543 N N . GLY B 2 274 ? -373.835 492.997 368.855 1.00 83.00 274 GLY B N 1
ATOM 5544 C CA . GLY B 2 274 ? -374.250 492.573 367.547 1.00 82.70 274 GLY B CA 1
ATOM 5545 C C . GLY B 2 274 ? -375.118 491.336 367.661 1.00 88.51 274 GLY B C 1
ATOM 5546 O O . GLY B 2 274 ? -375.126 490.632 368.675 1.00 80.02 274 GLY B O 1
ATOM 5547 N N . MET B 2 275 ? -375.893 491.100 366.601 1.00 104.67 275 MET B N 1
ATOM 5548 C CA . MET B 2 275 ? -376.874 490.023 366.595 1.00 90.52 275 MET B CA 1
ATOM 5549 C C . MET B 2 275 ? -376.218 488.666 366.779 1.00 80.81 275 MET B C 1
ATOM 5550 O O . MET B 2 275 ? -375.220 488.335 366.133 1.00 89.32 275 MET B O 1
ATOM 5555 N N . MET B 2 276 ? -376.777 487.894 367.695 1.00 79.18 276 MET B N 1
ATOM 5556 C CA . MET B 2 276 ? -376.421 486.508 367.905 1.00 87.42 276 MET B CA 1
ATOM 5557 C C . MET B 2 276 ? -377.673 485.673 367.699 1.00 102.13 276 MET B C 1
ATOM 5558 O O . MET B 2 276 ? -378.788 486.126 367.983 1.00 111.37 276 MET B O 1
ATOM 5563 N N . ALA B 2 277 ? -377.493 484.460 367.186 1.00 97.18 277 ALA B N 1
ATOM 5564 C CA . ALA B 2 277 ? -378.640 483.653 366.811 1.00 84.64 277 ALA B CA 1
ATOM 5565 C C . ALA B 2 277 ? -378.361 482.182 367.066 1.00 89.57 277 ALA B C 1
ATOM 5566 O O . ALA B 2 277 ? -377.213 481.728 367.074 1.00 94.21 277 ALA B O 1
ATOM 5568 N N . LEU B 2 278 ? -379.453 481.442 367.256 1.00 89.83 278 LEU B N 1
ATOM 5569 C CA . LEU B 2 278 ? -379.481 480.018 367.476 1.00 89.31 278 LEU B CA 1
ATOM 5570 C C . LEU B 2 278 ? -380.772 479.550 366.821 1.00 93.81 278 LEU B C 1
ATOM 5571 O O . LEU B 2 278 ? -381.830 480.147 367.073 1.00 103.75 278 LEU B O 1
ATOM 5576 N N . PRO B 2 279 ? -380.727 478.518 365.984 1.00 93.95 279 PRO B N 1
ATOM 5577 C CA . PRO B 2 279 ? -381.938 478.092 365.279 1.00 106.93 279 PRO B CA 1
ATOM 5578 C C . PRO B 2 279 ? -382.950 477.477 366.229 1.00 130.13 279 PRO B C 1
ATOM 5579 O O . PRO B 2 279 ? -382.599 476.810 367.204 1.00 115.78 279 PRO B O 1
ATOM 5583 N N . ARG B 2 280 ? -384.221 477.710 365.926 1.00 153.53 280 ARG B N 1
ATOM 5584 C CA . ARG B 2 280 ? -385.329 477.179 366.701 1.00 162.21 280 ARG B CA 1
ATOM 5585 C C . ARG B 2 280 ? -386.034 476.086 365.910 1.00 175.31 280 ARG B C 1
ATOM 5586 O O . ARG B 2 280 ? -385.991 476.053 364.676 1.00 178.73 280 ARG B O 1
ATOM 5588 N N . THR B 2 281 ? -386.682 475.182 366.639 1.00 177.34 281 THR B N 1
ATOM 5589 C CA . THR B 2 281 ? -387.448 474.098 366.040 1.00 176.89 281 THR B CA 1
ATOM 5590 C C . THR B 2 281 ? -388.914 474.462 365.837 1.00 182.96 281 THR B C 1
ATOM 5591 O O . THR B 2 281 ? -389.712 473.590 365.479 1.00 171.85 281 THR B O 1
ATOM 5595 N N . PRO B 2 282 ? -389.280 475.722 366.054 1.00 188.38 282 PRO B N 1
ATOM 5596 C CA . PRO B 2 282 ? -390.662 476.162 365.889 1.00 184.05 282 PRO B CA 1
ATOM 5597 C C . PRO B 2 282 ? -390.920 476.638 364.463 1.00 174.42 282 PRO B C 1
ATOM 5598 O O . PRO B 2 282 ? -391.805 477.459 364.223 1.00 168.44 282 PRO B O 1
#

B-factor: mean 95.69, std 25.21, range [35.56, 253.15]

Solvent-accessible surface area: 30679 Å² total

Nearest PDB structures (foldseek):
  6wo1-assembly1_A  TM=1.002E+00  e=0.000E+00  Cryptococcus neoformans
  1n0h-assembly1_B  TM=9.754E-01  e=3.926E-82  Saccharomyces cerevisiae
  1t9d-assembly1_B  TM=9.739E-01  e=1.958E-80  Saccharomyces cerevisiae
  6der-assembly1_A  TM=9.784E-01  e=3.540E-80  Candida albicans SC5314
  6dek-assembly1_A  TM=9.664E-01  e=1.859E-79  Candida albicans SC5314

Radius of gyration: 32.02 Å; Cα contacts (8 Å, |Δi|>4): 1758; chains: 2; bounding box: 66×81×97 Å